Protein AF-A0A6V8DZL0-F1 (afdb_monomer)

Foldseek 3Di:
DQQPADCPPPDVQHAPCPPPPPPAHADSRNDHQCRDQQCPQPAGNVQAPPNNEHPPAHADNNSDHQCRDDQQPQPAGNVQAPPNNEHPPANADRNNDHQCRDQQLPPPHGNVQAPCSPAHRPADADPNRHHQQRDQQCPQPHGPVQAPPNNPHPPAHADRRSDGQCRDDPQQCPHGPVQAPDPNQHHVADADRRSDHQQQDLQQPLPHGPVQAPPNHEDPPFHADSSNHGQCRDQQQPLPAGPVQAPPRNQHHDPQADRNRDHQQADQQQPLPARPVQAPPSNEHVVANADPNRDGQQRDQQCPLPHGPVQALDSNDSVARDQQCNLSDGPVQAPCSNDSVGRDDDPPCPDDPPPPVVVVVVVVVVVVPDDDDDDDDDDDDDDDDDDDDDDDDDDDDDDDDDDDDDDDDDDDDQDDWDWDDDPNWIWIADSVRWIWTQDPVVRDTHTDDDDD

pLDDT: mean 83.2, std 18.67, range [27.48, 96.0]

Sequence (452 aa):
DGDGYGDNANGNNPDLCPNTQFGQTVDSTGCADNQLDDDGDGVSNDLDVCPNTPTGESVDFNGCSNTELDGDLDGVKDAYDDCKATPLGSTVDSNGCADSEKDSDADGIPDDIDQCPTTPVGSAANIFGCSAEERDQDNDQVADSDDLCFNTPEGKTVDEVGCAESQKDSDNDGVSDEVDTCAGTAPLALVDENGCSSSQLDDDNDLIFNDEDLCPATPVGEAPNAEGCSASQLDDDGDTISNANDLCPMTNPDPSLDTDGCVSSQRDSDNDGVLDNRDDCPETNMTSVANDNGCALEQIDSDDDGFNDRIDAFPLDKEEWEDSDGDGVPNKQDAYPDDPSQTMAEAENGGSGFLIYTLVAILVLGALAGLGMMRRNNMMGVEGVSPFSQNPAVEGQMETQMLEQQSTDTTEPAPANQEWEENGVRWLRQDDGSLFYLDPQANQWVAYEQPQ

Structure (mmCIF, N/CA/C/O backbone):
data_AF-A0A6V8DZL0-F1
#
_entry.id   AF-A0A6V8DZL0-F1
#
loop_
_atom_site.group_PDB
_atom_site.id
_atom_site.type_symbol
_atom_site.label_atom_id
_atom_site.label_alt_id
_atom_site.label_comp_id
_atom_site.label_asym_id
_atom_site.label_entity_id
_atom_site.label_seq_id
_atom_site.pdbx_PDB_ins_code
_atom_site.Cartn_x
_atom_site.Cartn_y
_atom_site.Cartn_z
_atom_site.occupancy
_atom_site.B_iso_or_equiv
_atom_site.auth_seq_id
_atom_site.auth_comp_id
_atom_site.auth_asym_id
_atom_site.auth_atom_id
_atom_site.pdbx_PDB_model_num
ATOM 1 N N . ASP A 1 1 ? 55.668 18.182 -82.576 1.00 85.69 1 ASP A N 1
ATOM 2 C CA . ASP A 1 1 ? 55.065 19.516 -82.239 1.00 85.69 1 ASP A CA 1
ATOM 3 C C . ASP A 1 1 ? 55.963 20.448 -81.381 1.00 85.69 1 ASP A C 1
ATOM 5 O O . ASP A 1 1 ? 55.477 21.425 -80.816 1.00 85.69 1 ASP A O 1
ATOM 9 N N . GLY A 1 2 ? 57.291 20.265 -81.379 1.00 86.62 2 GLY A N 1
ATOM 10 C CA . GLY A 1 2 ? 58.232 21.176 -80.697 1.00 86.62 2 GLY A CA 1
ATOM 11 C C . GLY A 1 2 ? 58.559 20.791 -79.249 1.00 86.62 2 GLY A C 1
ATOM 12 O O . GLY A 1 2 ? 59.264 21.535 -78.571 1.00 86.62 2 GLY A O 1
ATOM 13 N N . ASP A 1 3 ? 58.086 19.629 -78.826 1.00 87.38 3 ASP A N 1
ATOM 14 C CA . ASP A 1 3 ? 58.292 18.945 -77.550 1.00 87.38 3 ASP A CA 1
ATOM 15 C C . ASP A 1 3 ? 59.658 18.231 -77.408 1.00 87.38 3 ASP A C 1
ATOM 17 O O . ASP A 1 3 ? 60.112 17.947 -76.302 1.00 87.38 3 ASP A O 1
ATOM 21 N N . GLY A 1 4 ? 60.361 17.998 -78.521 1.00 88.25 4 GLY A N 1
ATOM 22 C CA . GLY A 1 4 ? 61.681 17.359 -78.550 1.00 88.25 4 GLY A CA 1
ATOM 23 C C . GLY A 1 4 ? 61.680 15.892 -78.991 1.00 88.25 4 GLY A C 1
ATOM 24 O O . GLY A 1 4 ? 62.762 15.296 -79.044 1.00 88.25 4 GLY A O 1
ATOM 25 N N . TYR A 1 5 ? 60.523 15.338 -79.364 1.00 90.94 5 TYR A N 1
ATOM 26 C CA . TYR A 1 5 ? 60.370 13.990 -79.913 1.00 90.94 5 TYR A CA 1
ATOM 27 C C . TYR A 1 5 ? 60.146 14.045 -81.433 1.00 90.94 5 TYR A C 1
ATOM 29 O O . TYR A 1 5 ? 59.887 15.099 -82.018 1.00 90.94 5 TYR A O 1
ATOM 37 N N . GLY A 1 6 ? 60.410 12.931 -82.122 1.00 90.75 6 GLY A N 1
ATOM 38 C CA . GLY A 1 6 ? 60.315 12.866 -83.581 1.00 90.75 6 GLY A CA 1
ATOM 39 C C . GLY A 1 6 ? 59.101 12.073 -84.054 1.00 90.75 6 GLY A C 1
ATOM 40 O O . GLY A 1 6 ? 59.040 10.874 -83.808 1.00 90.75 6 GLY A O 1
ATOM 41 N N . ASP A 1 7 ? 58.231 12.681 -84.865 1.00 90.19 7 ASP A N 1
ATOM 42 C CA . ASP A 1 7 ? 56.978 12.087 -85.384 1.00 90.19 7 ASP A CA 1
ATOM 43 C C . ASP A 1 7 ? 57.155 10.792 -86.216 1.00 90.19 7 ASP A C 1
ATOM 45 O O . ASP A 1 7 ? 56.190 10.130 -86.604 1.00 90.19 7 ASP A O 1
ATOM 49 N N . ASN A 1 8 ? 58.389 10.425 -86.577 1.00 88.69 8 ASN A N 1
ATOM 50 C CA . ASN A 1 8 ? 58.653 9.177 -87.284 1.00 88.69 8 ASN A CA 1
ATOM 51 C C . ASN A 1 8 ? 58.672 8.009 -86.290 1.00 88.69 8 ASN A C 1
ATOM 53 O O . ASN A 1 8 ? 59.663 7.821 -85.590 1.00 88.69 8 ASN A O 1
ATOM 57 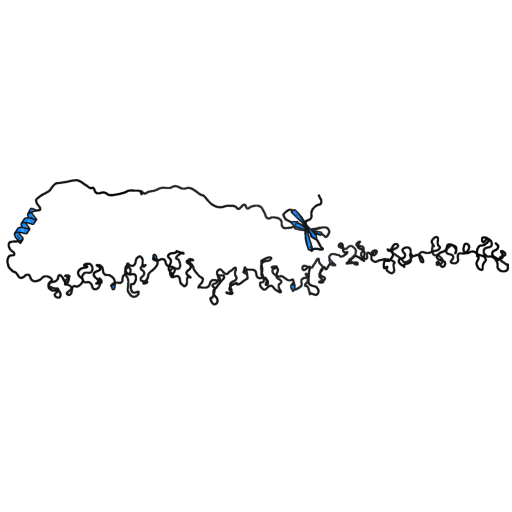N N . ALA A 1 9 ? 57.637 7.167 -86.328 1.00 85.62 9 ALA A N 1
ATOM 58 C CA . ALA A 1 9 ? 57.477 6.003 -85.450 1.00 85.62 9 ALA A CA 1
ATOM 59 C C . ALA A 1 9 ? 58.671 5.018 -85.432 1.00 85.62 9 ALA A C 1
ATOM 61 O O . ALA A 1 9 ? 58.853 4.294 -84.460 1.00 85.62 9 ALA A O 1
ATOM 62 N N . ASN A 1 10 ? 59.500 4.984 -86.486 1.00 87.88 10 ASN A N 1
ATOM 63 C CA . ASN A 1 10 ? 60.708 4.143 -86.558 1.00 87.88 10 ASN A CA 1
ATOM 64 C C . ASN A 1 10 ? 62.017 4.935 -86.342 1.00 87.88 10 ASN A C 1
ATOM 66 O O . ASN A 1 10 ? 63.101 4.446 -86.671 1.00 87.88 10 ASN A O 1
ATOM 70 N N . GLY A 1 11 ? 61.923 6.188 -85.896 1.00 84.06 11 GLY A N 1
ATOM 71 C CA . GLY A 1 11 ? 63.054 7.068 -85.614 1.00 84.06 11 GLY A CA 1
ATOM 72 C C . GLY A 1 11 ? 63.688 6.819 -84.243 1.00 84.06 11 GLY A C 1
ATOM 73 O O . GLY A 1 11 ? 63.243 5.979 -83.466 1.00 84.06 11 GLY A O 1
ATOM 74 N N . ASN A 1 12 ? 64.746 7.573 -83.934 1.00 82.31 12 ASN A N 1
ATOM 75 C CA . ASN A 1 12 ? 65.263 7.638 -82.567 1.00 82.31 12 ASN A CA 1
ATOM 76 C C . ASN A 1 12 ? 64.318 8.512 -81.731 1.00 82.31 12 ASN A C 1
ATOM 78 O O . ASN A 1 12 ? 64.083 9.651 -82.127 1.00 82.31 12 ASN A O 1
ATOM 82 N N . ASN A 1 13 ? 63.862 8.001 -80.582 1.00 84.81 13 ASN A N 1
ATOM 83 C CA . ASN A 1 13 ? 62.937 8.689 -79.671 1.00 84.81 13 ASN A CA 1
ATOM 84 C C . ASN A 1 13 ? 61.603 9.069 -80.358 1.00 84.81 13 ASN A C 1
ATOM 86 O O . ASN A 1 13 ? 61.315 10.259 -80.518 1.00 84.81 13 ASN A O 1
ATOM 90 N N . PRO A 1 14 ? 60.852 8.068 -80.867 1.00 90.62 14 PRO A N 1
ATOM 91 C CA . PRO A 1 14 ? 59.617 8.317 -81.597 1.00 90.62 14 PRO A CA 1
ATOM 92 C C . PRO A 1 14 ? 58.574 8.970 -80.689 1.00 90.62 14 PRO A C 1
ATOM 94 O O . PRO A 1 14 ? 58.427 8.569 -79.538 1.00 90.62 14 PRO A O 1
ATOM 97 N N . ASP A 1 15 ? 57.868 9.949 -81.238 1.00 90.81 15 ASP A N 1
ATOM 98 C CA . ASP A 1 15 ? 56.751 10.627 -80.586 1.00 90.81 15 ASP A CA 1
ATOM 99 C C . ASP A 1 15 ? 55.474 9.776 -80.704 1.00 90.81 15 ASP A C 1
ATOM 101 O O . ASP A 1 15 ? 55.037 9.446 -81.816 1.00 90.81 15 ASP A O 1
ATOM 105 N N . LEU A 1 16 ? 54.905 9.373 -79.566 1.00 91.19 16 LEU A N 1
ATOM 106 C CA . LEU A 1 16 ? 53.649 8.623 -79.487 1.00 91.19 16 LEU A CA 1
ATOM 107 C C . LEU A 1 16 ? 52.425 9.546 -79.581 1.00 91.19 16 LEU A C 1
ATOM 109 O O . LEU A 1 16 ? 51.333 9.073 -79.906 1.00 91.19 16 LEU A O 1
ATOM 113 N N . CYS A 1 17 ? 52.618 10.853 -79.412 1.00 91.88 17 CYS A N 1
ATOM 114 C CA . CYS A 1 17 ? 51.596 11.884 -79.471 1.00 91.88 17 CYS A CA 1
ATOM 115 C C . CYS A 1 17 ? 51.990 13.053 -80.403 1.00 91.88 17 CYS A C 1
ATOM 117 O O . CYS A 1 17 ? 52.034 14.193 -79.960 1.00 91.88 17 CYS A O 1
ATOM 119 N N . PRO A 1 18 ? 52.108 12.841 -81.735 1.00 89.31 18 PRO A N 1
ATOM 120 C CA . PRO A 1 18 ? 52.682 13.821 -82.683 1.00 89.31 18 PRO A CA 1
ATOM 121 C C . PRO A 1 18 ? 51.961 15.174 -82.838 1.00 89.31 18 PRO A C 1
ATOM 123 O O . PRO A 1 18 ? 52.364 16.011 -83.653 1.00 89.31 18 PRO A O 1
ATOM 126 N N . ASN A 1 19 ? 50.818 15.346 -82.172 1.00 89.12 19 ASN A N 1
ATOM 127 C CA . ASN A 1 19 ? 49.963 16.532 -82.249 1.00 89.12 19 ASN A CA 1
ATOM 128 C C . ASN A 1 19 ? 49.695 17.143 -80.865 1.00 89.12 19 ASN A C 1
ATOM 130 O O . ASN A 1 19 ? 48.680 17.826 -80.691 1.00 89.12 19 ASN A O 1
ATOM 134 N N . THR A 1 20 ? 50.570 16.898 -79.892 1.00 91.06 20 THR A N 1
ATOM 135 C CA . THR A 1 20 ? 50.543 17.575 -78.599 1.00 91.06 20 THR A CA 1
ATOM 136 C C . THR A 1 20 ? 50.611 19.091 -78.810 1.00 91.06 20 THR A C 1
ATOM 138 O O . THR A 1 20 ? 51.273 19.612 -79.714 1.00 91.06 20 THR A O 1
ATOM 141 N N . GLN A 1 21 ? 49.858 19.857 -78.019 1.00 90.56 21 GLN A N 1
ATOM 142 C CA . GLN A 1 21 ? 49.825 21.308 -78.184 1.00 90.56 21 GLN A CA 1
ATOM 143 C C . GLN A 1 21 ? 51.208 21.915 -77.889 1.00 90.56 21 GLN A C 1
ATOM 145 O O . GLN A 1 21 ? 51.791 21.681 -76.834 1.00 90.56 21 GLN A O 1
ATOM 150 N N . PHE A 1 22 ? 51.708 22.757 -78.801 1.00 89.06 22 PHE A N 1
ATOM 151 C CA . PHE A 1 22 ? 53.013 23.411 -78.656 1.00 89.06 22 PHE A CA 1
ATOM 152 C C . PHE A 1 22 ? 53.160 24.104 -77.289 1.00 89.06 22 PHE A C 1
ATOM 154 O O . PHE A 1 22 ? 52.383 25.004 -76.957 1.00 89.06 22 PHE A O 1
ATOM 161 N N . GLY A 1 23 ? 54.203 23.730 -76.543 1.00 84.88 23 GLY A N 1
ATOM 162 C CA . GLY A 1 23 ? 54.538 24.300 -75.236 1.00 84.88 23 GLY A CA 1
ATOM 163 C C . GLY A 1 23 ? 53.977 23.549 -74.023 1.00 84.88 23 GLY A C 1
ATOM 164 O O . GLY A 1 23 ? 54.242 23.990 -72.906 1.00 84.88 23 GLY A O 1
ATOM 165 N N . GLN A 1 24 ? 53.240 22.452 -74.220 1.00 89.81 24 GLN A N 1
ATOM 166 C CA . GLN A 1 24 ? 52.881 21.533 -73.136 1.00 89.81 24 GLN A CA 1
ATOM 167 C C . GLN A 1 24 ? 54.110 20.762 -72.635 1.00 89.81 24 GLN A C 1
ATOM 169 O O . GLN A 1 24 ? 55.066 20.534 -73.381 1.00 89.81 24 GLN A O 1
ATOM 174 N N . THR A 1 25 ? 54.085 20.375 -71.359 1.00 90.19 25 THR A N 1
ATOM 175 C CA . THR A 1 25 ? 55.065 19.427 -70.813 1.00 90.19 25 THR A CA 1
ATOM 176 C C . THR A 1 25 ? 54.659 18.029 -71.257 1.00 90.19 25 THR A C 1
ATOM 178 O O . THR A 1 25 ? 53.490 17.678 -71.131 1.00 90.19 25 THR A O 1
ATOM 181 N N . VAL A 1 26 ? 55.611 17.255 -71.773 1.00 91.00 26 VAL A N 1
ATOM 182 C CA . VAL A 1 26 ? 55.385 15.879 -72.224 1.00 91.00 26 VAL A CA 1
ATOM 183 C C . VAL A 1 26 ? 56.232 14.898 -71.428 1.00 91.00 26 VAL A C 1
ATOM 185 O O . VAL A 1 26 ? 57.286 15.256 -70.888 1.00 91.00 26 VAL A O 1
ATOM 188 N N . ASP A 1 27 ? 55.771 13.660 -71.367 1.00 89.75 27 ASP A N 1
ATOM 189 C CA . ASP A 1 27 ? 56.443 12.550 -70.715 1.00 89.75 27 ASP A CA 1
ATOM 190 C C . ASP A 1 27 ? 57.618 11.991 -71.558 1.00 89.75 27 ASP A C 1
ATOM 192 O O . ASP A 1 27 ? 58.144 12.626 -72.479 1.00 89.75 27 ASP A O 1
ATOM 196 N N . SER A 1 28 ? 58.073 10.777 -71.229 1.00 90.75 28 SER A N 1
ATOM 197 C CA . SER A 1 28 ? 59.142 10.086 -71.967 1.00 90.75 28 SER A CA 1
ATOM 198 C C . SER A 1 28 ? 58.736 9.565 -73.354 1.00 90.75 28 SER A C 1
ATOM 200 O O . SER A 1 28 ? 59.587 9.040 -74.076 1.00 90.75 28 SER A O 1
ATOM 202 N N . THR A 1 29 ? 57.459 9.683 -73.717 1.00 89.50 29 THR A N 1
ATOM 203 C CA . THR A 1 29 ? 56.884 9.201 -74.975 1.00 89.50 29 THR A CA 1
ATOM 204 C C . THR A 1 29 ? 56.415 10.325 -75.901 1.00 89.50 29 THR A C 1
ATOM 206 O O . THR A 1 29 ? 56.004 10.035 -77.022 1.00 89.50 29 THR A O 1
ATOM 209 N N . GLY A 1 30 ? 56.549 11.592 -75.491 1.00 90.62 30 GLY A N 1
ATOM 210 C CA . GLY A 1 30 ? 56.083 12.756 -76.261 1.00 90.62 30 GLY A CA 1
ATOM 211 C C . GLY A 1 30 ? 54.616 13.121 -75.996 1.00 90.62 30 GLY A C 1
ATOM 212 O O . GLY A 1 30 ? 54.059 14.006 -76.642 1.00 90.62 30 GLY A O 1
ATOM 213 N N . CYS A 1 31 ? 53.972 12.475 -75.021 1.00 93.56 31 CYS A N 1
ATOM 214 C CA . CYS A 1 31 ? 52.572 12.699 -74.683 1.00 93.56 31 CYS A CA 1
ATOM 215 C C . CYS A 1 31 ? 52.422 13.651 -73.494 1.00 93.56 31 CYS A C 1
ATOM 217 O O . CYS A 1 31 ? 53.134 13.532 -72.497 1.00 93.56 31 CYS A O 1
ATOM 219 N N . ALA A 1 32 ? 51.495 14.605 -73.599 1.00 93.38 32 ALA A N 1
ATOM 220 C CA . ALA A 1 32 ? 51.054 15.408 -72.460 1.00 93.38 32 ALA A CA 1
ATOM 221 C C . ALA A 1 32 ? 50.000 14.652 -71.632 1.00 93.38 32 ALA A C 1
ATOM 223 O O . ALA A 1 32 ? 49.317 13.776 -72.161 1.00 93.38 32 ALA A O 1
ATOM 224 N N . ASP A 1 33 ? 49.830 15.030 -70.362 1.00 91.00 33 ASP A N 1
ATOM 225 C CA . ASP A 1 33 ? 48.911 14.364 -69.420 1.00 91.00 33 ASP A CA 1
ATOM 226 C C . ASP A 1 33 ? 47.467 14.278 -69.950 1.00 91.00 33 ASP A C 1
ATOM 228 O O . ASP A 1 33 ? 46.792 13.276 -69.767 1.00 91.00 33 ASP A O 1
ATOM 232 N N . ASN A 1 34 ? 47.014 15.270 -70.722 1.00 91.81 34 ASN A N 1
ATOM 233 C CA . ASN A 1 34 ? 45.678 15.282 -71.329 1.00 91.81 34 ASN A CA 1
ATOM 234 C C . ASN A 1 34 ? 45.500 14.347 -72.543 1.00 91.81 34 ASN A C 1
ATOM 236 O O . ASN A 1 34 ? 44.458 14.359 -73.203 1.00 91.81 34 ASN A O 1
ATOM 240 N N . GLN A 1 35 ? 46.544 13.606 -72.904 1.00 92.19 35 GLN A N 1
ATOM 241 C CA . GLN A 1 35 ? 46.556 12.601 -73.969 1.00 92.19 35 GLN A CA 1
ATOM 242 C C . GLN A 1 35 ? 46.877 11.203 -73.428 1.00 92.19 35 GLN A C 1
ATOM 244 O O . GLN A 1 35 ? 46.904 10.253 -74.214 1.00 92.19 35 GLN A O 1
ATOM 249 N N . LEU A 1 36 ? 47.131 11.092 -72.124 1.00 93.12 36 LEU A N 1
ATOM 250 C CA . LEU A 1 36 ? 47.420 9.857 -71.411 1.00 93.12 36 LEU A CA 1
ATOM 251 C C . LEU A 1 36 ? 46.235 9.486 -70.515 1.00 93.12 36 LEU A C 1
ATOM 253 O O . LEU A 1 36 ? 45.483 10.358 -70.094 1.00 93.12 36 LEU A O 1
ATOM 257 N N . ASP A 1 37 ? 46.085 8.188 -70.292 1.00 92.12 37 ASP A N 1
ATOM 258 C CA . ASP A 1 37 ? 45.083 7.532 -69.446 1.00 92.12 37 ASP A CA 1
ATOM 259 C C . ASP A 1 37 ? 45.801 6.286 -68.900 1.00 92.12 37 ASP A C 1
ATOM 261 O O . ASP A 1 37 ? 45.929 5.265 -69.590 1.00 92.12 37 ASP A O 1
ATOM 265 N N . ASP A 1 38 ? 46.478 6.466 -67.766 1.00 92.75 38 ASP A N 1
ATOM 266 C CA . ASP A 1 38 ? 47.489 5.533 -67.259 1.00 92.75 38 ASP A CA 1
ATOM 267 C C . ASP A 1 38 ? 46.874 4.233 -66.718 1.00 92.75 38 ASP A C 1
ATOM 269 O O . ASP A 1 38 ? 47.495 3.168 -66.841 1.00 92.75 38 ASP A O 1
ATOM 273 N N . ASP A 1 39 ? 45.673 4.296 -66.144 1.00 92.62 39 ASP A N 1
ATOM 274 C CA . ASP A 1 39 ? 44.944 3.139 -65.617 1.00 92.62 39 ASP A CA 1
ATOM 275 C C . ASP A 1 39 ? 43.876 2.588 -66.584 1.00 92.62 39 ASP A C 1
ATOM 277 O O . ASP A 1 39 ? 43.440 1.435 -66.442 1.00 92.62 39 ASP A O 1
ATOM 281 N N . GLY A 1 40 ? 43.576 3.324 -67.657 1.00 92.81 40 GLY A N 1
ATOM 282 C CA . GLY A 1 40 ? 42.721 2.897 -68.757 1.00 92.81 40 GLY A CA 1
ATOM 283 C C . GLY A 1 40 ? 41.236 2.948 -68.418 1.00 92.81 40 GLY A C 1
ATOM 284 O O . GLY A 1 40 ? 40.466 2.159 -68.987 1.00 92.81 40 GLY A O 1
ATOM 285 N N . ASP A 1 41 ? 40.840 3.799 -67.476 1.00 92.12 41 ASP A N 1
ATOM 286 C CA . ASP A 1 41 ? 39.464 3.940 -67.004 1.00 92.12 41 ASP A CA 1
ATOM 287 C C . ASP A 1 41 ? 38.587 4.815 -67.930 1.00 92.12 41 ASP A C 1
ATOM 289 O O . ASP A 1 41 ? 37.351 4.789 -67.856 1.00 92.12 41 ASP A O 1
ATOM 293 N N . GLY A 1 42 ? 39.214 5.496 -68.895 1.00 92.25 42 GLY A N 1
ATOM 294 C CA . GLY A 1 42 ? 38.576 6.361 -69.880 1.00 92.25 42 GLY A CA 1
ATOM 295 C C . GLY A 1 42 ? 38.604 7.855 -69.543 1.00 92.25 42 GLY A C 1
ATOM 296 O O . GLY A 1 42 ? 38.025 8.636 -70.314 1.00 92.25 42 GLY A O 1
ATOM 297 N N . VAL A 1 43 ? 39.256 8.263 -68.454 1.00 94.69 43 VAL A N 1
ATOM 298 C CA . VAL A 1 43 ? 39.502 9.652 -68.048 1.00 94.69 43 VAL A CA 1
ATOM 299 C C . VAL A 1 43 ? 40.993 9.961 -68.203 1.00 94.69 43 VAL A C 1
ATOM 301 O O . VAL A 1 43 ? 41.862 9.177 -67.861 1.00 94.69 43 VAL A O 1
ATOM 304 N N . SER A 1 44 ? 41.319 11.105 -68.810 1.00 94.25 44 SER A N 1
ATOM 305 C CA . SER A 1 44 ? 42.722 11.458 -69.041 1.00 94.25 44 SER A CA 1
ATOM 306 C C . SER A 1 44 ? 43.413 11.896 -67.754 1.00 94.25 44 SER A C 1
ATOM 308 O O . SER A 1 44 ? 42.790 12.550 -66.920 1.00 94.25 44 SER A O 1
ATOM 310 N N . ASN A 1 45 ? 44.720 11.645 -67.638 1.00 93.50 45 ASN A N 1
ATOM 311 C CA . ASN A 1 45 ? 45.511 11.907 -66.427 1.00 93.50 45 ASN A CA 1
ATOM 312 C C . ASN A 1 45 ? 45.401 13.358 -65.902 1.00 93.50 45 ASN A C 1
ATOM 314 O O . ASN A 1 45 ? 45.654 13.614 -64.729 1.00 93.50 45 ASN A O 1
ATOM 318 N N . ASP A 1 46 ? 45.079 14.339 -66.756 1.00 93.56 46 ASP A N 1
ATOM 319 C CA . ASP A 1 46 ? 44.897 15.744 -66.357 1.00 93.56 46 ASP A CA 1
ATOM 320 C C . ASP A 1 46 ? 43.550 16.041 -65.672 1.00 93.56 46 ASP A C 1
ATOM 322 O O . ASP A 1 46 ? 43.420 17.060 -64.985 1.00 93.56 46 ASP A O 1
ATOM 326 N N . LEU A 1 47 ? 42.553 15.181 -65.884 1.00 95.38 47 LEU A N 1
ATOM 327 C CA . LEU A 1 47 ? 41.209 15.246 -65.306 1.00 95.38 47 LEU A CA 1
ATOM 328 C C . LEU A 1 47 ? 40.955 14.139 -64.280 1.00 95.38 47 LEU A C 1
ATOM 330 O O . LEU A 1 47 ? 40.000 14.242 -63.511 1.00 95.38 47 LEU A O 1
ATOM 334 N N . ASP A 1 48 ? 41.802 13.117 -64.275 1.00 94.75 48 ASP A N 1
ATOM 335 C CA . ASP A 1 48 ? 41.700 11.966 -63.402 1.00 94.75 48 ASP A CA 1
ATOM 336 C C . ASP A 1 48 ? 42.238 12.274 -61.993 1.00 94.75 48 ASP A C 1
ATOM 338 O O . ASP A 1 48 ? 43.401 12.630 -61.770 1.00 94.75 48 ASP A O 1
ATOM 342 N N . VAL A 1 49 ? 41.338 12.180 -61.020 1.00 95.00 49 VAL A N 1
ATOM 343 C CA . VAL A 1 49 ? 41.600 12.366 -59.591 1.00 95.00 49 VAL A CA 1
ATOM 344 C C . VAL A 1 49 ? 41.992 11.040 -58.930 1.00 95.00 49 VAL A C 1
ATOM 346 O O . VAL A 1 49 ? 42.645 11.060 -57.879 1.00 95.00 49 VAL A O 1
ATOM 349 N N . CYS A 1 50 ? 41.651 9.909 -59.545 1.00 93.94 50 CYS A N 1
ATOM 350 C CA . CYS A 1 50 ? 41.887 8.550 -59.079 1.00 93.94 50 CYS A CA 1
ATOM 351 C C . CYS A 1 50 ? 42.804 7.789 -60.061 1.00 93.94 50 CYS A C 1
ATOM 353 O O . CYS A 1 50 ? 42.369 6.850 -60.700 1.00 93.94 50 CYS A O 1
ATOM 355 N N . PRO A 1 51 ? 44.119 8.093 -60.096 1.00 93.19 51 PRO A N 1
ATOM 356 C CA . PRO A 1 51 ? 45.050 7.634 -61.143 1.00 93.19 51 PRO A CA 1
ATOM 357 C C . PRO A 1 51 ? 45.403 6.134 -61.131 1.00 93.19 51 PRO A C 1
ATOM 359 O O . PRO A 1 51 ? 46.444 5.736 -61.659 1.00 93.19 51 PRO A O 1
ATOM 362 N N . ASN A 1 52 ? 44.672 5.312 -60.377 1.00 93.88 52 ASN A N 1
ATOM 363 C CA . ASN A 1 52 ? 44.895 3.867 -60.276 1.00 93.88 52 ASN A CA 1
ATOM 364 C C . ASN A 1 52 ? 43.572 3.093 -60.153 1.00 93.88 52 ASN A C 1
ATOM 366 O O . ASN A 1 52 ? 43.541 2.043 -59.493 1.00 93.88 52 ASN A O 1
ATOM 370 N N . THR A 1 53 ? 42.504 3.595 -60.759 1.00 94.44 53 THR A N 1
ATOM 371 C CA . THR A 1 53 ? 41.185 2.985 -60.719 1.00 94.44 53 THR A CA 1
ATOM 372 C C . THR A 1 53 ? 41.235 1.558 -61.274 1.00 94.44 53 THR A C 1
ATOM 374 O O . THR A 1 53 ? 41.816 1.301 -62.337 1.00 94.44 53 THR A O 1
ATOM 377 N N . PRO A 1 54 ? 40.676 0.555 -60.565 1.00 93.44 54 PRO A N 1
ATOM 378 C CA . PRO A 1 54 ? 40.745 -0.825 -61.022 1.00 93.44 54 PRO A CA 1
ATOM 379 C C . PRO A 1 54 ? 40.118 -1.024 -62.409 1.00 93.44 54 PRO A C 1
ATOM 381 O O . PRO A 1 54 ? 38.973 -0.660 -62.677 1.00 93.44 54 PRO A O 1
ATOM 384 N N . THR A 1 55 ? 40.860 -1.690 -63.298 1.00 90.06 55 THR A N 1
ATOM 385 C CA . THR A 1 55 ? 40.425 -1.909 -64.682 1.00 90.06 55 THR A CA 1
ATOM 386 C C . THR A 1 55 ? 39.063 -2.607 -64.758 1.00 90.06 55 THR A C 1
ATOM 388 O O . THR A 1 55 ? 38.896 -3.737 -64.291 1.00 90.06 55 THR A O 1
ATOM 391 N N . GLY A 1 56 ? 38.121 -1.983 -65.469 1.00 86.50 56 GLY A N 1
ATOM 392 C CA . GLY A 1 56 ? 36.785 -2.524 -65.729 1.00 86.50 56 GLY A CA 1
ATOM 393 C C . GLY A 1 56 ? 35.702 -2.049 -64.760 1.00 86.50 56 GLY A C 1
ATOM 394 O O . GLY A 1 56 ? 34.543 -2.428 -64.946 1.00 86.50 56 GLY A O 1
ATOM 395 N N . GLU A 1 57 ? 36.048 -1.229 -63.768 1.00 93.12 57 GLU A N 1
ATOM 396 C CA . GLU A 1 57 ? 35.064 -0.503 -62.967 1.00 93.12 57 GLU A CA 1
ATOM 397 C C . GLU A 1 57 ? 34.451 0.660 -63.763 1.00 93.12 57 GLU A C 1
ATOM 399 O O . GLU A 1 57 ? 35.011 1.138 -64.749 1.00 93.12 57 GLU A O 1
ATOM 404 N N . SER A 1 58 ? 33.236 1.063 -63.386 1.00 92.00 58 SER A N 1
ATOM 405 C CA . SER A 1 58 ? 32.605 2.253 -63.958 1.00 92.00 58 SER A CA 1
ATOM 406 C C . SER A 1 58 ? 33.038 3.459 -63.142 1.00 92.00 58 SER A C 1
ATOM 408 O O . SER A 1 58 ? 32.817 3.469 -61.932 1.00 92.00 58 SER A O 1
ATOM 410 N N . VAL A 1 59 ? 33.580 4.468 -63.816 1.00 94.38 59 VAL A N 1
ATOM 411 C CA . VAL A 1 59 ? 34.094 5.684 -63.181 1.00 94.38 59 VAL A CA 1
ATOM 412 C C . VAL A 1 59 ? 33.175 6.879 -63.380 1.00 94.38 59 VAL A C 1
ATOM 414 O O . VAL A 1 59 ? 32.357 6.915 -64.310 1.00 94.38 59 VAL A O 1
ATOM 417 N N . ASP A 1 60 ? 33.274 7.845 -62.472 1.00 92.88 60 ASP A N 1
ATOM 418 C CA . ASP A 1 60 ? 32.656 9.154 -62.620 1.00 92.88 60 ASP A CA 1
ATOM 419 C C . ASP A 1 60 ? 33.451 10.044 -63.601 1.00 92.88 60 ASP A C 1
ATOM 421 O O . ASP A 1 60 ? 34.349 9.600 -64.312 1.00 92.88 60 ASP A O 1
ATOM 425 N N . PHE A 1 61 ? 33.097 11.327 -63.698 1.00 94.12 61 PHE A N 1
ATOM 426 C CA . PHE A 1 61 ? 33.783 12.239 -64.621 1.00 94.12 61 PHE A CA 1
ATOM 427 C C . PHE A 1 61 ? 35.204 12.630 -64.177 1.00 94.12 61 PHE A C 1
ATOM 429 O O . PHE A 1 61 ? 35.893 13.296 -64.950 1.00 94.12 61 PHE A O 1
ATOM 436 N N . ASN A 1 62 ? 35.605 12.271 -62.955 1.00 94.25 62 ASN A N 1
ATOM 437 C CA . ASN A 1 62 ? 36.931 12.500 -62.386 1.00 94.25 62 ASN A CA 1
ATOM 438 C C . ASN A 1 62 ? 37.772 11.215 -62.348 1.00 94.25 62 ASN A C 1
ATOM 440 O O . ASN A 1 62 ? 38.775 11.202 -61.645 1.00 94.25 62 ASN A O 1
ATOM 444 N N . GLY A 1 63 ? 37.348 10.147 -63.027 1.00 94.44 63 GLY A N 1
ATOM 445 C CA . GLY A 1 63 ? 38.072 8.873 -63.050 1.00 94.44 63 GLY A CA 1
ATOM 446 C C . GLY A 1 63 ? 37.890 8.031 -61.787 1.00 94.44 63 GLY A C 1
ATOM 447 O O . GLY A 1 63 ? 38.498 6.990 -61.639 1.00 94.44 63 GLY A O 1
ATOM 448 N N . CYS A 1 64 ? 37.018 8.412 -60.850 1.00 95.25 64 CYS A N 1
ATOM 449 C CA . CYS A 1 64 ? 36.881 7.674 -59.595 1.00 95.25 64 CYS A CA 1
ATOM 450 C C . CYS A 1 64 ? 35.747 6.645 -59.649 1.00 95.25 64 CYS A C 1
ATOM 452 O O . CYS A 1 64 ? 34.616 6.954 -60.042 1.00 95.25 64 CYS A O 1
ATOM 454 N N . SER A 1 65 ? 36.031 5.419 -59.207 1.00 95.38 65 SER A N 1
ATOM 455 C CA . SER A 1 65 ? 35.040 4.349 -59.057 1.00 95.38 65 SER A CA 1
ATOM 456 C C . SER A 1 65 ? 34.370 4.345 -57.673 1.00 95.38 65 SER A C 1
ATOM 458 O O . SER A 1 65 ? 34.878 4.910 -56.703 1.00 95.38 65 SER A O 1
ATOM 460 N N . ASN A 1 66 ? 33.251 3.625 -57.527 1.00 93.00 66 ASN A N 1
ATOM 461 C CA . ASN A 1 66 ? 32.592 3.453 -56.221 1.00 93.00 66 ASN A CA 1
ATOM 462 C C . ASN A 1 66 ? 33.466 2.712 -55.188 1.00 93.00 66 ASN A C 1
ATOM 464 O O . ASN A 1 66 ? 33.180 2.772 -53.995 1.00 93.00 66 ASN A O 1
ATOM 468 N N . THR A 1 67 ? 34.502 1.975 -55.604 1.00 93.31 67 THR A N 1
ATOM 469 C CA . THR A 1 67 ? 35.424 1.331 -54.651 1.00 93.31 67 THR A CA 1
ATOM 470 C C . THR A 1 67 ? 36.451 2.311 -54.075 1.00 93.31 67 THR A C 1
ATOM 472 O O . THR A 1 67 ? 37.130 1.990 -53.097 1.00 93.31 67 THR A O 1
ATOM 475 N N . GLU A 1 68 ? 36.526 3.520 -54.630 1.00 93.44 68 GLU A N 1
ATOM 476 C CA . GLU A 1 68 ? 37.457 4.580 -54.244 1.00 93.44 68 GLU A CA 1
ATOM 477 C C . GLU A 1 68 ? 36.749 5.806 -53.661 1.00 93.44 68 GLU A C 1
ATOM 479 O O . GLU A 1 68 ? 37.314 6.476 -52.787 1.00 93.44 68 GLU A O 1
ATOM 484 N N . LEU A 1 69 ? 35.510 6.066 -54.085 1.00 93.81 69 LEU A N 1
ATOM 485 C CA . LEU A 1 69 ? 34.655 7.123 -53.552 1.00 93.81 69 LEU A CA 1
ATOM 486 C C . LEU A 1 69 ? 34.115 6.791 -52.155 1.00 93.81 69 LEU A C 1
ATOM 488 O O . LEU A 1 69 ? 33.957 5.633 -51.781 1.00 93.81 69 LEU A O 1
ATOM 492 N N . ASP A 1 70 ? 33.902 7.850 -51.385 1.00 92.56 70 ASP A N 1
ATOM 493 C CA . ASP A 1 70 ? 33.350 7.874 -50.029 1.00 92.56 70 ASP A CA 1
ATOM 494 C C . ASP A 1 70 ? 32.500 9.150 -49.968 1.00 92.56 70 ASP A C 1
ATOM 496 O O . ASP A 1 70 ? 33.027 10.260 -49.835 1.00 92.56 70 ASP A O 1
ATOM 500 N N . GLY A 1 71 ? 31.223 9.012 -50.316 1.00 92.00 71 GLY A N 1
ATOM 501 C CA . GLY A 1 71 ? 30.346 10.118 -50.684 1.00 92.00 71 GLY A CA 1
ATOM 502 C C . GLY A 1 71 ? 29.934 10.998 -49.507 1.00 92.00 71 GLY A C 1
ATOM 503 O O . GLY A 1 71 ? 29.783 12.214 -49.678 1.00 92.00 71 GLY A O 1
ATOM 504 N N . ASP A 1 72 ? 29.770 10.410 -48.328 1.00 92.31 72 ASP A N 1
ATOM 505 C CA . ASP A 1 72 ? 29.398 11.087 -47.083 1.00 92.31 72 ASP A CA 1
ATOM 506 C C . ASP A 1 72 ? 30.579 11.284 -46.116 1.00 92.31 72 ASP A C 1
ATOM 508 O O . ASP A 1 72 ? 30.461 12.061 -45.160 1.00 92.31 72 ASP A O 1
ATOM 512 N N . LEU A 1 73 ? 31.754 10.740 -46.456 1.00 93.69 73 LEU A N 1
ATOM 513 C CA . LEU A 1 73 ? 33.026 10.922 -45.755 1.00 93.69 73 LEU A CA 1
ATOM 514 C C . LEU A 1 73 ? 33.017 10.314 -44.349 1.00 93.69 73 LEU A C 1
ATOM 516 O O . LEU A 1 73 ? 33.654 10.853 -43.432 1.00 93.69 73 LEU A O 1
ATOM 520 N N . ASP A 1 74 ? 32.309 9.201 -44.183 1.00 92.25 74 ASP A N 1
ATOM 521 C CA . ASP A 1 74 ? 32.242 8.437 -42.940 1.00 92.25 74 ASP A CA 1
ATOM 522 C C . ASP A 1 74 ? 33.411 7.435 -42.784 1.00 92.25 74 ASP A C 1
ATOM 524 O O . ASP A 1 74 ? 33.685 6.938 -41.686 1.00 92.25 74 ASP A O 1
ATOM 528 N N . GLY A 1 75 ? 34.181 7.225 -43.858 1.00 92.38 75 GLY A N 1
ATOM 529 C CA . GLY A 1 75 ? 35.342 6.341 -43.915 1.00 92.38 75 GLY A CA 1
ATOM 530 C C . GLY A 1 75 ? 35.077 4.972 -44.548 1.00 92.38 75 GLY A C 1
ATOM 531 O O . GLY A 1 75 ? 36.030 4.188 -44.676 1.00 92.38 75 GLY A O 1
ATOM 532 N N . VAL A 1 76 ? 33.845 4.677 -44.963 1.00 94.94 76 VAL A N 1
ATOM 533 C CA . VAL A 1 76 ? 33.453 3.474 -45.703 1.00 94.94 76 VAL A CA 1
ATOM 534 C C . VAL A 1 76 ? 33.223 3.842 -47.169 1.00 94.94 76 VAL A C 1
ATOM 536 O O . VAL A 1 76 ? 32.621 4.844 -47.518 1.00 94.94 76 VAL A O 1
ATOM 539 N N . LYS A 1 77 ? 33.790 3.048 -48.084 1.00 94.81 77 LYS A N 1
ATOM 540 C CA . LYS A 1 77 ? 33.689 3.345 -49.521 1.00 94.81 77 LYS A CA 1
ATOM 541 C C . LYS A 1 77 ? 32.286 3.075 -50.039 1.00 94.81 77 LYS A C 1
ATOM 543 O O . LYS A 1 77 ? 31.687 2.075 -49.650 1.00 94.81 77 LYS A O 1
ATOM 548 N N . ASP A 1 78 ? 31.844 3.853 -51.023 1.00 93.38 78 ASP A N 1
ATOM 549 C CA . ASP A 1 78 ? 30.506 3.775 -51.621 1.00 93.38 78 ASP A CA 1
ATOM 550 C C . ASP A 1 78 ? 30.140 2.360 -52.105 1.00 93.38 78 ASP A C 1
ATOM 552 O O . ASP A 1 78 ? 28.966 2.014 -52.197 1.00 93.38 78 ASP A O 1
ATOM 556 N N . ALA A 1 79 ? 31.108 1.512 -52.456 1.00 93.31 79 ALA A N 1
ATOM 557 C CA . ALA A 1 79 ? 30.861 0.122 -52.846 1.00 93.31 79 ALA A CA 1
ATOM 558 C C . ALA A 1 79 ? 30.512 -0.823 -51.677 1.00 93.31 79 ALA A C 1
ATOM 560 O O . ALA A 1 79 ? 29.940 -1.887 -51.924 1.00 93.31 79 ALA A O 1
ATOM 561 N N . TYR A 1 80 ? 30.878 -0.466 -50.444 1.00 94.50 80 TYR A N 1
ATOM 562 C CA . TYR A 1 80 ? 30.739 -1.282 -49.226 1.00 94.50 80 TYR A CA 1
ATOM 563 C C . TYR A 1 80 ? 29.864 -0.635 -48.148 1.00 94.50 80 TYR A C 1
ATOM 565 O O . TYR A 1 80 ? 29.602 -1.264 -47.129 1.00 94.50 80 TYR A O 1
ATOM 573 N N . ASP A 1 81 ? 29.451 0.604 -48.372 1.00 94.44 81 ASP A N 1
ATOM 574 C CA . ASP A 1 81 ? 28.583 1.360 -47.488 1.00 94.44 81 ASP A CA 1
ATOM 575 C C . ASP A 1 81 ? 27.101 1.051 -47.792 1.00 94.44 81 ASP A C 1
ATOM 577 O O . ASP A 1 81 ? 26.652 1.176 -48.929 1.00 94.44 81 ASP A O 1
ATOM 581 N N . ASP A 1 82 ? 26.328 0.609 -46.810 1.00 93.81 82 ASP A N 1
ATOM 582 C CA . ASP A 1 82 ? 24.885 0.390 -46.923 1.00 93.81 82 ASP A CA 1
ATOM 583 C C . ASP A 1 82 ? 24.090 1.679 -46.611 1.00 93.81 82 ASP A C 1
ATOM 585 O O . ASP A 1 82 ? 22.964 1.841 -47.098 1.00 93.81 82 ASP A O 1
ATOM 589 N N . CYS A 1 83 ? 24.695 2.629 -45.892 1.00 92.62 83 CYS A N 1
ATOM 590 C CA . CYS A 1 83 ? 24.122 3.882 -45.410 1.00 92.62 83 CYS A CA 1
ATOM 591 C C . CYS A 1 83 ? 24.740 5.100 -46.118 1.00 92.62 83 CYS A C 1
ATOM 593 O O . CYS A 1 83 ? 25.508 5.858 -45.558 1.00 92.62 83 CYS A O 1
ATOM 595 N N . LYS A 1 84 ? 24.284 5.351 -47.352 1.00 92.00 84 LYS A N 1
ATOM 596 C CA . LYS A 1 84 ? 24.842 6.334 -48.316 1.00 92.00 84 LYS A CA 1
ATOM 597 C C . LYS A 1 84 ? 24.914 7.811 -47.892 1.00 92.00 84 LYS A C 1
ATOM 599 O O . LYS A 1 84 ? 25.180 8.668 -48.743 1.00 92.00 84 LYS A O 1
ATOM 604 N N . ALA A 1 85 ? 24.466 8.149 -46.693 1.00 92.69 85 ALA A N 1
ATOM 605 C CA . ALA A 1 85 ? 24.289 9.527 -46.254 1.00 92.69 85 ALA A CA 1
ATOM 606 C C . ALA A 1 85 ? 24.445 9.669 -44.735 1.00 92.69 85 ALA A C 1
ATOM 608 O O . ALA A 1 85 ? 23.756 10.500 -44.125 1.00 92.69 85 ALA A O 1
ATOM 609 N N . THR A 1 86 ? 25.343 8.887 -44.147 1.00 93.69 86 THR A N 1
ATOM 610 C CA . THR A 1 86 ? 25.620 8.885 -42.720 1.00 93.69 86 THR A CA 1
ATOM 611 C C . THR A 1 86 ? 26.082 10.273 -42.266 1.00 93.69 86 THR A C 1
ATOM 613 O O . THR A 1 86 ? 26.920 10.916 -42.912 1.00 93.69 86 THR A O 1
ATOM 616 N N . PRO A 1 87 ? 25.536 10.824 -41.162 1.00 92.12 87 PRO A N 1
ATOM 617 C CA . PRO A 1 87 ? 25.927 12.148 -40.702 1.00 92.12 87 PRO A CA 1
ATOM 618 C C . PRO A 1 87 ? 27.433 12.264 -40.430 1.00 92.12 87 PRO A C 1
ATOM 620 O O . PRO A 1 87 ? 28.025 11.475 -39.694 1.00 92.12 87 PRO A O 1
ATOM 623 N N . LEU A 1 88 ? 28.047 13.318 -40.975 1.00 89.38 88 LEU A N 1
ATOM 624 C CA . LEU A 1 88 ? 29.484 13.551 -40.845 1.00 89.38 88 LEU A CA 1
ATOM 625 C C . LEU A 1 88 ? 29.923 13.590 -39.370 1.00 89.38 88 LEU A C 1
ATOM 627 O O . LEU A 1 88 ? 29.497 14.457 -38.601 1.00 89.38 88 LEU A O 1
ATOM 631 N N . GLY A 1 89 ? 30.851 12.704 -39.008 1.00 85.44 89 GLY A N 1
ATOM 632 C CA . GLY A 1 89 ? 31.411 12.597 -37.659 1.00 85.44 89 GLY A CA 1
ATOM 633 C C . GLY A 1 89 ? 30.738 11.560 -36.757 1.00 85.44 89 GLY A C 1
ATOM 634 O O . GLY A 1 89 ? 31.183 11.407 -35.617 1.00 85.44 89 GLY A O 1
ATOM 635 N N . SER A 1 90 ? 29.717 10.850 -37.243 1.00 90.38 90 SER A N 1
ATOM 636 C CA . SER A 1 90 ? 29.174 9.665 -36.576 1.00 90.38 90 SER A CA 1
ATOM 637 C C . SER A 1 90 ? 30.205 8.536 -36.512 1.00 90.38 90 SER A C 1
ATOM 639 O O . SER A 1 90 ? 31.093 8.423 -37.356 1.00 90.38 90 SER A O 1
ATOM 641 N N . THR A 1 91 ? 30.102 7.688 -35.489 1.00 90.88 91 THR A N 1
ATOM 642 C CA . THR A 1 91 ? 30.818 6.409 -35.465 1.00 90.88 91 THR A CA 1
ATOM 643 C C . THR A 1 91 ? 30.006 5.383 -36.239 1.00 90.88 91 THR A C 1
ATOM 645 O O . THR A 1 91 ? 28.868 5.117 -35.861 1.00 90.88 91 THR A O 1
ATOM 648 N N . VAL A 1 92 ? 30.596 4.815 -37.287 1.00 92.44 92 VAL A N 1
ATOM 649 C CA . VAL A 1 92 ? 29.933 3.854 -38.177 1.00 92.44 92 VAL A CA 1
ATOM 650 C C . VAL A 1 92 ? 30.484 2.447 -37.998 1.00 92.44 92 VAL A C 1
ATOM 652 O O . VAL A 1 92 ? 31.617 2.258 -37.536 1.00 92.44 92 VAL A O 1
ATOM 655 N N . ASP A 1 93 ? 29.672 1.449 -38.332 1.00 91.31 93 ASP A N 1
ATOM 656 C CA . ASP A 1 93 ? 30.113 0.060 -38.377 1.00 91.31 93 ASP A CA 1
ATOM 657 C C . ASP A 1 93 ? 30.813 -0.297 -39.704 1.00 91.31 93 ASP A C 1
ATOM 659 O O . ASP A 1 93 ? 31.202 0.564 -40.490 1.00 91.31 93 ASP A O 1
ATOM 663 N N . SER A 1 94 ? 31.039 -1.592 -39.950 1.00 93.81 94 SER A N 1
ATOM 664 C CA . SER A 1 94 ? 31.715 -2.050 -41.170 1.00 93.81 94 SER A CA 1
ATOM 665 C C . SER A 1 94 ? 30.933 -1.808 -42.460 1.00 93.81 94 SER A C 1
ATOM 667 O O . SER A 1 94 ? 31.521 -1.948 -43.531 1.00 93.81 94 SER A O 1
ATOM 669 N N . ASN A 1 95 ? 29.641 -1.509 -42.352 1.00 93.81 95 ASN A N 1
ATOM 670 C CA . ASN A 1 95 ? 28.740 -1.266 -43.466 1.00 93.81 95 ASN A CA 1
ATOM 671 C C . ASN A 1 95 ? 28.427 0.233 -43.610 1.00 93.81 95 ASN A C 1
ATOM 673 O O . ASN A 1 95 ? 27.480 0.566 -44.304 1.00 93.81 95 ASN A O 1
ATOM 677 N N . GLY A 1 96 ? 29.167 1.128 -42.945 1.00 93.44 96 GLY A N 1
ATOM 678 C CA . GLY A 1 96 ? 28.957 2.580 -43.051 1.00 93.44 96 GLY A CA 1
ATOM 679 C C . GLY A 1 96 ? 27.749 3.102 -42.272 1.00 93.44 96 GLY A C 1
ATOM 680 O O . GLY A 1 96 ? 27.458 4.285 -42.294 1.00 93.44 96 GLY A O 1
ATOM 681 N N . CYS A 1 97 ? 27.052 2.260 -41.508 1.00 93.06 97 CYS A N 1
ATOM 682 C CA . CYS A 1 97 ? 25.853 2.688 -40.793 1.00 93.06 97 CYS A CA 1
ATOM 683 C C . CYS A 1 97 ? 26.171 3.150 -39.369 1.00 93.06 97 CYS A C 1
ATOM 685 O O . CYS A 1 97 ? 26.780 2.407 -38.583 1.00 93.06 97 CYS A O 1
ATOM 687 N N . ALA A 1 98 ? 25.716 4.354 -39.011 1.00 92.81 98 ALA A N 1
ATOM 688 C CA . ALA A 1 98 ? 25.665 4.790 -37.620 1.00 92.81 98 ALA A CA 1
ATOM 689 C C . ALA A 1 98 ? 24.521 4.092 -36.870 1.00 92.81 98 ALA A C 1
ATOM 691 O O . ALA A 1 98 ? 23.528 3.682 -37.468 1.00 92.81 98 ALA A O 1
ATOM 692 N N . ASP A 1 99 ? 24.622 3.995 -35.543 1.00 87.62 99 ASP A N 1
ATOM 693 C CA . ASP A 1 99 ? 23.561 3.381 -34.730 1.00 87.62 99 ASP A CA 1
ATOM 694 C C . ASP A 1 99 ? 22.230 4.154 -34.833 1.00 87.62 99 ASP A C 1
ATOM 696 O O . ASP A 1 99 ? 21.169 3.548 -34.814 1.00 87.62 99 ASP A O 1
ATOM 700 N N . SER A 1 100 ? 22.276 5.466 -35.099 1.00 89.06 100 SER A N 1
ATOM 701 C CA . SER A 1 100 ? 21.091 6.299 -35.372 1.00 89.06 100 SER A CA 1
ATOM 702 C C . SER A 1 100 ? 20.359 5.979 -36.684 1.00 89.06 100 SER A C 1
ATOM 704 O O . SER A 1 100 ? 19.309 6.554 -36.968 1.00 89.06 100 SER A O 1
ATOM 706 N N . GLU A 1 101 ? 20.955 5.153 -37.543 1.00 91.44 101 GLU A N 1
ATOM 707 C CA . GLU A 1 101 ? 20.402 4.741 -38.840 1.00 91.44 101 GLU A CA 1
ATOM 708 C C . GLU A 1 101 ? 20.021 3.260 -38.864 1.00 91.44 101 GLU A C 1
ATOM 710 O O . GLU A 1 101 ? 19.428 2.793 -39.840 1.00 91.44 101 GLU A O 1
ATOM 715 N N . LYS A 1 102 ? 20.349 2.526 -37.798 1.00 90.56 102 LYS A N 1
ATOM 716 C CA . LYS A 1 102 ? 19.949 1.136 -37.612 1.00 90.56 102 LYS A CA 1
ATOM 717 C C . LYS A 1 102 ? 18.646 1.086 -36.839 1.00 90.56 102 LYS A C 1
ATOM 719 O O . LYS A 1 102 ? 18.423 1.890 -35.947 1.00 90.56 102 LYS A O 1
ATOM 724 N N . ASP A 1 103 ? 17.817 0.136 -37.226 1.00 90.19 103 ASP A N 1
ATOM 725 C CA . ASP A 1 103 ? 16.546 -0.199 -36.596 1.00 90.19 103 ASP A CA 1
ATOM 726 C C . ASP A 1 103 ? 16.439 -1.724 -36.716 1.00 90.19 103 ASP A C 1
ATOM 728 O O . ASP A 1 103 ? 16.043 -2.276 -37.753 1.00 90.19 103 ASP A O 1
ATOM 732 N N . SER A 1 104 ? 17.026 -2.402 -35.733 1.00 90.44 104 SER A N 1
ATOM 733 C CA . SER A 1 104 ? 17.364 -3.824 -35.773 1.00 90.44 104 SER A CA 1
ATOM 734 C C . SER A 1 104 ? 16.131 -4.730 -35.752 1.00 90.44 104 SER A C 1
ATOM 736 O O . SER A 1 104 ? 16.171 -5.827 -36.328 1.00 90.44 104 SER A O 1
ATOM 738 N N . ASP A 1 105 ? 15.027 -4.280 -35.160 1.00 91.19 105 ASP A N 1
ATOM 739 C CA . ASP A 1 105 ? 13.741 -4.979 -35.144 1.00 91.19 105 ASP A CA 1
ATOM 740 C C . ASP A 1 105 ? 12.648 -4.333 -36.016 1.00 91.19 105 ASP A C 1
ATOM 742 O O . ASP A 1 105 ? 11.569 -4.918 -36.195 1.00 91.19 105 ASP A O 1
ATOM 746 N N . ALA A 1 106 ? 12.976 -3.230 -36.689 1.00 92.06 106 ALA A N 1
ATOM 747 C CA . ALA A 1 106 ? 12.125 -2.533 -37.644 1.00 92.06 106 ALA A CA 1
ATOM 748 C C . ALA A 1 106 ? 10.818 -2.013 -37.023 1.00 92.06 106 ALA A C 1
ATOM 750 O O . ALA A 1 106 ? 9.771 -2.015 -37.693 1.00 92.06 106 ALA A O 1
ATOM 751 N N . ASP A 1 107 ? 10.859 -1.597 -35.757 1.00 90.12 107 ASP A N 1
ATOM 752 C CA . ASP A 1 107 ? 9.718 -1.031 -35.039 1.00 90.12 107 ASP A CA 1
ATOM 753 C C . ASP A 1 107 ? 9.560 0.494 -35.249 1.00 90.12 107 ASP A C 1
ATOM 755 O O . ASP A 1 107 ? 8.491 1.065 -34.994 1.00 90.12 107 ASP A O 1
ATOM 759 N N . GLY A 1 108 ? 10.574 1.130 -35.846 1.00 89.94 108 GLY A N 1
ATOM 760 C CA . GLY A 1 108 ? 10.624 2.552 -36.163 1.00 89.94 108 GLY A CA 1
ATOM 761 C C . GLY A 1 108 ? 11.390 3.411 -35.153 1.00 89.94 108 GLY A C 1
ATOM 762 O O . GLY A 1 108 ? 11.423 4.636 -35.339 1.00 89.94 108 GLY A O 1
ATOM 763 N N . ILE A 1 109 ? 11.986 2.818 -34.118 1.00 92.44 109 ILE A N 1
ATOM 764 C CA . ILE A 1 109 ? 12.883 3.461 -33.158 1.00 92.44 109 ILE A CA 1
ATOM 765 C C . ILE A 1 109 ? 14.332 3.062 -33.495 1.00 92.44 109 ILE A C 1
ATOM 767 O O . ILE A 1 109 ? 14.657 1.884 -33.530 1.00 92.44 109 ILE A O 1
ATOM 771 N N . PRO A 1 110 ? 15.234 4.020 -33.777 1.00 92.19 110 PRO A N 1
ATOM 772 C CA . PRO A 1 110 ? 16.624 3.678 -34.056 1.00 92.19 110 PRO A CA 1
ATOM 773 C C . PRO A 1 110 ? 17.353 3.070 -32.850 1.00 92.19 110 PRO A C 1
ATOM 775 O O . PRO A 1 110 ? 17.160 3.522 -31.718 1.00 92.19 110 PRO A O 1
ATOM 778 N N . ASP A 1 111 ? 18.262 2.127 -33.112 1.00 90.56 111 ASP A N 1
ATOM 779 C CA . ASP A 1 111 ? 18.998 1.331 -32.116 1.00 90.56 111 ASP A CA 1
ATOM 780 C C . ASP A 1 111 ? 19.717 2.185 -31.049 1.00 90.56 111 ASP A C 1
ATOM 782 O O . ASP A 1 111 ? 19.972 1.716 -29.940 1.00 90.56 111 ASP A O 1
ATOM 786 N N . ASP A 1 112 ? 20.089 3.432 -31.362 1.00 91.44 112 ASP A N 1
ATOM 787 C CA . ASP A 1 112 ? 20.789 4.335 -30.438 1.00 91.44 112 ASP A CA 1
ATOM 788 C C . ASP A 1 112 ? 19.890 4.949 -29.351 1.00 91.44 112 ASP A C 1
ATOM 790 O O . ASP A 1 112 ? 20.394 5.407 -28.316 1.00 91.44 112 ASP A O 1
ATOM 794 N N . ILE A 1 113 ? 18.575 4.964 -29.575 1.00 92.50 113 ILE A N 1
ATOM 795 C CA . ILE A 1 113 ? 17.559 5.451 -28.633 1.00 92.50 113 ILE A CA 1
ATOM 796 C C . ILE A 1 113 ? 16.530 4.384 -28.246 1.00 92.50 113 ILE A C 1
ATOM 798 O O . ILE A 1 113 ? 15.670 4.657 -27.404 1.00 92.50 113 ILE A O 1
ATOM 802 N N . ASP A 1 114 ? 16.636 3.195 -28.824 1.00 92.62 114 ASP A N 1
ATOM 803 C CA . ASP A 1 114 ? 15.834 2.030 -28.489 1.00 92.62 114 ASP A CA 1
ATOM 804 C C . ASP A 1 114 ? 16.352 1.353 -27.204 1.00 92.62 114 ASP A C 1
ATOM 806 O O . ASP A 1 114 ? 17.537 1.037 -27.061 1.00 92.62 114 ASP A O 1
ATOM 810 N N . GLN A 1 115 ? 15.464 1.153 -26.227 1.00 93.50 115 GLN A N 1
ATOM 811 C CA . GLN A 1 115 ? 15.792 0.440 -24.988 1.00 93.50 115 GLN A CA 1
ATOM 812 C C . GLN A 1 115 ? 15.793 -1.080 -25.176 1.00 93.50 115 GLN A C 1
ATOM 814 O O . GLN A 1 115 ? 16.446 -1.787 -24.404 1.00 93.50 115 GLN A O 1
ATOM 819 N N . CYS A 1 116 ? 15.114 -1.571 -26.210 1.00 93.25 116 CYS A N 1
ATOM 820 C CA . CYS A 1 116 ? 15.020 -2.969 -26.582 1.00 93.25 116 CYS A CA 1
ATOM 821 C C . CYS A 1 116 ? 15.255 -3.161 -28.097 1.00 93.25 116 CYS A C 1
ATOM 823 O O . CYS A 1 116 ? 14.351 -3.638 -28.771 1.00 93.25 116 CYS A O 1
ATOM 825 N N . PRO A 1 117 ? 16.489 -2.958 -28.620 1.00 93.31 117 PRO A N 1
ATOM 826 C CA . PRO A 1 117 ? 16.803 -3.008 -30.066 1.00 93.31 117 PRO A CA 1
ATOM 827 C C . PRO A 1 117 ? 16.594 -4.365 -30.761 1.00 93.31 117 PRO A C 1
ATOM 829 O O . PRO A 1 117 ? 17.038 -4.600 -31.884 1.00 93.31 117 PRO A O 1
ATOM 832 N N . THR A 1 118 ? 16.075 -5.354 -30.041 1.00 93.06 118 THR A N 1
ATOM 833 C CA . THR A 1 118 ? 15.876 -6.714 -30.538 1.00 93.06 118 THR A CA 1
ATOM 834 C C . THR A 1 118 ? 14.496 -7.244 -30.184 1.00 93.06 118 THR A C 1
ATOM 836 O O . THR A 1 118 ? 14.322 -8.470 -30.130 1.00 93.06 118 THR A O 1
ATOM 839 N N . THR A 1 119 ? 13.537 -6.351 -29.924 1.00 94.06 119 THR A N 1
ATOM 840 C CA . THR A 1 119 ? 12.148 -6.720 -29.677 1.00 94.06 119 THR A CA 1
ATOM 841 C C . THR A 1 119 ? 11.670 -7.600 -30.836 1.00 94.06 119 THR A C 1
ATOM 843 O O . THR A 1 119 ? 12.009 -7.368 -31.999 1.00 94.06 119 THR A O 1
ATOM 846 N N . PRO A 1 120 ? 10.928 -8.698 -30.599 1.00 92.81 120 PRO A N 1
ATOM 847 C CA . PRO A 1 120 ? 1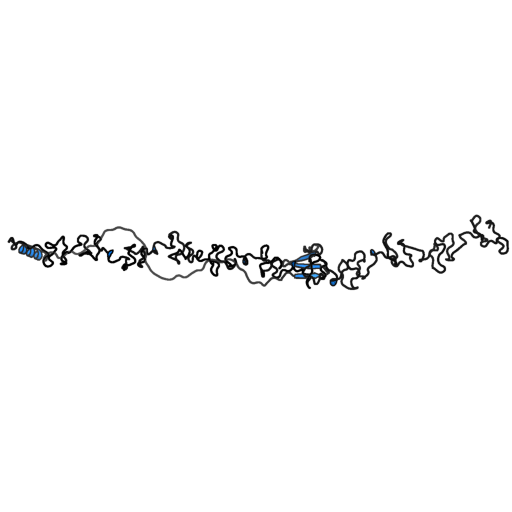0.528 -9.569 -31.696 1.00 92.81 120 PRO A CA 1
ATOM 848 C C . PRO A 1 120 ? 9.744 -8.806 -32.776 1.00 92.81 120 PRO A C 1
ATOM 850 O O . PRO A 1 120 ? 8.685 -8.246 -32.505 1.00 92.81 120 PRO A O 1
ATOM 853 N N . VAL A 1 121 ? 10.245 -8.830 -34.017 1.00 88.00 121 VAL A N 1
ATOM 854 C CA . VAL A 1 121 ? 9.662 -8.101 -35.158 1.00 88.00 121 VAL A CA 1
ATOM 855 C C . VAL A 1 121 ? 8.144 -8.305 -35.248 1.00 88.00 121 VAL A C 1
ATOM 857 O O . VAL A 1 121 ? 7.657 -9.430 -35.415 1.00 88.00 121 VAL A O 1
ATOM 860 N N . GLY A 1 122 ? 7.394 -7.202 -35.206 1.00 81.06 122 GLY A N 1
ATOM 861 C CA . GLY A 1 122 ? 5.930 -7.189 -35.276 1.00 81.06 122 GLY A CA 1
ATOM 862 C C . GLY A 1 122 ? 5.209 -7.328 -33.931 1.00 81.06 122 GLY A C 1
ATOM 863 O O . GLY A 1 122 ? 3.973 -7.326 -33.923 1.00 81.06 122 GLY A O 1
ATOM 864 N N . SER A 1 123 ? 5.938 -7.435 -32.819 1.00 88.00 123 SER A N 1
ATOM 865 C CA . SER A 1 123 ? 5.397 -7.199 -31.480 1.00 88.00 123 SER A CA 1
ATOM 866 C C . SER A 1 123 ? 4.940 -5.748 -31.333 1.00 88.00 123 SER A C 1
ATOM 868 O O . SER A 1 123 ? 5.435 -4.844 -32.003 1.00 88.00 123 SER A O 1
ATOM 870 N N . ALA A 1 124 ? 3.958 -5.516 -30.464 1.00 88.50 124 ALA A N 1
ATOM 871 C CA . ALA A 1 124 ? 3.559 -4.161 -30.110 1.00 88.50 124 ALA A CA 1
ATOM 872 C C . ALA A 1 124 ? 4.575 -3.594 -29.106 1.00 88.50 124 ALA A C 1
ATOM 874 O O . ALA A 1 124 ? 4.503 -3.917 -27.922 1.00 88.50 124 ALA A O 1
ATOM 875 N N . ALA A 1 125 ? 5.515 -2.784 -29.593 1.00 91.94 125 ALA A N 1
ATOM 876 C CA . ALA A 1 125 ? 6.467 -2.048 -28.769 1.00 91.94 125 ALA A CA 1
ATOM 877 C C . ALA A 1 125 ? 5.873 -0.719 -28.269 1.00 91.94 125 ALA A C 1
ATOM 879 O O . ALA A 1 125 ? 4.972 -0.136 -28.887 1.00 91.94 125 ALA A O 1
ATOM 880 N N . ASN A 1 126 ? 6.349 -0.244 -27.119 1.00 90.19 126 ASN A N 1
ATOM 881 C CA . ASN A 1 126 ? 6.028 1.088 -26.610 1.00 90.19 126 ASN A CA 1
ATOM 882 C C . ASN A 1 126 ? 6.897 2.172 -27.289 1.00 90.19 126 ASN A C 1
ATOM 884 O O . ASN A 1 126 ? 7.678 1.905 -28.191 1.00 90.19 126 ASN A O 1
ATOM 888 N N . ILE A 1 127 ? 6.788 3.424 -26.834 1.00 92.12 127 ILE A N 1
ATOM 889 C CA . ILE A 1 127 ? 7.604 4.548 -27.341 1.00 92.12 127 ILE A CA 1
ATOM 890 C C . ILE A 1 127 ? 9.122 4.375 -27.126 1.00 92.12 127 ILE A C 1
ATOM 892 O O . ILE A 1 127 ? 9.911 5.093 -27.733 1.00 92.12 127 ILE A O 1
ATOM 896 N N . PHE A 1 128 ? 9.528 3.459 -26.252 1.00 93.50 128 PHE A N 1
ATOM 897 C CA . PHE A 1 128 ? 10.927 3.168 -25.957 1.00 93.50 128 PHE A CA 1
ATOM 898 C C . PHE A 1 128 ? 11.443 1.914 -26.677 1.00 93.50 128 PHE A C 1
ATOM 900 O O . PHE A 1 128 ? 12.551 1.493 -26.371 1.00 93.50 128 PHE A O 1
ATOM 907 N N . GLY A 1 129 ? 10.642 1.332 -27.575 1.00 92.81 129 GLY A N 1
ATOM 908 C CA . GLY A 1 129 ? 10.995 0.161 -28.377 1.00 92.81 129 GLY A CA 1
ATOM 909 C C . GLY A 1 129 ? 10.839 -1.189 -27.672 1.00 92.81 129 GLY A C 1
ATOM 910 O O . GLY A 1 129 ? 11.111 -2.227 -28.251 1.00 92.81 129 GLY A O 1
ATOM 911 N N . CYS A 1 130 ? 10.316 -1.229 -26.441 1.00 94.06 130 CYS A N 1
ATOM 912 C CA . CYS A 1 130 ? 10.145 -2.479 -25.689 1.00 94.06 130 CYS A CA 1
ATOM 913 C C . CYS A 1 130 ? 8.724 -3.045 -25.789 1.00 94.06 130 CYS A C 1
ATOM 915 O O . CYS A 1 130 ? 7.740 -2.309 -25.609 1.00 94.06 130 CYS A O 1
ATOM 917 N N . SER A 1 131 ? 8.602 -4.361 -26.002 1.00 92.75 131 SER A N 1
ATOM 918 C CA . SER A 1 131 ? 7.320 -5.074 -25.894 1.00 92.75 131 SER A CA 1
ATOM 919 C C . SER A 1 131 ? 6.799 -5.131 -24.456 1.00 92.75 131 SER A C 1
ATOM 921 O O . SER A 1 131 ? 7.519 -4.845 -23.501 1.00 92.75 131 SER A O 1
ATOM 923 N N . ALA A 1 132 ? 5.528 -5.500 -24.273 1.00 89.81 132 ALA A N 1
ATOM 924 C CA . ALA A 1 132 ? 4.940 -5.602 -22.938 1.00 89.81 132 ALA A CA 1
ATOM 925 C C . ALA A 1 132 ? 5.689 -6.605 -22.045 1.00 89.81 132 ALA A C 1
ATOM 927 O O . ALA A 1 132 ? 5.811 -6.356 -20.851 1.00 89.81 132 ALA A O 1
ATOM 928 N N . GLU A 1 133 ? 6.206 -7.678 -22.642 1.00 89.00 133 GLU A N 1
ATOM 929 C CA . GLU A 1 133 ? 6.889 -8.788 -21.981 1.00 89.00 133 GLU A CA 1
ATOM 930 C C . GLU A 1 133 ? 8.370 -8.516 -21.663 1.00 89.00 133 GLU A C 1
ATOM 932 O O . GLU A 1 133 ? 8.972 -9.263 -20.897 1.00 89.00 133 GLU A O 1
ATOM 937 N N . GLU A 1 134 ? 8.975 -7.487 -22.262 1.00 92.00 134 GLU A N 1
ATOM 938 C CA . GLU A 1 134 ? 10.388 -7.121 -22.050 1.00 92.00 134 GLU A CA 1
ATOM 939 C C . GLU A 1 134 ? 10.574 -5.995 -21.032 1.00 92.00 134 GLU A C 1
ATOM 941 O O . GLU A 1 134 ? 11.693 -5.744 -20.589 1.00 92.00 134 GLU A O 1
ATOM 946 N N . ARG A 1 135 ? 9.494 -5.300 -20.669 1.00 92.06 135 ARG A N 1
ATOM 947 C CA . ARG A 1 135 ? 9.551 -4.218 -19.685 1.00 92.06 135 ARG A CA 1
ATOM 948 C C . ARG A 1 135 ? 9.601 -4.796 -18.278 1.00 92.06 135 ARG A C 1
ATOM 950 O O . ARG A 1 135 ? 8.746 -5.598 -17.925 1.00 92.06 135 ARG A O 1
ATOM 957 N N . ASP A 1 136 ? 10.583 -4.344 -17.515 1.00 92.06 136 ASP A N 1
ATOM 958 C CA . ASP A 1 136 ? 10.811 -4.662 -16.106 1.00 92.06 136 ASP A CA 1
ATOM 959 C C . ASP A 1 136 ? 11.371 -3.382 -15.456 1.00 92.06 136 ASP A C 1
ATOM 961 O O . ASP A 1 136 ? 12.550 -3.039 -15.603 1.00 92.06 136 ASP A O 1
ATOM 965 N N . GLN A 1 137 ? 10.479 -2.573 -14.882 1.00 91.38 137 GLN A N 1
ATOM 966 C CA . GLN A 1 137 ? 10.775 -1.212 -14.435 1.00 91.38 137 GLN A CA 1
ATOM 967 C C . GLN A 1 137 ? 11.758 -1.172 -13.261 1.00 91.38 137 GLN A C 1
ATOM 969 O O . GLN A 1 137 ? 12.625 -0.289 -13.219 1.00 91.38 137 GLN A O 1
ATOM 974 N N . ASP A 1 138 ? 11.629 -2.089 -12.307 1.00 92.94 138 ASP A N 1
ATOM 975 C CA . ASP A 1 138 ? 12.456 -2.142 -11.101 1.00 92.94 138 ASP A CA 1
ATOM 976 C C . ASP A 1 138 ? 13.588 -3.185 -11.179 1.00 92.94 138 ASP A C 1
ATOM 978 O O . ASP A 1 138 ? 14.479 -3.193 -10.323 1.00 92.94 138 ASP A O 1
ATOM 982 N N . ASN A 1 139 ? 13.666 -3.928 -12.288 1.00 93.00 139 ASN A N 1
ATOM 983 C CA . ASN A 1 139 ? 14.677 -4.940 -12.597 1.00 93.00 139 ASN A CA 1
ATOM 984 C C . ASN A 1 139 ? 14.685 -6.102 -11.595 1.00 93.00 139 ASN A C 1
ATOM 986 O O . ASN A 1 139 ? 15.753 -6.642 -11.260 1.00 93.00 139 ASN A O 1
ATOM 990 N N . ASP A 1 140 ? 13.514 -6.485 -11.094 1.00 93.81 140 ASP A N 1
ATOM 991 C CA . ASP A 1 140 ? 13.355 -7.588 -10.152 1.00 93.81 140 ASP A CA 1
ATOM 992 C C . ASP A 1 140 ? 13.265 -8.975 -10.825 1.00 93.81 140 ASP A C 1
ATOM 994 O O . ASP A 1 140 ? 13.328 -10.002 -10.136 1.00 93.81 140 ASP A O 1
ATOM 998 N N . GLN A 1 141 ? 13.299 -9.003 -12.166 1.00 92.88 141 GLN A N 1
ATOM 999 C CA . GLN A 1 141 ? 13.168 -10.161 -13.061 1.00 92.88 141 GLN A CA 1
ATOM 1000 C C . GLN A 1 141 ? 11.729 -10.647 -13.284 1.00 92.88 141 GLN A C 1
ATOM 1002 O O . GLN A 1 141 ? 11.542 -11.754 -13.809 1.00 92.88 141 GLN A O 1
ATOM 1007 N N . VAL A 1 142 ? 10.727 -9.847 -12.934 1.00 94.12 142 VAL A N 1
ATOM 1008 C CA . VAL A 1 142 ? 9.321 -10.048 -13.282 1.00 94.12 142 VAL A CA 1
ATOM 1009 C C . VAL A 1 142 ? 8.897 -8.916 -14.217 1.00 94.12 142 VAL A C 1
ATOM 1011 O O . VAL A 1 142 ? 9.160 -7.747 -13.980 1.00 94.12 142 VAL A O 1
ATOM 1014 N N . ALA A 1 143 ? 8.280 -9.265 -15.347 1.00 93.44 143 ALA A N 1
ATOM 1015 C CA . ALA A 1 143 ? 7.862 -8.253 -16.311 1.00 93.44 143 ALA A CA 1
ATOM 1016 C C . ALA A 1 143 ? 6.733 -7.385 -15.731 1.00 93.44 143 ALA A C 1
ATOM 1018 O O . ALA A 1 143 ? 5.837 -7.916 -15.077 1.00 93.44 143 ALA A O 1
ATOM 1019 N N . ASP A 1 144 ? 6.689 -6.098 -16.085 1.00 91.56 144 ASP A N 1
ATOM 1020 C CA . ASP A 1 144 ? 5.688 -5.113 -15.636 1.00 91.56 144 ASP A CA 1
ATOM 1021 C C . ASP A 1 144 ? 4.234 -5.611 -15.776 1.00 91.56 144 ASP A C 1
ATOM 1023 O O . ASP A 1 144 ? 3.336 -5.168 -15.063 1.00 91.56 144 ASP A O 1
ATOM 1027 N N . SER A 1 145 ? 3.960 -6.481 -16.756 1.00 90.88 145 SER A N 1
ATOM 1028 C CA . SER A 1 145 ? 2.624 -7.044 -16.988 1.00 90.88 145 SER A CA 1
ATOM 1029 C C . SER A 1 145 ? 2.200 -8.099 -15.965 1.00 90.88 145 SER A C 1
ATOM 1031 O O . SER A 1 145 ? 0.999 -8.312 -15.789 1.00 90.88 145 SER A O 1
ATOM 1033 N N . ASP A 1 146 ? 3.171 -8.767 -15.345 1.00 92.69 146 ASP A N 1
ATOM 1034 C CA . ASP A 1 146 ? 2.994 -9.845 -14.369 1.00 92.69 146 ASP A CA 1
ATOM 1035 C C . ASP A 1 146 ? 3.413 -9.420 -12.945 1.00 92.69 146 ASP A C 1
ATOM 1037 O O . ASP A 1 146 ? 3.139 -10.142 -11.984 1.00 92.69 146 ASP A O 1
ATOM 1041 N N . ASP A 1 147 ? 4.040 -8.251 -12.807 1.00 94.19 147 ASP A N 1
ATOM 1042 C CA . ASP A 1 147 ? 4.502 -7.683 -11.547 1.00 94.19 147 ASP A CA 1
ATOM 1043 C C . ASP A 1 147 ? 3.377 -6.923 -10.815 1.00 94.19 147 ASP A C 1
ATOM 1045 O O . ASP A 1 147 ? 2.763 -5.985 -11.330 1.00 94.19 147 ASP A O 1
ATOM 1049 N N . LEU A 1 148 ? 3.075 -7.355 -9.591 1.00 93.38 148 LEU A N 1
ATOM 1050 C CA . LEU A 1 148 ? 2.136 -6.693 -8.682 1.00 93.38 148 LEU A CA 1
ATOM 1051 C C . LEU A 1 148 ? 2.825 -5.598 -7.849 1.00 93.38 148 LEU A C 1
ATOM 1053 O O . LEU A 1 148 ? 2.165 -4.689 -7.336 1.00 93.38 148 LEU A O 1
ATOM 1057 N N . CYS A 1 149 ? 4.140 -5.690 -7.705 1.00 93.19 149 CYS A N 1
ATOM 1058 C CA . CYS A 1 149 ? 4.992 -4.924 -6.819 1.00 93.19 149 CYS A CA 1
ATOM 1059 C C . CYS A 1 149 ? 6.004 -4.072 -7.600 1.00 93.19 149 CYS A C 1
ATOM 1061 O O . CYS A 1 149 ? 7.188 -4.142 -7.315 1.00 93.19 149 CYS A O 1
ATOM 1063 N N . PHE A 1 150 ? 5.497 -3.137 -8.416 1.00 91.19 150 PHE A N 1
ATOM 1064 C CA . PHE A 1 150 ? 6.221 -2.236 -9.345 1.00 91.19 150 PHE A CA 1
ATOM 1065 C C . PHE A 1 150 ? 7.460 -1.453 -8.837 1.00 91.19 150 PHE A C 1
ATOM 1067 O O . PHE A 1 150 ? 7.984 -0.604 -9.557 1.00 91.19 150 PHE A O 1
ATOM 1074 N N . ASN A 1 151 ? 7.829 -1.555 -7.558 1.00 92.69 151 ASN A N 1
ATOM 1075 C CA . ASN A 1 151 ? 8.967 -0.859 -6.950 1.00 92.69 151 ASN A CA 1
ATOM 1076 C C . ASN A 1 151 ? 9.688 -1.746 -5.922 1.00 92.69 151 ASN A C 1
ATOM 1078 O O . ASN A 1 151 ? 10.011 -1.307 -4.808 1.00 92.69 151 ASN A O 1
ATOM 1082 N N . THR A 1 152 ? 9.921 -3.000 -6.267 1.00 95.44 152 THR A N 1
ATOM 1083 C CA . THR A 1 152 ? 10.743 -3.915 -5.494 1.00 95.44 152 THR A CA 1
ATOM 1084 C C . THR A 1 152 ? 12.155 -3.356 -5.304 1.00 95.44 152 THR A C 1
ATOM 1086 O O . THR A 1 152 ? 12.820 -2.932 -6.251 1.00 95.44 152 THR A O 1
ATOM 1089 N N . PRO A 1 153 ? 12.675 -3.328 -4.059 1.00 93.81 153 PRO A N 1
ATOM 1090 C CA . PRO A 1 153 ? 14.027 -2.847 -3.814 1.00 93.81 153 PRO A CA 1
ATOM 1091 C C . PRO A 1 153 ? 15.093 -3.687 -4.535 1.00 93.81 153 PRO A C 1
ATOM 1093 O O . PRO A 1 153 ? 15.104 -4.916 -4.442 1.00 93.81 153 PRO A O 1
ATOM 1096 N N . GLU A 1 154 ? 16.065 -3.010 -5.150 1.00 93.06 154 GLU A N 1
ATOM 1097 C CA . GLU A 1 154 ? 17.148 -3.644 -5.912 1.00 93.06 154 GLU A CA 1
ATOM 1098 C C . GLU A 1 154 ? 17.867 -4.752 -5.114 1.00 93.06 154 GLU A C 1
ATOM 1100 O O . GLU A 1 154 ? 18.275 -4.581 -3.956 1.00 93.06 154 GLU A O 1
ATOM 1105 N N . GLY A 1 155 ? 18.054 -5.909 -5.754 1.00 89.38 155 GLY A N 1
ATOM 1106 C CA . GLY A 1 155 ? 18.778 -7.051 -5.192 1.00 89.38 155 GLY A CA 1
ATOM 1107 C C . GLY A 1 155 ? 17.990 -7.877 -4.171 1.00 89.38 155 GLY A C 1
ATOM 1108 O O . GLY A 1 155 ? 18.564 -8.783 -3.552 1.00 89.38 155 GLY A O 1
ATOM 1109 N N . LYS A 1 156 ? 16.700 -7.592 -3.972 1.00 93.94 156 LYS A N 1
ATOM 1110 C CA . LYS A 1 156 ? 15.794 -8.479 -3.239 1.00 93.94 156 LYS A CA 1
ATOM 1111 C C . LYS A 1 156 ? 15.383 -9.661 -4.111 1.00 93.94 156 LYS A C 1
ATOM 1113 O O . LYS A 1 156 ? 15.395 -9.600 -5.331 1.00 93.94 156 LYS A O 1
ATOM 1118 N N . THR A 1 157 ? 15.077 -10.775 -3.457 1.00 94.19 157 THR A N 1
ATOM 1119 C CA . THR A 1 157 ? 14.457 -11.925 -4.116 1.00 94.19 157 THR A CA 1
ATOM 1120 C C . THR A 1 157 ? 12.950 -11.758 -4.058 1.00 94.19 157 THR A C 1
ATOM 1122 O O . THR A 1 157 ? 12.426 -11.549 -2.959 1.00 94.19 157 THR A O 1
ATOM 1125 N N . VAL A 1 158 ? 12.291 -11.906 -5.199 1.00 95.25 158 VAL A N 1
ATOM 1126 C CA . VAL A 1 158 ? 10.838 -11.786 -5.341 1.00 95.25 158 VAL A CA 1
ATOM 1127 C C . VAL A 1 158 ? 10.174 -13.137 -5.565 1.00 95.25 158 VAL A C 1
ATOM 1129 O O . VAL A 1 158 ? 10.847 -14.139 -5.841 1.00 95.25 158 VAL A O 1
ATOM 1132 N N . ASP A 1 159 ? 8.862 -13.182 -5.364 1.00 93.81 159 ASP A N 1
ATOM 1133 C CA . ASP A 1 159 ? 8.027 -14.325 -5.714 1.00 93.81 159 ASP A CA 1
ATOM 1134 C C . ASP A 1 159 ? 7.516 -14.250 -7.167 1.00 93.81 159 ASP A C 1
ATOM 1136 O O . ASP A 1 159 ? 8.033 -13.499 -7.988 1.00 93.81 159 ASP A O 1
ATOM 1140 N N . GLU A 1 160 ? 6.547 -15.103 -7.518 1.00 94.75 160 GLU A N 1
ATOM 1141 C CA . GLU A 1 160 ? 6.031 -15.214 -8.891 1.00 94.75 160 GLU A CA 1
ATOM 1142 C C . GLU A 1 160 ? 5.274 -13.963 -9.371 1.00 94.75 160 GLU A C 1
ATOM 1144 O O . GLU A 1 160 ? 4.984 -13.881 -10.560 1.00 94.75 160 GLU A O 1
ATOM 1149 N N . VAL A 1 161 ? 4.945 -13.026 -8.474 1.00 93.94 161 VAL A N 1
ATOM 1150 C CA . VAL A 1 161 ? 4.229 -11.779 -8.791 1.00 93.94 161 VAL A CA 1
ATOM 1151 C C . VAL A 1 161 ? 5.086 -10.537 -8.527 1.00 93.94 161 VAL A C 1
ATOM 1153 O O . VAL A 1 161 ? 4.536 -9.459 -8.333 1.00 93.94 161 VAL A O 1
ATOM 1156 N N . GLY A 1 162 ? 6.412 -10.691 -8.463 1.00 94.50 162 GLY A N 1
ATOM 1157 C CA . GLY A 1 162 ? 7.348 -9.571 -8.301 1.00 94.50 162 GLY A CA 1
ATOM 1158 C C . GLY A 1 162 ? 7.421 -9.007 -6.881 1.00 94.50 162 GLY A C 1
ATOM 1159 O O . GLY A 1 162 ? 8.080 -8.015 -6.625 1.00 94.50 162 GLY A O 1
ATOM 1160 N N . CYS A 1 163 ? 6.806 -9.641 -5.878 1.00 95.12 163 CYS A N 1
ATOM 1161 C CA . CYS A 1 163 ? 6.814 -9.093 -4.522 1.00 95.12 163 CYS A CA 1
ATOM 1162 C C . CYS A 1 163 ? 7.945 -9.673 -3.662 1.00 95.12 163 CYS A C 1
ATOM 1164 O O . CYS A 1 163 ? 8.046 -10.888 -3.450 1.00 95.12 163 CYS A O 1
ATOM 1166 N N . ALA A 1 164 ? 8.784 -8.805 -3.085 1.00 95.50 164 ALA A N 1
ATOM 1167 C CA . ALA A 1 164 ? 9.693 -9.207 -2.013 1.00 95.50 164 ALA A CA 1
ATOM 1168 C C . ALA A 1 164 ? 8.945 -9.373 -0.682 1.00 95.50 164 ALA A C 1
ATOM 1170 O O . ALA A 1 164 ? 7.925 -8.737 -0.434 1.00 95.50 164 ALA A O 1
ATOM 1171 N N . GLU A 1 165 ? 9.509 -10.166 0.235 1.00 92.56 165 GLU A N 1
ATOM 1172 C CA . GLU A 1 165 ? 8.911 -10.396 1.563 1.00 92.56 165 GLU A CA 1
ATOM 1173 C C . GLU A 1 165 ? 8.634 -9.094 2.333 1.00 92.56 165 GLU A C 1
ATOM 1175 O O . GLU A 1 165 ? 7.618 -8.973 2.999 1.00 92.56 165 GLU A O 1
ATOM 1180 N N . SER A 1 166 ? 9.497 -8.087 2.178 1.00 91.88 166 SER A N 1
ATOM 1181 C CA . SER A 1 166 ? 9.343 -6.784 2.835 1.00 91.88 166 SER A CA 1
ATOM 1182 C C . SER A 1 166 ? 8.179 -5.934 2.307 1.00 91.88 166 SER A C 1
ATOM 1184 O O . SER A 1 166 ? 7.867 -4.915 2.916 1.00 91.88 166 SER A O 1
ATOM 1186 N N . GLN A 1 167 ? 7.596 -6.293 1.160 1.00 93.12 167 GLN A N 1
ATOM 1187 C CA . GLN A 1 167 ? 6.458 -5.601 0.541 1.00 93.12 167 GLN A CA 1
ATOM 1188 C C . GLN A 1 167 ? 5.134 -6.339 0.745 1.00 93.12 167 GLN A C 1
ATOM 1190 O O . GLN A 1 167 ? 4.094 -5.804 0.374 1.00 93.12 167 GLN A O 1
ATOM 1195 N N . LYS A 1 168 ? 5.155 -7.559 1.294 1.00 93.19 168 LYS A N 1
ATOM 1196 C CA . LYS A 1 168 ? 3.928 -8.319 1.528 1.00 93.19 168 LYS A CA 1
ATOM 1197 C C . LYS A 1 168 ? 3.140 -7.701 2.668 1.00 93.19 168 LYS A C 1
ATOM 1199 O O . LYS A 1 168 ? 3.717 -7.350 3.690 1.00 93.19 168 LYS A O 1
ATOM 1204 N N . ASP A 1 169 ? 1.844 -7.591 2.450 1.00 93.19 169 ASP A N 1
ATOM 1205 C CA . ASP A 1 169 ? 0.859 -7.057 3.379 1.00 93.19 169 ASP A CA 1
ATOM 1206 C C . ASP A 1 169 ? -0.402 -7.919 3.205 1.00 93.19 169 ASP A C 1
ATOM 1208 O O . ASP A 1 169 ? -1.119 -7.840 2.201 1.00 93.19 169 ASP A O 1
ATOM 1212 N N . SER A 1 170 ? -0.581 -8.874 4.114 1.00 93.31 170 SER A N 1
ATOM 1213 C CA . SER A 1 170 ? -1.566 -9.946 3.989 1.00 93.31 170 SER A CA 1
ATOM 1214 C C . SER A 1 170 ? -3.001 -9.470 4.212 1.00 93.31 170 SER A C 1
ATOM 1216 O O . SER A 1 170 ? -3.930 -10.061 3.645 1.00 93.31 170 SER A O 1
ATOM 1218 N N . ASP A 1 171 ? -3.210 -8.436 5.025 1.00 94.00 171 ASP A N 1
ATOM 1219 C CA . ASP A 1 171 ? -4.529 -7.878 5.326 1.00 94.00 171 ASP A CA 1
ATOM 1220 C C . ASP A 1 171 ? -4.790 -6.515 4.665 1.00 94.00 171 ASP A C 1
ATOM 1222 O O . ASP A 1 171 ? -5.943 -6.086 4.599 1.00 94.00 171 ASP A O 1
ATOM 1226 N N . ASN A 1 172 ? -3.789 -5.954 3.984 1.00 94.12 172 ASN A N 1
ATOM 1227 C CA . ASN A 1 172 ? -3.835 -4.706 3.222 1.00 94.12 172 ASN A CA 1
ATOM 1228 C C . ASN A 1 172 ? -4.158 -3.487 4.093 1.00 94.12 172 ASN A C 1
ATOM 1230 O O . ASN A 1 172 ? -4.830 -2.549 3.632 1.00 94.12 172 ASN A O 1
ATOM 1234 N N . ASP A 1 173 ? -3.727 -3.499 5.351 1.00 94.06 173 ASP A N 1
ATOM 1235 C CA . ASP A 1 173 ? -3.900 -2.380 6.273 1.00 94.06 173 ASP A CA 1
ATOM 1236 C C . ASP A 1 173 ? -2.863 -1.256 6.064 1.00 94.06 173 ASP A C 1
ATOM 1238 O O . ASP A 1 173 ? -3.052 -0.133 6.545 1.00 94.06 173 ASP A O 1
ATOM 1242 N N . GLY A 1 174 ? -1.834 -1.511 5.247 1.00 92.50 174 GLY A N 1
ATOM 1243 C CA . GLY A 1 174 ? -0.763 -0.581 4.908 1.00 92.50 174 GLY A CA 1
ATOM 1244 C C . GLY A 1 174 ? 0.540 -0.801 5.681 1.00 92.50 174 GLY A C 1
ATOM 1245 O O . GLY A 1 174 ? 1.500 -0.056 5.447 1.00 92.50 174 GLY A O 1
ATOM 1246 N N . VAL A 1 175 ? 0.602 -1.789 6.573 1.00 95.00 175 VAL A N 1
ATOM 1247 C CA . VAL A 1 175 ? 1.801 -2.223 7.295 1.00 95.00 175 VAL A CA 1
ATOM 1248 C C . VAL A 1 175 ? 2.201 -3.608 6.786 1.00 95.00 175 VAL A C 1
ATOM 1250 O O . VAL A 1 175 ? 1.393 -4.515 6.677 1.00 95.00 175 VAL A O 1
ATOM 1253 N N . SER A 1 176 ? 3.474 -3.785 6.422 1.00 93.88 176 SER A N 1
ATOM 1254 C CA . SER A 1 176 ? 3.918 -5.067 5.866 1.00 93.88 176 SER A CA 1
ATOM 1255 C C . SER A 1 176 ? 3.944 -6.175 6.916 1.00 93.88 176 SER A C 1
ATOM 1257 O O . SER A 1 176 ? 4.243 -5.917 8.079 1.00 93.88 176 SER A O 1
ATOM 1259 N N . ASP A 1 177 ? 3.781 -7.425 6.483 1.00 93.31 177 ASP A N 1
ATOM 1260 C CA . ASP A 1 177 ? 3.776 -8.636 7.319 1.00 93.31 177 ASP A CA 1
ATOM 1261 C C . ASP A 1 177 ? 5.023 -8.768 8.225 1.00 93.31 177 ASP A C 1
ATOM 1263 O O . ASP A 1 177 ? 4.997 -9.437 9.256 1.00 93.31 177 ASP A O 1
ATOM 1267 N N . GLU A 1 178 ? 6.158 -8.170 7.834 1.00 93.62 178 GLU A N 1
ATOM 1268 C CA . GLU A 1 178 ? 7.394 -8.170 8.633 1.00 93.62 178 GLU A CA 1
ATOM 1269 C C . GLU A 1 178 ? 7.290 -7.274 9.882 1.00 93.62 178 GLU A C 1
ATOM 1271 O O . GLU A 1 178 ? 7.962 -7.530 10.887 1.00 93.62 178 GLU A O 1
ATOM 1276 N N . VAL A 1 179 ? 6.482 -6.216 9.804 1.00 94.50 179 VAL A N 1
ATOM 1277 C CA . VAL A 1 179 ? 6.295 -5.198 10.848 1.00 94.50 179 VAL A CA 1
ATOM 1278 C C . VAL A 1 179 ? 4.95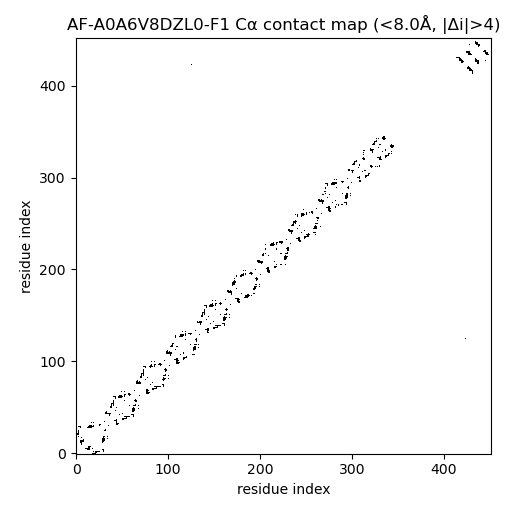3 -5.370 11.559 1.00 94.50 179 VAL A C 1
ATOM 1280 O O . VAL A 1 179 ? 4.863 -5.073 12.750 1.00 94.50 179 VAL A O 1
ATOM 1283 N N . ASP A 1 180 ? 3.941 -5.870 10.856 1.00 95.75 180 ASP A N 1
ATOM 1284 C CA . ASP A 1 180 ? 2.591 -6.046 11.365 1.00 95.75 180 ASP A CA 1
ATOM 1285 C C . ASP A 1 180 ? 2.538 -7.115 12.470 1.00 95.75 180 ASP A C 1
ATOM 1287 O O . ASP A 1 180 ? 2.951 -8.271 12.325 1.00 95.75 180 ASP A O 1
ATOM 1291 N N . THR A 1 181 ? 2.038 -6.697 13.629 1.00 95.06 181 THR A N 1
ATOM 1292 C CA . THR A 1 181 ? 1.814 -7.555 14.797 1.00 95.06 181 THR A CA 1
ATOM 1293 C C . THR A 1 181 ? 0.342 -7.915 14.990 1.00 95.06 181 THR A C 1
ATOM 1295 O O . THR A 1 181 ? 0.027 -8.775 15.818 1.00 95.06 181 THR A O 1
ATOM 1298 N N . CYS A 1 182 ? -0.541 -7.291 14.218 1.00 93.75 182 CYS A N 1
ATOM 1299 C CA . CYS A 1 182 ? -1.985 -7.287 14.340 1.00 93.75 182 CYS A CA 1
ATOM 1300 C C . CYS A 1 182 ? -2.655 -7.790 13.056 1.00 93.75 182 CYS A C 1
ATOM 1302 O O . CYS A 1 182 ? -3.480 -7.115 12.465 1.00 93.75 182 CYS A O 1
ATOM 1304 N N . ALA A 1 183 ? -2.406 -9.051 12.707 1.00 92.94 183 ALA A N 1
ATOM 1305 C CA . ALA A 1 183 ? -2.990 -9.646 11.510 1.00 92.94 183 ALA A CA 1
ATOM 1306 C C . ALA A 1 183 ? -4.530 -9.546 11.440 1.00 92.94 183 ALA A C 1
ATOM 1308 O O . ALA A 1 183 ? -5.251 -9.846 12.401 1.00 92.94 183 ALA A O 1
ATOM 1309 N N . GLY A 1 184 ? -5.032 -9.278 10.238 1.00 92.69 184 GLY A N 1
ATOM 1310 C CA . GLY A 1 184 ? -6.457 -9.204 9.927 1.00 92.69 184 GLY A CA 1
ATOM 1311 C C . GLY A 1 184 ? -7.075 -7.840 10.213 1.00 92.69 184 GLY A C 1
ATOM 1312 O O . GLY A 1 184 ? -8.307 -7.748 10.287 1.00 92.69 184 GLY A O 1
ATOM 1313 N N . THR A 1 185 ? -6.258 -6.803 10.372 1.00 96.00 185 THR A N 1
ATOM 1314 C CA . THR A 1 185 ? -6.734 -5.430 10.418 1.00 96.00 185 THR A CA 1
ATOM 1315 C C . THR A 1 185 ? -7.441 -5.092 9.110 1.00 96.00 185 THR A C 1
ATOM 1317 O O . THR A 1 185 ? -7.083 -5.545 8.025 1.00 96.00 185 THR A O 1
ATOM 1320 N N . ALA A 1 186 ? -8.549 -4.356 9.199 1.00 93.69 186 ALA A N 1
ATOM 1321 C CA . ALA A 1 186 ? -9.333 -4.054 8.010 1.00 93.69 186 ALA A CA 1
ATOM 1322 C C . ALA A 1 186 ? -8.524 -3.172 7.035 1.00 93.69 186 ALA A C 1
ATOM 1324 O O . ALA A 1 186 ? -7.926 -2.189 7.481 1.00 93.69 186 ALA A O 1
ATOM 1325 N N . PRO A 1 187 ? -8.587 -3.428 5.712 1.00 94.06 187 PRO A N 1
ATOM 1326 C CA . PRO A 1 187 ? -7.898 -2.595 4.739 1.00 94.06 187 PRO A CA 1
ATOM 1327 C C . PRO A 1 187 ? -8.260 -1.115 4.890 1.00 94.06 187 PRO A C 1
ATOM 1329 O O . PRO A 1 187 ? -9.442 -0.774 5.013 1.00 94.06 187 PRO A O 1
ATOM 1332 N N . LEU A 1 188 ? -7.256 -0.234 4.827 1.00 85.81 188 LEU A N 1
ATOM 1333 C CA . LEU A 1 188 ? -7.388 1.225 5.002 1.00 85.81 188 LEU A CA 1
ATOM 1334 C C . LEU A 1 188 ? -7.861 1.680 6.398 1.00 85.81 188 LEU A C 1
ATOM 1336 O O . LEU A 1 188 ? -8.273 2.838 6.554 1.00 85.81 188 LEU A O 1
ATOM 1340 N N . ALA A 1 189 ? -7.833 0.809 7.409 1.00 92.31 189 ALA A N 1
ATOM 1341 C CA . ALA A 1 189 ? -8.034 1.237 8.786 1.00 92.31 189 ALA A CA 1
ATOM 1342 C C . ALA A 1 189 ? -6.935 2.225 9.212 1.00 92.31 189 ALA A C 1
ATOM 1344 O O . ALA A 1 189 ? -5.821 2.232 8.693 1.00 92.31 189 ALA A O 1
ATOM 1345 N N . LEU A 1 190 ? -7.255 3.093 10.174 1.00 93.56 190 LEU A N 1
ATOM 1346 C CA . LEU A 1 190 ? -6.224 3.883 10.837 1.00 93.56 190 LEU A CA 1
ATOM 1347 C C . LEU A 1 190 ? -5.496 2.965 11.818 1.00 93.56 190 LEU A C 1
ATOM 1349 O O . LEU A 1 190 ? -6.065 2.607 12.851 1.00 93.56 190 LEU A O 1
ATOM 1353 N N . VAL A 1 191 ? -4.267 2.603 11.469 1.00 95.94 191 VAL A N 1
ATOM 1354 C CA . VAL A 1 191 ? -3.408 1.709 12.248 1.00 95.94 191 VAL A CA 1
ATOM 1355 C C . VAL A 1 191 ? -2.217 2.451 12.841 1.00 95.94 191 VAL A C 1
ATOM 1357 O O . VAL A 1 191 ? -1.845 3.539 12.383 1.00 95.94 191 VAL A O 1
ATOM 1360 N N . ASP A 1 192 ? -1.652 1.890 13.904 1.00 94.50 192 ASP A N 1
ATOM 1361 C CA . ASP A 1 192 ? -0.388 2.343 14.468 1.00 94.50 192 ASP A CA 1
ATOM 1362 C C . ASP A 1 192 ? 0.823 1.823 13.666 1.00 94.50 192 ASP A C 1
ATOM 1364 O O . ASP A 1 192 ? 0.699 1.301 12.560 1.00 94.50 192 ASP A O 1
ATOM 1368 N N . GLU A 1 193 ? 2.032 2.006 14.201 1.00 95.44 193 GLU A N 1
ATOM 1369 C CA . GLU A 1 193 ? 3.265 1.567 13.533 1.00 95.44 193 GLU A CA 1
ATOM 1370 C C . GLU A 1 193 ? 3.432 0.040 13.445 1.00 95.44 193 GLU A C 1
ATOM 1372 O O . GLU A 1 193 ? 4.332 -0.413 12.742 1.00 95.44 193 GLU A O 1
ATOM 1377 N N . ASN A 1 194 ? 2.589 -0.734 14.136 1.00 95.00 194 ASN A N 1
ATOM 1378 C CA . ASN A 1 194 ? 2.626 -2.194 14.181 1.00 95.00 194 ASN A CA 1
ATOM 1379 C C . ASN A 1 194 ? 1.382 -2.840 13.541 1.00 95.00 194 ASN A C 1
ATOM 1381 O O . ASN A 1 194 ? 1.106 -3.999 13.851 1.00 95.00 194 ASN A O 1
ATOM 1385 N N . GLY A 1 195 ? 0.627 -2.099 12.719 1.00 95.25 195 GLY A N 1
ATOM 1386 C CA . GLY A 1 195 ? -0.571 -2.599 12.024 1.00 95.25 195 GLY A CA 1
ATOM 1387 C C . GLY A 1 195 ? -1.809 -2.719 12.916 1.00 95.25 195 GLY A C 1
ATOM 1388 O O . GLY A 1 195 ? -2.838 -3.254 12.527 1.00 95.25 195 GLY A O 1
ATOM 1389 N N . CYS A 1 196 ? -1.769 -2.213 14.150 1.00 95.69 196 CYS A N 1
ATOM 1390 C CA . CYS A 1 196 ? -2.893 -2.360 15.066 1.00 95.69 196 CYS A CA 1
ATOM 1391 C C . CYS A 1 196 ? -3.874 -1.199 14.909 1.00 95.69 196 CYS A C 1
ATOM 1393 O O . CYS A 1 196 ? -3.531 -0.032 15.130 1.00 95.69 196 CYS A O 1
ATOM 1395 N N . SER A 1 197 ? -5.127 -1.507 14.573 1.00 95.44 197 SER A N 1
ATOM 1396 C CA . SER A 1 197 ? -6.212 -0.529 14.680 1.00 95.44 197 SER A CA 1
ATOM 1397 C C . SER A 1 197 ? -6.600 -0.295 16.142 1.00 95.44 197 SER A C 1
ATOM 1399 O O . SER A 1 197 ? -6.333 -1.123 17.012 1.00 95.44 197 SER A O 1
ATOM 1401 N N . SER A 1 198 ? -7.303 0.808 16.426 1.00 92.50 198 SER A N 1
ATOM 1402 C CA . SER A 1 198 ? -7.739 1.125 17.795 1.00 92.50 198 SER A CA 1
ATOM 1403 C C . SER A 1 198 ? -8.566 0.020 18.455 1.00 92.50 198 SER A C 1
ATOM 1405 O O . SER A 1 198 ? -8.566 -0.055 19.674 1.00 92.50 198 SER A O 1
ATOM 1407 N N . SER A 1 199 ? -9.267 -0.810 17.672 1.00 91.62 199 SER A N 1
ATOM 1408 C CA . SER A 1 199 ? -10.049 -1.951 18.164 1.00 91.62 199 SER A CA 1
ATOM 1409 C C . SER A 1 199 ? -9.208 -3.167 18.542 1.00 91.62 199 SER A C 1
ATOM 1411 O O . SER A 1 199 ? -9.669 -3.970 19.327 1.00 91.62 199 SER A O 1
ATOM 1413 N N . GLN A 1 200 ? -7.995 -3.327 18.008 1.00 93.75 200 GLN A N 1
ATOM 1414 C CA . GLN A 1 200 ? -7.111 -4.460 18.335 1.00 93.75 200 GLN A CA 1
ATOM 1415 C C . GLN A 1 200 ? -6.127 -4.140 19.469 1.00 93.75 200 GLN A C 1
ATOM 1417 O O . GLN A 1 200 ? -5.312 -4.984 19.838 1.00 93.75 200 GLN A O 1
ATOM 1422 N N . LEU A 1 201 ? -6.167 -2.915 19.992 1.00 94.06 201 LEU A N 1
ATOM 1423 C CA . LEU A 1 201 ? -5.355 -2.501 21.128 1.00 94.06 201 LEU A CA 1
ATOM 1424 C C . LEU A 1 201 ? -6.039 -2.873 22.448 1.00 94.06 201 LEU A C 1
ATOM 1426 O O . LEU A 1 201 ? -7.259 -2.991 22.515 1.00 94.06 201 LEU A O 1
ATOM 1430 N N . ASP A 1 202 ? -5.216 -3.062 23.474 1.00 92.56 202 ASP A N 1
ATOM 1431 C CA . ASP A 1 202 ? -5.592 -3.322 24.866 1.00 92.56 202 ASP A CA 1
ATOM 1432 C C . ASP A 1 202 ? -4.912 -2.229 25.708 1.00 92.56 202 ASP A C 1
ATOM 1434 O O . ASP A 1 202 ? -3.721 -2.313 26.043 1.00 92.56 202 ASP A O 1
ATOM 1438 N N . ASP A 1 203 ? -5.627 -1.120 25.913 1.00 93.12 203 ASP A N 1
ATOM 1439 C CA . ASP A 1 203 ? -5.055 0.121 26.444 1.00 93.12 203 ASP A CA 1
ATOM 1440 C C . ASP A 1 203 ? -4.628 -0.005 27.920 1.00 93.12 203 ASP A C 1
ATOM 1442 O O . ASP A 1 203 ? -3.625 0.597 28.336 1.00 93.12 203 ASP A O 1
ATOM 1446 N N . ASP A 1 204 ? -5.348 -0.789 28.722 1.00 93.62 204 ASP A N 1
ATOM 1447 C CA . ASP A 1 204 ? -5.096 -0.964 30.156 1.00 93.62 204 ASP A CA 1
ATOM 1448 C C . ASP A 1 204 ? -4.398 -2.290 30.516 1.00 93.62 204 ASP A C 1
ATOM 1450 O O . ASP A 1 204 ? -3.901 -2.443 31.640 1.00 93.62 204 ASP A O 1
ATOM 1454 N N . ASN A 1 205 ? -4.180 -3.154 29.521 1.00 93.56 205 ASN A N 1
ATOM 1455 C CA . ASN A 1 205 ? -3.513 -4.452 29.605 1.00 93.56 205 ASN A CA 1
ATOM 1456 C C . ASN A 1 205 ? -4.255 -5.460 30.491 1.00 93.56 205 ASN A C 1
ATOM 1458 O O . ASN A 1 205 ? -3.617 -6.248 31.212 1.00 93.56 205 ASN A O 1
ATOM 1462 N N . ASP A 1 206 ? -5.583 -5.431 30.464 1.00 93.75 206 ASP A N 1
ATOM 1463 C CA . ASP A 1 206 ? -6.442 -6.361 31.190 1.00 93.75 206 ASP A CA 1
ATOM 1464 C C . ASP A 1 206 ? -6.823 -7.620 30.383 1.00 93.75 206 ASP A C 1
ATOM 1466 O O . ASP A 1 206 ? -7.410 -8.560 30.937 1.00 93.75 206 ASP A O 1
ATOM 1470 N N . LEU A 1 207 ? -6.326 -7.708 29.140 1.00 92.69 207 LEU A N 1
ATOM 1471 C CA . LEU A 1 207 ? -6.520 -8.772 28.151 1.00 92.69 207 LEU A CA 1
ATOM 1472 C C . LEU A 1 207 ? -7.855 -8.728 27.397 1.00 92.69 207 LEU A C 1
ATOM 1474 O O . LEU A 1 207 ? -8.159 -9.698 26.689 1.00 92.69 207 LEU A O 1
ATOM 1478 N N . ILE A 1 208 ? -8.633 -7.656 27.525 1.00 94.38 208 ILE A N 1
ATOM 1479 C CA . ILE A 1 208 ? -9.818 -7.382 26.712 1.00 94.38 208 ILE A CA 1
ATOM 1480 C C . ILE A 1 208 ? -9.477 -6.249 25.736 1.00 94.38 208 ILE A C 1
ATOM 1482 O O . ILE A 1 208 ? -8.902 -5.234 26.105 1.00 94.38 208 ILE A O 1
ATOM 1486 N N . PHE A 1 209 ? -9.770 -6.442 24.450 1.00 93.88 209 PHE A N 1
ATOM 1487 C CA . PHE A 1 209 ? -9.473 -5.423 23.444 1.00 93.88 209 PHE A CA 1
ATOM 1488 C C . PHE A 1 209 ? -10.473 -4.267 23.508 1.00 93.88 209 PHE A C 1
ATOM 1490 O O . PHE A 1 209 ? -11.640 -4.462 23.838 1.00 93.88 209 PHE A O 1
ATOM 1497 N N . ASN A 1 210 ? -10.032 -3.072 23.120 1.00 92.25 210 ASN A N 1
ATOM 1498 C CA . ASN A 1 210 ? -10.775 -1.816 23.235 1.00 92.25 210 ASN A CA 1
ATOM 1499 C C . ASN A 1 210 ? -12.181 -1.822 22.599 1.00 92.25 210 ASN A C 1
ATOM 1501 O O . ASN A 1 210 ? -13.023 -1.008 22.975 1.00 92.25 210 ASN A O 1
ATOM 1505 N N . ASP A 1 211 ? -12.447 -2.651 21.583 1.00 92.94 211 ASP A N 1
ATOM 1506 C CA . ASP A 1 211 ? -13.779 -2.754 20.969 1.00 92.94 211 ASP A CA 1
ATOM 1507 C C . ASP A 1 211 ? -14.746 -3.674 21.729 1.00 92.94 211 ASP A C 1
ATOM 1509 O O . ASP A 1 211 ? -15.966 -3.536 21.582 1.00 92.94 211 ASP A O 1
ATOM 1513 N N . GLU A 1 212 ? -14.213 -4.574 22.552 1.00 94.62 212 GLU A N 1
ATOM 1514 C CA . GLU A 1 212 ? -14.950 -5.451 23.464 1.00 94.62 212 GLU A CA 1
ATOM 1515 C C . GLU A 1 212 ? -14.948 -4.931 24.916 1.00 94.62 212 GLU A C 1
ATOM 1517 O O . GLU A 1 212 ? -15.761 -5.385 25.726 1.00 94.62 212 GLU A O 1
ATOM 1522 N N . ASP A 1 213 ? -14.088 -3.962 25.235 1.00 95.56 213 ASP A N 1
ATOM 1523 C CA . ASP A 1 213 ? -13.905 -3.399 26.571 1.00 95.56 213 ASP A CA 1
ATOM 1524 C C . ASP A 1 213 ? -14.852 -2.213 26.855 1.00 95.56 213 ASP A C 1
ATOM 1526 O O . ASP A 1 213 ? -14.750 -1.121 26.285 1.00 95.56 213 ASP A O 1
ATOM 1530 N N . LEU A 1 214 ? -15.800 -2.417 27.776 1.00 94.38 214 LEU A N 1
ATOM 1531 C CA . LEU A 1 214 ? -16.692 -1.368 28.280 1.00 94.38 214 LEU A CA 1
ATOM 1532 C C . LEU A 1 214 ? -16.044 -0.502 29.368 1.00 94.38 214 LEU A C 1
ATOM 1534 O O . LEU A 1 214 ? -16.559 0.582 29.670 1.00 94.38 214 LEU A O 1
ATOM 1538 N N . CYS A 1 215 ? -14.944 -0.960 29.956 1.00 93.75 215 CYS A N 1
ATOM 1539 C CA . CYS A 1 215 ? -14.235 -0.356 31.070 1.00 93.75 215 CYS A CA 1
ATOM 1540 C C . CYS A 1 215 ? -12.741 -0.142 30.741 1.00 93.75 215 CYS A C 1
ATOM 1542 O O . CYS A 1 215 ? -11.910 -0.796 31.359 1.00 93.75 215 CYS A O 1
ATOM 1544 N N . PRO A 1 216 ? -12.386 0.902 29.952 1.00 93.62 216 PRO A N 1
ATOM 1545 C CA . PRO A 1 216 ? -11.039 1.134 29.382 1.00 93.62 216 PRO A CA 1
ATOM 1546 C C . PRO A 1 216 ? -9.877 1.391 30.364 1.00 93.62 216 PRO A C 1
ATOM 1548 O O . PRO A 1 216 ? -8.853 1.970 29.994 1.00 93.62 216 PRO A O 1
ATOM 1551 N N . ALA A 1 217 ? -10.096 1.178 31.658 1.00 94.69 217 ALA A N 1
ATOM 1552 C CA . ALA A 1 217 ? -9.165 1.496 32.730 1.00 94.69 217 ALA A CA 1
ATOM 1553 C C . ALA A 1 217 ? -9.384 0.593 33.954 1.00 94.69 217 ALA A C 1
ATOM 1555 O O . ALA A 1 217 ? -9.503 1.082 35.088 1.00 94.69 217 ALA A O 1
ATOM 1556 N N . THR A 1 218 ? -9.449 -0.714 33.738 1.00 95.25 218 THR A N 1
ATOM 1557 C CA . THR A 1 218 ? -9.409 -1.753 34.759 1.00 95.25 218 THR A CA 1
ATOM 1558 C C . THR A 1 218 ? -8.227 -1.549 35.713 1.00 95.25 218 THR A C 1
ATOM 1560 O O . THR A 1 218 ? -7.063 -1.455 35.305 1.00 95.25 218 THR A O 1
ATOM 1563 N N . PRO A 1 219 ? -8.476 -1.455 37.034 1.00 94.25 219 PRO A N 1
ATOM 1564 C CA . PRO A 1 219 ? -7.408 -1.264 38.002 1.00 94.25 219 PRO A CA 1
ATOM 1565 C C . PRO A 1 219 ? -6.389 -2.411 37.995 1.00 94.25 219 PRO A C 1
ATOM 1567 O O . PRO A 1 219 ? -6.730 -3.590 38.083 1.00 94.25 219 PRO A O 1
ATOM 1570 N N . VAL A 1 220 ? -5.099 -2.057 37.986 1.00 93.12 220 VAL A N 1
ATOM 1571 C CA . VAL A 1 220 ? -3.993 -3.027 37.952 1.00 93.12 220 VAL A CA 1
ATOM 1572 C C . VAL A 1 220 ? -4.112 -4.068 39.071 1.00 93.12 220 VAL A C 1
ATOM 1574 O O . VAL A 1 220 ? -4.042 -3.745 40.260 1.00 93.12 220 VAL A O 1
ATOM 1577 N N . GLY A 1 221 ? -4.171 -5.340 38.677 1.00 89.62 221 GLY A N 1
ATOM 1578 C CA . GLY A 1 221 ? -4.242 -6.486 39.586 1.00 89.62 221 GLY A CA 1
ATOM 1579 C C . GLY A 1 221 ? -5.662 -6.941 39.919 1.00 89.62 221 GLY A C 1
ATOM 1580 O O . GLY A 1 221 ? -5.814 -7.953 40.610 1.00 89.62 221 GLY A O 1
ATOM 1581 N N . GLU A 1 222 ? -6.680 -6.242 39.427 1.00 93.75 222 GLU A N 1
ATOM 1582 C CA . GLU A 1 222 ? -8.054 -6.730 39.407 1.00 93.75 222 GLU A CA 1
ATOM 1583 C C . GLU A 1 222 ? -8.292 -7.587 38.159 1.00 93.75 222 GLU A C 1
ATOM 1585 O O . GLU A 1 222 ? -7.574 -7.478 37.169 1.00 93.75 222 GLU A O 1
ATOM 1590 N N . ALA A 1 223 ? -9.244 -8.516 38.245 1.00 92.69 223 ALA A N 1
ATOM 1591 C CA . ALA A 1 223 ? -9.606 -9.369 37.119 1.00 92.69 223 ALA A CA 1
ATOM 1592 C C . ALA A 1 223 ? -10.867 -8.797 36.455 1.00 92.69 223 ALA A C 1
ATOM 1594 O O . ALA A 1 223 ? -11.883 -8.700 37.161 1.00 92.69 223 ALA A O 1
ATOM 1595 N N . PRO A 1 224 ? -10.826 -8.442 35.158 1.00 95.69 224 PRO A N 1
ATOM 1596 C CA . PRO A 1 224 ? -12.011 -7.997 34.441 1.00 95.69 224 PRO A CA 1
ATOM 1597 C C . PRO A 1 224 ? -12.985 -9.160 34.213 1.00 95.69 224 PRO A C 1
ATOM 1599 O O . PRO A 1 224 ? -12.627 -10.347 34.265 1.00 95.69 224 PRO A O 1
ATOM 1602 N N . ASN A 1 225 ? -14.251 -8.819 33.998 1.00 93.69 225 ASN A N 1
ATOM 1603 C CA . ASN A 1 225 ? -15.268 -9.733 33.497 1.00 93.69 225 ASN A CA 1
ATOM 1604 C C . ASN A 1 225 ? -15.157 -9.861 31.958 1.00 93.69 225 ASN A C 1
ATOM 1606 O O . ASN A 1 225 ? -14.188 -9.423 31.349 1.00 93.69 225 ASN A O 1
ATOM 1610 N N . ALA A 1 226 ? -16.138 -10.498 31.313 1.00 94.06 226 ALA A N 1
ATOM 1611 C CA . AL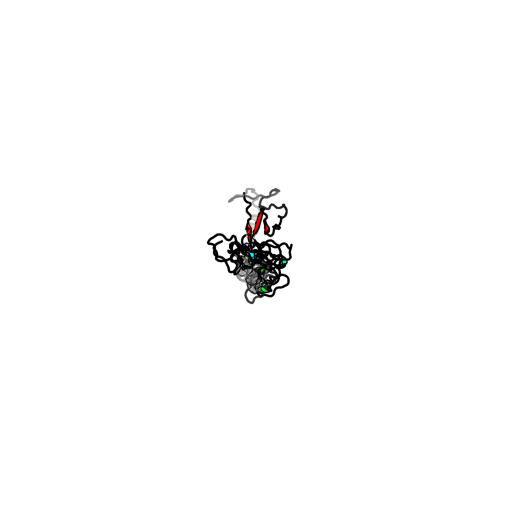A A 1 226 ? -16.135 -10.669 29.853 1.00 94.06 226 ALA A CA 1
ATOM 1612 C C . ALA A 1 226 ? -16.409 -9.374 29.062 1.00 94.06 226 ALA A C 1
ATOM 1614 O O . ALA A 1 226 ? -16.351 -9.399 27.841 1.00 94.06 226 ALA A O 1
ATOM 1615 N N . GLU A 1 227 ? -16.758 -8.292 29.751 1.00 94.25 227 GLU A N 1
ATOM 1616 C CA . GLU A 1 227 ? -17.042 -6.966 29.200 1.00 94.25 227 GLU A CA 1
ATOM 1617 C C . GLU A 1 227 ? -15.911 -5.974 29.539 1.00 94.25 227 GLU A C 1
ATOM 1619 O O . GLU A 1 227 ? -16.103 -4.773 29.396 1.00 94.25 227 GLU A O 1
ATOM 1624 N N . GLY A 1 228 ? -14.773 -6.458 30.058 1.00 94.81 228 GLY A N 1
ATOM 1625 C CA . GLY A 1 228 ? -13.638 -5.618 30.460 1.00 94.81 228 GLY A CA 1
ATOM 1626 C C . GLY A 1 228 ? -13.776 -4.952 31.829 1.00 94.81 228 GLY A C 1
ATOM 1627 O O . GLY A 1 228 ? -12.863 -4.311 32.304 1.00 94.81 228 GLY A O 1
ATOM 1628 N N . CYS A 1 229 ? -14.878 -5.135 32.558 1.00 95.31 229 CYS A N 1
ATOM 1629 C CA . CYS A 1 229 ? -15.076 -4.448 33.839 1.00 95.31 229 CYS A CA 1
ATOM 1630 C C . CYS A 1 229 ? -14.670 -5.303 35.042 1.00 95.31 229 CYS A C 1
ATOM 1632 O O . CYS A 1 229 ? -15.129 -6.440 35.206 1.00 95.31 229 CYS A O 1
ATOM 1634 N N . SER A 1 230 ? -13.878 -4.747 35.958 1.00 94.94 230 SER A N 1
ATOM 1635 C CA . SER A 1 230 ? -13.622 -5.370 37.257 1.00 94.94 230 SER A CA 1
ATOM 1636 C C . SER A 1 230 ? -14.785 -5.176 38.237 1.00 94.94 230 SER A C 1
ATOM 1638 O O . SER A 1 230 ? -15.622 -4.286 38.100 1.00 94.94 230 SER A O 1
ATOM 1640 N N . ALA A 1 231 ? -14.815 -5.977 39.308 1.00 92.31 231 ALA A N 1
ATOM 1641 C CA . ALA A 1 231 ? -15.856 -5.882 40.336 1.00 92.31 231 ALA A CA 1
ATOM 1642 C C . ALA A 1 231 ? -15.922 -4.517 41.052 1.00 92.31 231 ALA A C 1
ATOM 1644 O O . ALA A 1 231 ? -16.953 -4.205 41.643 1.00 92.31 231 ALA A O 1
ATOM 1645 N N . SER A 1 232 ? -14.842 -3.727 41.040 1.00 92.06 232 SER A N 1
ATOM 1646 C CA . SER A 1 232 ? -14.827 -2.392 41.651 1.00 92.06 232 SER A CA 1
ATOM 1647 C C . SER A 1 232 ? -15.396 -1.301 40.739 1.00 92.06 232 SER A C 1
ATOM 1649 O O . SER A 1 232 ? -15.745 -0.231 41.234 1.00 92.06 232 SER A O 1
ATOM 1651 N N . GLN A 1 233 ? -15.510 -1.571 39.435 1.00 93.19 233 GLN A N 1
ATOM 1652 C CA . GLN A 1 233 ? -16.024 -0.639 38.428 1.00 93.19 233 GLN A CA 1
ATOM 1653 C C . GLN A 1 233 ? -17.514 -0.835 38.122 1.00 93.19 233 GLN A C 1
ATOM 1655 O O . GLN A 1 233 ? -18.123 0.051 37.532 1.00 93.19 233 GLN A O 1
ATOM 1660 N N . LEU A 1 234 ? -18.099 -1.977 38.499 1.00 93.56 234 LEU A N 1
ATOM 1661 C CA . LEU A 1 234 ? -19.515 -2.252 38.259 1.00 93.56 234 LEU A CA 1
ATOM 1662 C C . LEU A 1 234 ? -20.406 -1.386 39.159 1.00 93.56 234 LEU A C 1
ATOM 1664 O O . LEU A 1 234 ? -20.220 -1.374 40.376 1.00 93.56 234 LEU A O 1
ATOM 1668 N N . ASP A 1 235 ? -21.368 -0.714 38.537 1.00 92.31 235 ASP A N 1
ATOM 1669 C CA . ASP A 1 235 ? -22.367 0.182 39.127 1.00 92.31 235 ASP A CA 1
ATOM 1670 C C . ASP A 1 235 ? -23.664 0.009 38.309 1.00 92.31 235 ASP A C 1
ATOM 1672 O O . ASP A 1 235 ? -23.788 0.524 37.193 1.00 92.31 235 ASP A O 1
ATOM 1676 N N . ASP A 1 236 ? -24.567 -0.841 38.804 1.00 92.38 236 ASP A N 1
ATOM 1677 C CA . ASP A 1 236 ? -25.721 -1.347 38.049 1.00 92.38 236 ASP A CA 1
ATOM 1678 C C . ASP A 1 236 ? -26.822 -0.289 37.852 1.00 92.38 236 ASP A C 1
ATOM 1680 O O . ASP A 1 236 ? -27.543 -0.332 36.847 1.00 92.38 236 ASP A O 1
ATOM 1684 N N . ASP A 1 237 ? -26.974 0.652 38.787 1.00 92.19 237 ASP A N 1
ATOM 1685 C CA . ASP A 1 237 ? -27.972 1.726 38.721 1.00 92.19 237 ASP A CA 1
ATOM 1686 C C . ASP A 1 237 ? -27.377 3.104 38.381 1.00 92.19 237 ASP A C 1
ATOM 1688 O O . ASP A 1 237 ? -28.123 4.037 38.049 1.00 92.19 237 ASP A O 1
ATOM 1692 N N . GLY A 1 238 ? -26.048 3.201 38.319 1.00 92.94 238 GLY A N 1
ATOM 1693 C CA . GLY A 1 238 ? -25.301 4.357 37.845 1.00 92.94 238 GLY A CA 1
ATOM 1694 C C . GLY A 1 238 ? -25.224 5.489 38.863 1.00 92.94 238 GLY A C 1
ATOM 1695 O O . GLY A 1 238 ? -25.005 6.642 38.462 1.00 92.94 238 GLY A O 1
ATOM 1696 N N . ASP A 1 239 ? -25.479 5.210 40.143 1.00 92.00 239 ASP A N 1
ATOM 1697 C CA . ASP A 1 239 ? -25.551 6.194 41.224 1.00 92.00 239 ASP A CA 1
ATOM 1698 C C . ASP A 1 239 ? -24.184 6.685 41.727 1.00 92.00 239 ASP A C 1
ATOM 1700 O O . ASP A 1 239 ? -24.122 7.593 42.565 1.00 92.00 239 ASP A O 1
ATOM 1704 N N . THR A 1 240 ? -23.101 6.192 41.114 1.00 90.81 240 THR A N 1
ATOM 1705 C CA . THR A 1 240 ? -21.677 6.425 41.399 1.00 90.81 240 THR A CA 1
ATOM 1706 C C . THR A 1 240 ? -21.089 5.595 42.537 1.00 90.81 240 THR A C 1
ATOM 1708 O O . THR A 1 240 ? -19.894 5.737 42.837 1.00 90.81 240 THR A O 1
ATOM 1711 N N . ILE A 1 241 ? -21.875 4.722 43.158 1.00 92.00 241 ILE A N 1
ATOM 1712 C CA . ILE A 1 241 ? -21.442 3.801 44.200 1.00 92.00 241 ILE A CA 1
ATOM 1713 C C . ILE A 1 241 ? -21.377 2.411 43.577 1.00 92.00 241 ILE A C 1
ATOM 1715 O O . ILE A 1 241 ? -22.355 1.832 43.141 1.00 92.00 241 ILE A O 1
ATOM 1719 N N . SER A 1 242 ? -20.171 1.846 43.530 1.00 92.75 242 SER A N 1
ATOM 1720 C CA . SER A 1 242 ? -19.979 0.509 42.965 1.00 92.75 242 SER A CA 1
ATOM 1721 C C . SER A 1 242 ? -20.869 -0.523 43.665 1.00 92.75 242 SER A C 1
ATOM 1723 O O . SER A 1 242 ? -20.958 -0.493 44.896 1.00 92.75 242 SER A O 1
ATOM 1725 N N . ASN A 1 243 ? -21.316 -1.548 42.946 1.00 90.75 243 ASN A N 1
ATOM 1726 C CA . ASN A 1 243 ? -22.109 -2.672 43.458 1.00 90.75 243 ASN A CA 1
ATOM 1727 C C . ASN A 1 243 ? -21.549 -3.303 44.748 1.00 90.75 243 ASN A C 1
ATOM 1729 O O . ASN A 1 243 ? -22.287 -3.829 45.574 1.00 90.75 243 ASN A O 1
ATOM 1733 N N . ALA A 1 244 ? -20.223 -3.304 44.925 1.00 91.25 244 ALA A N 1
ATOM 1734 C CA . ALA A 1 244 ? -19.572 -3.859 46.113 1.00 91.25 244 ALA A CA 1
ATOM 1735 C C . ALA A 1 244 ? -19.774 -3.019 47.392 1.00 91.25 244 ALA A C 1
ATOM 1737 O O . ALA A 1 244 ? -19.608 -3.545 48.494 1.00 91.25 244 ALA A O 1
ATOM 1738 N N . ASN A 1 245 ? -20.077 -1.730 47.239 1.00 91.69 245 ASN A N 1
ATOM 1739 C CA . ASN A 1 245 ? -20.261 -0.752 48.312 1.00 91.69 245 ASN A CA 1
ATOM 1740 C C . ASN A 1 245 ? -21.708 -0.243 48.410 1.00 91.69 245 ASN A C 1
ATOM 1742 O O . ASN A 1 245 ? -22.026 0.456 49.367 1.00 91.69 245 ASN A O 1
ATOM 1746 N N . ASP A 1 246 ? -22.559 -0.602 47.454 1.00 92.56 246 ASP A N 1
ATOM 1747 C CA . ASP A 1 246 ? -23.953 -0.187 47.392 1.00 92.56 246 ASP A CA 1
ATOM 1748 C C . ASP A 1 246 ? -24.864 -1.186 48.133 1.00 92.56 246 ASP A C 1
ATOM 1750 O O . ASP A 1 246 ? -24.920 -2.381 47.820 1.00 92.56 246 ASP A O 1
ATOM 1754 N N . LEU A 1 247 ? -25.564 -0.705 49.163 1.00 90.50 247 LEU A N 1
ATOM 1755 C CA . LEU A 1 247 ? -26.556 -1.474 49.921 1.00 90.50 247 LEU A CA 1
ATOM 1756 C C . LEU A 1 247 ? -27.948 -1.430 49.282 1.00 90.50 247 LEU A C 1
ATOM 1758 O O . LEU A 1 247 ? -28.824 -2.214 49.663 1.00 90.50 247 LEU A O 1
ATOM 1762 N N . CYS A 1 248 ? -28.152 -0.559 48.301 1.00 90.94 248 CYS A N 1
ATOM 1763 C CA . CYS A 1 248 ? -29.407 -0.291 47.626 1.00 90.94 248 CYS A CA 1
ATOM 1764 C C . CYS A 1 248 ? -29.272 -0.328 46.077 1.00 90.94 248 CYS A C 1
ATOM 1766 O O . CYS A 1 248 ? -29.736 0.618 45.443 1.00 90.94 248 CYS A O 1
ATOM 1768 N N . PRO A 1 249 ? -28.874 -1.473 45.458 1.00 89.25 249 PRO A N 1
ATOM 1769 C CA . PRO A 1 249 ? -28.350 -1.606 44.072 1.00 89.25 249 PRO A CA 1
ATOM 1770 C C . PRO A 1 249 ? -29.311 -1.344 42.902 1.00 89.25 249 PRO A C 1
ATOM 1772 O O . PRO A 1 249 ? -29.093 -1.787 41.777 1.00 89.25 249 PRO A O 1
ATOM 1775 N N . MET A 1 250 ? -30.481 -0.792 43.193 1.00 88.62 250 MET A N 1
ATOM 1776 C CA . MET A 1 250 ? -31.541 -0.506 42.225 1.00 88.62 250 MET A CA 1
ATOM 1777 C C . MET A 1 250 ? -32.072 0.923 42.412 1.00 88.62 250 MET A C 1
ATOM 1779 O O . MET A 1 250 ? -33.189 1.241 41.977 1.00 88.62 250 MET A O 1
ATOM 1783 N N . THR A 1 251 ? -31.335 1.757 43.138 1.00 93.00 251 THR A N 1
ATOM 1784 C CA . THR A 1 251 ? -31.711 3.112 43.508 1.00 93.00 251 THR A CA 1
ATOM 1785 C C . THR A 1 251 ? -31.009 4.085 42.585 1.00 93.00 251 THR A C 1
ATOM 1787 O O . THR A 1 251 ? -29.893 4.512 42.811 1.00 93.00 251 THR A O 1
ATOM 1790 N N . ASN A 1 252 ? -31.736 4.501 41.550 1.00 91.25 252 ASN A N 1
ATOM 1791 C CA . ASN A 1 252 ? -31.235 5.471 40.581 1.00 91.25 252 ASN A CA 1
ATOM 1792 C C . ASN A 1 252 ? -30.581 6.713 41.234 1.00 91.25 252 ASN A C 1
ATOM 1794 O O . ASN A 1 252 ? -31.036 7.157 42.296 1.00 91.25 252 ASN A O 1
ATOM 1798 N N . PRO A 1 253 ? -29.667 7.392 40.515 1.00 92.31 253 PRO A N 1
ATOM 1799 C CA . PRO A 1 253 ? -28.896 8.510 41.045 1.00 92.31 253 PRO A CA 1
ATOM 1800 C C . PRO A 1 253 ? -29.787 9.634 41.584 1.00 92.31 253 PRO A C 1
ATOM 1802 O O . PRO A 1 253 ? -30.589 10.220 40.845 1.00 92.31 253 PRO A O 1
ATOM 1805 N N . ASP A 1 254 ? -29.602 9.996 42.853 1.00 89.12 254 ASP A N 1
ATOM 1806 C CA . ASP A 1 254 ? -30.300 11.104 43.506 1.00 89.12 254 ASP A CA 1
ATOM 1807 C C . ASP A 1 254 ? -29.336 11.906 44.411 1.00 89.12 254 ASP A C 1
ATOM 1809 O O . ASP A 1 254 ? -28.524 11.331 45.132 1.00 89.12 254 ASP A O 1
ATOM 1813 N N . PRO A 1 255 ? -29.406 13.251 44.440 1.00 88.69 255 PRO A N 1
ATOM 1814 C CA . PRO A 1 255 ? -28.557 14.065 45.318 1.00 88.69 255 PRO A CA 1
ATOM 1815 C C . PRO A 1 255 ? -28.715 13.800 46.826 1.00 88.69 255 PRO A C 1
ATOM 1817 O O . PRO A 1 255 ? -27.950 14.356 47.616 1.00 88.69 255 PRO A O 1
ATOM 1820 N N . SER A 1 256 ? -29.751 13.066 47.233 1.00 90.38 256 SER A N 1
ATOM 1821 C CA . SER A 1 256 ? -30.034 12.692 48.619 1.00 90.38 256 SER A CA 1
ATOM 1822 C C . SER A 1 256 ? -29.513 11.314 49.021 1.00 90.38 256 SER A C 1
ATOM 1824 O O . SER A 1 256 ? -29.682 10.959 50.190 1.00 90.38 256 SER A O 1
ATOM 1826 N N . LEU A 1 257 ? -28.883 10.576 48.099 1.00 91.06 257 LEU A N 1
ATOM 1827 C CA . LEU A 1 257 ? -28.220 9.313 48.409 1.00 91.06 257 LEU A CA 1
ATOM 1828 C C . LEU A 1 257 ? -27.097 9.532 49.423 1.00 91.06 257 LEU A C 1
ATOM 1830 O O . LEU A 1 257 ? -26.389 10.548 49.403 1.00 91.06 257 LEU A O 1
ATOM 1834 N N . ASP A 1 258 ? -26.978 8.595 50.355 1.00 89.31 258 ASP A N 1
ATOM 1835 C CA . ASP A 1 258 ? -25.867 8.543 51.292 1.00 89.31 258 ASP A CA 1
ATOM 1836 C C . ASP A 1 258 ? -24.670 7.777 50.702 1.00 89.31 258 ASP A C 1
ATOM 1838 O O . ASP A 1 258 ? -24.560 7.596 49.495 1.00 89.31 258 ASP A O 1
ATOM 1842 N N . THR A 1 259 ? -23.705 7.403 51.543 1.00 91.38 259 THR A N 1
ATOM 1843 C CA . THR A 1 259 ? -22.495 6.693 51.098 1.00 91.38 259 THR A CA 1
ATOM 1844 C C . THR A 1 259 ? -22.731 5.235 50.735 1.00 91.38 259 THR A C 1
ATOM 1846 O O . THR A 1 259 ? -21.809 4.610 50.218 1.00 91.38 259 THR A O 1
ATOM 1849 N N . ASP A 1 260 ? -23.918 4.716 51.034 1.00 90.50 260 ASP A N 1
ATOM 1850 C CA . ASP A 1 260 ? -24.271 3.312 50.895 1.00 90.50 260 ASP A CA 1
ATOM 1851 C C . ASP A 1 260 ? -25.312 3.118 49.770 1.00 90.50 260 ASP A C 1
ATOM 1853 O O . ASP A 1 260 ? -25.927 2.060 49.700 1.00 90.50 260 ASP A O 1
ATOM 1857 N N . GLY A 1 261 ? -25.541 4.138 48.926 1.00 91.62 261 GLY A N 1
ATOM 1858 C CA . GLY A 1 261 ? -26.457 4.091 47.771 1.00 91.62 261 GLY A CA 1
ATOM 1859 C C . GLY A 1 261 ? -27.937 4.179 48.128 1.00 91.62 261 GLY A C 1
ATOM 1860 O O . GLY A 1 261 ? -28.820 3.970 47.301 1.00 91.62 261 GLY A O 1
ATOM 1861 N N . CYS A 1 262 ? -28.260 4.515 49.378 1.00 91.06 262 CYS A N 1
ATOM 1862 C CA . CYS A 1 262 ? -29.636 4.516 49.855 1.00 91.06 262 CYS A CA 1
ATOM 1863 C C . CYS A 1 262 ? -30.175 5.939 50.030 1.00 91.06 262 CYS A C 1
ATOM 1865 O O . CYS A 1 262 ? -29.501 6.834 50.551 1.00 91.06 262 CYS A O 1
ATOM 1867 N N . VAL A 1 263 ? -31.452 6.156 49.694 1.00 90.88 263 VAL A N 1
ATOM 1868 C CA . VAL A 1 263 ? -32.177 7.319 50.226 1.00 90.88 263 VAL A CA 1
ATOM 1869 C C . VAL A 1 263 ? -32.629 7.040 51.658 1.00 90.88 263 VAL A C 1
ATOM 1871 O O . VAL A 1 263 ? -32.885 5.901 52.047 1.00 90.88 263 VAL A O 1
ATOM 1874 N N . SER A 1 264 ? -32.838 8.095 52.446 1.00 85.50 264 SER A N 1
ATOM 1875 C CA . SER A 1 264 ? -33.264 7.975 53.851 1.00 85.50 264 SER A CA 1
ATOM 1876 C C . SER A 1 264 ? -34.537 7.149 54.067 1.00 85.50 264 SER A C 1
ATOM 1878 O O . SER A 1 264 ? -34.735 6.595 55.141 1.00 85.50 264 SER A O 1
ATOM 1880 N N . SER A 1 265 ? -35.407 7.037 53.060 1.00 85.44 265 SER A N 1
ATOM 1881 C CA . SER A 1 265 ? -36.613 6.210 53.138 1.00 85.44 265 SER A CA 1
ATOM 1882 C C . SER A 1 265 ? -36.391 4.711 52.927 1.00 85.44 265 SER A C 1
ATOM 1884 O O . SER A 1 265 ? -37.354 3.966 53.070 1.00 85.44 265 SER A O 1
ATOM 1886 N N . GLN A 1 266 ? -35.196 4.284 52.517 1.00 88.31 266 GLN A N 1
ATOM 1887 C CA . GLN A 1 266 ? -34.841 2.881 52.260 1.00 88.31 266 GLN A CA 1
ATOM 1888 C C . GLN A 1 266 ? -33.990 2.266 53.374 1.00 88.31 266 GLN A C 1
ATOM 1890 O O . GLN A 1 266 ? -33.739 1.066 53.333 1.00 88.31 266 GLN A O 1
ATOM 1895 N N . ARG A 1 267 ? -33.555 3.062 54.356 1.00 86.12 267 ARG A N 1
ATOM 1896 C CA . ARG A 1 267 ? -32.736 2.565 55.459 1.00 86.12 267 ARG A CA 1
ATOM 1897 C C .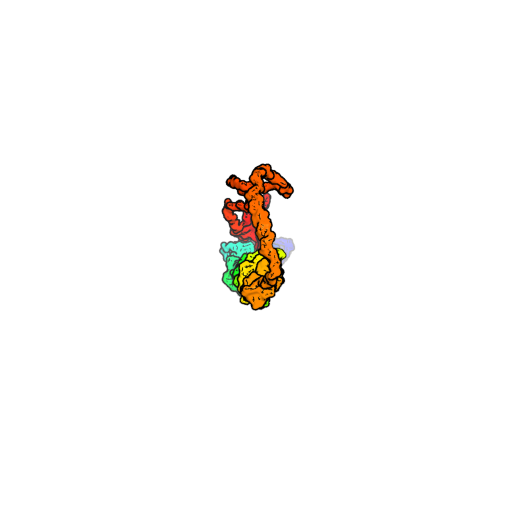 ARG A 1 267 ? -33.557 1.793 56.480 1.00 86.12 267 ARG A C 1
ATOM 1899 O O . ARG A 1 267 ? -34.716 2.118 56.723 1.00 86.12 267 ARG A O 1
ATOM 1906 N N . ASP A 1 268 ? -32.905 0.791 57.043 1.00 86.62 268 ASP A N 1
ATOM 1907 C CA . ASP A 1 268 ? -33.340 -0.045 58.156 1.00 86.62 268 ASP A CA 1
ATOM 1908 C C . ASP A 1 268 ? -32.102 -0.191 59.054 1.00 86.62 268 ASP A C 1
ATOM 1910 O O . ASP A 1 268 ? -31.202 -0.995 58.795 1.00 86.62 268 ASP A O 1
ATOM 1914 N N . SER A 1 269 ? -31.960 0.739 59.998 1.00 86.94 269 SER A N 1
ATOM 1915 C CA . SER A 1 269 ? -30.722 0.960 60.752 1.00 86.94 269 SER A CA 1
ATOM 1916 C C . SER A 1 269 ? -30.366 -0.206 61.672 1.00 86.94 269 SER A C 1
ATOM 1918 O O . SER A 1 269 ? -29.182 -0.420 61.963 1.00 86.94 269 SER A O 1
ATOM 1920 N N . ASP A 1 270 ? -31.358 -0.973 62.113 1.00 87.75 270 ASP A N 1
ATOM 1921 C CA . ASP A 1 270 ? -31.175 -2.123 62.987 1.00 87.75 270 ASP A CA 1
ATOM 1922 C C . ASP A 1 270 ? -31.505 -3.474 62.334 1.00 87.75 270 ASP A C 1
ATOM 1924 O O . ASP A 1 270 ? -31.273 -4.512 62.956 1.00 87.75 270 ASP A O 1
ATOM 1928 N N . ASN A 1 271 ? -31.899 -3.483 61.058 1.00 88.00 271 ASN A N 1
ATOM 1929 C CA . ASN A 1 271 ? -32.215 -4.665 60.254 1.00 88.00 271 ASN A CA 1
ATOM 1930 C C . ASN A 1 271 ? -33.313 -5.552 60.859 1.00 88.00 271 ASN A C 1
ATOM 1932 O O . ASN A 1 271 ? -33.268 -6.784 60.710 1.00 88.00 271 ASN A O 1
ATOM 1936 N N . ASP A 1 272 ? -34.285 -4.967 61.553 1.00 87.00 272 ASP A N 1
ATOM 1937 C CA . ASP A 1 272 ? -35.424 -5.703 62.095 1.00 87.00 272 ASP A CA 1
ATOM 1938 C C . ASP A 1 272 ? -36.558 -5.923 61.067 1.00 87.00 272 ASP A C 1
ATOM 1940 O O . ASP A 1 272 ? -37.459 -6.748 61.284 1.00 87.00 272 ASP A O 1
ATOM 1944 N N . GLY A 1 273 ? -36.456 -5.276 59.900 1.00 86.88 273 GLY A N 1
ATOM 1945 C CA . GLY A 1 273 ? -37.398 -5.344 58.788 1.00 86.88 273 GLY A CA 1
ATOM 1946 C C . GLY A 1 273 ? -38.365 -4.160 58.697 1.00 86.88 273 GLY A C 1
ATOM 1947 O O . GLY A 1 273 ? -39.192 -4.134 57.770 1.00 86.88 273 GLY A O 1
ATOM 1948 N N . VAL A 1 274 ? -38.297 -3.195 59.615 1.00 88.94 274 VAL A N 1
ATOM 1949 C CA . VAL A 1 274 ? -39.050 -1.940 59.580 1.00 88.94 274 VAL A CA 1
ATOM 1950 C C . VAL A 1 274 ? -38.118 -0.806 59.146 1.00 88.94 274 VAL A C 1
ATOM 1952 O O . VAL A 1 274 ? -37.086 -0.542 59.731 1.00 88.94 274 VAL A O 1
ATOM 1955 N N . LEU A 1 275 ? -38.482 -0.115 58.063 1.00 89.50 275 LEU A N 1
ATOM 1956 C CA . LEU A 1 275 ? -37.671 0.998 57.554 1.00 89.50 275 LEU A CA 1
ATOM 1957 C C . LEU A 1 275 ? -37.674 2.166 58.549 1.00 89.50 275 LEU A C 1
ATOM 1959 O O . LEU A 1 275 ? -38.744 2.512 59.043 1.00 89.50 275 LEU A O 1
ATOM 1963 N N . ASP A 1 276 ? -36.547 2.866 58.704 1.00 87.31 276 ASP A N 1
ATOM 1964 C CA . ASP A 1 276 ? -36.334 3.986 59.640 1.00 87.31 276 ASP A CA 1
ATOM 1965 C C . ASP A 1 276 ? -37.456 5.042 59.597 1.00 87.31 276 ASP A C 1
ATOM 1967 O O . ASP A 1 276 ? -37.822 5.656 60.595 1.00 87.31 276 ASP A O 1
ATOM 1971 N N . ASN A 1 277 ? -38.021 5.300 58.413 1.00 86.56 277 ASN A N 1
ATOM 1972 C CA . ASN A 1 277 ? -39.090 6.289 58.230 1.00 86.56 277 ASN A CA 1
ATOM 1973 C C . ASN A 1 277 ? -40.472 5.834 58.739 1.00 86.56 277 ASN A C 1
ATOM 1975 O O . ASN A 1 277 ? -41.435 6.607 58.694 1.00 86.56 277 ASN A O 1
ATOM 1979 N N . ARG A 1 278 ? -40.576 4.574 59.145 1.00 89.69 278 ARG A N 1
ATOM 1980 C CA . ARG A 1 278 ? -41.758 3.868 59.643 1.00 89.69 278 ARG A CA 1
ATOM 1981 C C . ARG A 1 278 ? -41.465 3.123 60.948 1.00 89.69 278 ARG A C 1
ATOM 1983 O O . ARG A 1 278 ? -42.350 2.405 61.409 1.00 89.69 278 ARG A O 1
ATOM 1990 N N . ASP A 1 279 ? -40.265 3.291 61.486 1.00 90.62 279 ASP A N 1
ATOM 1991 C CA . ASP A 1 279 ? -39.785 2.644 62.691 1.00 90.62 279 ASP A CA 1
ATOM 1992 C C . ASP A 1 279 ? -39.865 3.626 63.866 1.00 90.62 279 ASP A C 1
ATOM 1994 O O . ASP A 1 279 ? -39.259 4.703 63.854 1.00 90.62 279 ASP A O 1
ATOM 1998 N N . ASP A 1 280 ? -40.668 3.270 64.867 1.00 90.88 280 ASP A N 1
ATOM 1999 C CA . ASP A 1 280 ? -40.806 4.041 66.103 1.00 90.88 280 ASP A CA 1
ATOM 2000 C C . ASP A 1 280 ? -39.587 3.825 67.031 1.00 90.88 280 ASP A C 1
ATOM 2002 O O . ASP A 1 280 ? -39.318 4.652 67.910 1.00 90.88 280 ASP A O 1
ATOM 2006 N N . CYS A 1 281 ? -38.823 2.750 66.816 1.00 90.56 281 CYS A N 1
ATOM 2007 C CA . CYS A 1 281 ? -37.662 2.317 67.585 1.00 90.56 281 CYS A CA 1
ATOM 2008 C C . CYS A 1 281 ? -36.442 1.945 66.697 1.00 90.56 281 CYS A C 1
ATOM 2010 O O . CYS A 1 281 ? -35.981 0.813 66.784 1.00 90.56 281 CYS A O 1
ATOM 2012 N N . PRO A 1 282 ? -35.792 2.906 66.002 1.00 86.19 282 PRO A N 1
ATOM 2013 C CA . PRO A 1 282 ? -34.766 2.655 64.962 1.00 86.19 282 PRO A CA 1
ATOM 2014 C C . PRO A 1 282 ? -33.432 2.016 65.407 1.00 86.19 282 PRO A C 1
ATOM 2016 O O . PRO A 1 282 ? -32.465 1.976 64.647 1.00 86.19 282 PRO A O 1
ATOM 2019 N N . GLU A 1 283 ? -33.310 1.648 66.683 1.00 87.75 283 GLU A N 1
ATOM 2020 C CA . GLU A 1 283 ? -32.116 1.028 67.275 1.00 87.75 283 GLU A CA 1
ATOM 2021 C C . GLU A 1 283 ? -32.507 -0.166 68.165 1.00 87.75 283 GLU A C 1
ATOM 2023 O O . GLU A 1 283 ? -31.956 -0.393 69.253 1.00 87.75 283 GLU A O 1
ATOM 2028 N N . THR A 1 284 ? -33.501 -0.933 67.736 1.00 91.19 284 THR A N 1
ATOM 2029 C CA . THR A 1 284 ? -33.864 -2.208 68.332 1.00 91.19 284 THR A CA 1
ATOM 2030 C C . THR A 1 284 ? -32.721 -3.207 68.194 1.00 91.19 284 THR A C 1
ATOM 2032 O O . THR A 1 284 ? -31.949 -3.267 67.243 1.00 91.19 284 THR A O 1
ATOM 2035 N N . ASN A 1 285 ? -32.513 -4.008 69.235 1.00 86.62 285 ASN A N 1
ATOM 2036 C CA . ASN A 1 285 ? -31.442 -4.989 69.195 1.00 86.62 285 ASN A CA 1
ATOM 2037 C C . ASN A 1 285 ? -31.774 -6.078 68.160 1.00 86.62 285 ASN A C 1
ATOM 2039 O O . ASN A 1 285 ? -32.763 -6.775 68.345 1.00 86.62 285 ASN A O 1
ATOM 2043 N N . MET A 1 286 ? -30.891 -6.327 67.185 1.00 75.12 286 MET A N 1
ATOM 2044 C CA . MET A 1 286 ? -31.027 -7.399 66.173 1.00 75.12 286 MET A CA 1
ATOM 2045 C C . MET A 1 286 ? -31.364 -8.806 66.715 1.00 75.12 286 MET A C 1
ATOM 2047 O O . MET A 1 286 ? -31.757 -9.693 65.961 1.00 75.12 286 MET A O 1
ATOM 2051 N N . THR A 1 287 ? -31.139 -9.080 68.005 1.00 80.88 287 THR A N 1
ATOM 2052 C CA . THR A 1 287 ? -31.494 -10.370 68.632 1.00 80.88 287 THR A CA 1
ATOM 2053 C C . THR A 1 287 ? -32.888 -10.399 69.259 1.00 80.88 287 THR A C 1
ATOM 2055 O O . THR A 1 287 ? -33.371 -11.475 69.624 1.00 80.88 287 THR A O 1
ATOM 2058 N N . SER A 1 288 ? -33.526 -9.242 69.392 1.00 84.50 288 SER A N 1
ATOM 2059 C CA . SER A 1 288 ? -34.897 -9.087 69.856 1.00 84.50 288 SER A CA 1
ATOM 2060 C C . SER A 1 288 ? -35.869 -9.244 68.688 1.00 84.50 288 SER A C 1
ATOM 2062 O O . SER A 1 288 ? -35.543 -8.959 67.543 1.00 84.50 288 SER A O 1
ATOM 2064 N N . VAL A 1 289 ? -37.080 -9.725 68.972 1.00 83.88 289 VAL A N 1
ATOM 2065 C CA . VAL A 1 289 ? -38.158 -9.754 67.976 1.00 83.88 289 VAL A CA 1
ATOM 2066 C C . VAL A 1 289 ? -38.908 -8.431 68.078 1.00 83.88 289 VAL A C 1
ATOM 2068 O O . VAL A 1 289 ? -39.578 -8.199 69.089 1.00 83.88 289 VAL A O 1
ATOM 2071 N N . ALA A 1 290 ? -38.773 -7.589 67.059 1.00 89.75 290 ALA A N 1
ATOM 2072 C CA . ALA A 1 290 ? -39.521 -6.349 66.928 1.00 89.75 290 ALA A CA 1
ATOM 2073 C C . ALA A 1 290 ? -40.967 -6.597 66.470 1.00 89.75 290 ALA A C 1
ATOM 2075 O O . ALA A 1 290 ? -41.295 -7.638 65.887 1.00 89.75 290 ALA A O 1
ATOM 2076 N N . ASN A 1 291 ? -41.855 -5.661 66.798 1.00 88.69 291 ASN A N 1
ATOM 2077 C CA . ASN A 1 291 ? -43.234 -5.639 66.318 1.00 88.69 291 ASN A CA 1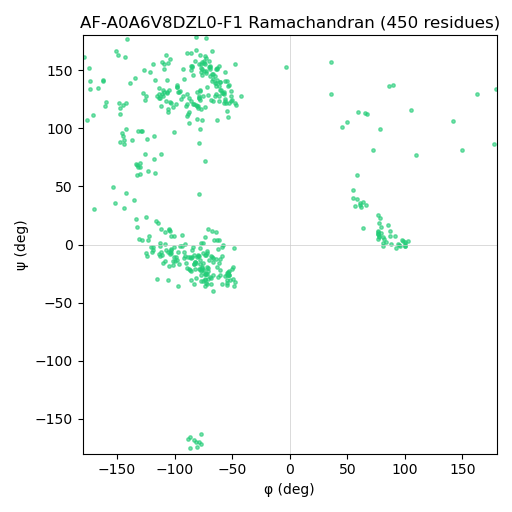
ATOM 2078 C C . ASN A 1 291 ? -43.342 -4.909 64.959 1.00 88.69 291 ASN A C 1
ATOM 2080 O O . ASN A 1 291 ? -42.344 -4.498 64.383 1.00 88.69 291 ASN A O 1
ATOM 2084 N N . ASP A 1 292 ? -44.564 -4.720 64.449 1.00 90.50 292 ASP A N 1
ATOM 2085 C CA . ASP A 1 292 ? -44.800 -4.060 63.150 1.00 90.50 292 ASP A CA 1
ATOM 2086 C C . ASP A 1 292 ? -44.370 -2.573 63.101 1.00 90.50 292 ASP A C 1
ATOM 2088 O O . ASP A 1 292 ? -44.327 -1.991 62.014 1.00 90.50 292 ASP A O 1
ATOM 2092 N N . ASN A 1 293 ? -44.081 -1.969 64.259 1.00 90.25 293 ASN A N 1
ATOM 2093 C CA . ASN A 1 293 ? -43.579 -0.601 64.408 1.00 90.25 293 ASN A CA 1
ATOM 2094 C C . ASN A 1 293 ? -42.066 -0.555 64.708 1.00 90.25 293 ASN A C 1
ATOM 2096 O O . ASN A 1 293 ? -41.569 0.513 65.040 1.00 90.25 293 ASN A O 1
ATOM 2100 N N . GLY A 1 294 ? -41.366 -1.692 64.653 1.00 90.69 294 GLY A N 1
ATOM 2101 C CA . GLY A 1 294 ? -39.917 -1.787 64.871 1.00 90.69 294 GLY A CA 1
ATOM 2102 C C . GLY A 1 294 ? -39.487 -1.803 66.344 1.00 90.69 294 GLY A C 1
ATOM 2103 O O . GLY A 1 294 ? -38.313 -1.815 66.677 1.00 90.69 294 GLY A O 1
ATOM 2104 N N . CYS A 1 295 ? -40.424 -1.872 67.296 1.00 92.19 295 CYS A N 1
ATOM 2105 C CA . CYS A 1 295 ? -40.092 -1.900 68.726 1.00 92.19 295 CYS A CA 1
ATOM 2106 C C . CYS A 1 295 ? -40.071 -3.327 69.288 1.00 92.19 295 CYS A C 1
ATOM 2108 O O . CYS A 1 295 ? -41.046 -4.078 69.143 1.00 92.19 295 CYS A O 1
ATOM 2110 N N . ALA A 1 296 ? -39.017 -3.703 70.022 1.00 91.44 296 ALA A N 1
ATOM 2111 C CA . ALA A 1 296 ? -39.043 -4.913 70.847 1.00 91.44 296 ALA A CA 1
ATOM 2112 C C . ALA A 1 296 ? -39.930 -4.738 72.089 1.00 91.44 296 ALA A C 1
ATOM 2114 O O . ALA A 1 296 ? -40.170 -3.629 72.558 1.00 91.44 296 ALA A O 1
ATOM 2115 N N . LEU A 1 297 ? -40.357 -5.854 72.691 1.00 87.50 297 LEU A N 1
ATOM 2116 C CA . LEU A 1 297 ? -41.209 -5.858 73.891 1.00 87.50 297 LEU A CA 1
ATOM 2117 C C . LEU A 1 297 ? -40.639 -5.042 75.063 1.00 87.50 297 LEU A C 1
ATOM 2119 O O . LEU A 1 297 ? -41.398 -4.524 75.872 1.00 87.50 297 LEU A O 1
ATOM 2123 N N . GLU A 1 298 ? -39.316 -4.948 75.189 1.00 87.94 298 GLU A N 1
ATOM 2124 C CA . GLU A 1 298 ? -38.664 -4.153 76.231 1.00 87.94 298 GLU A CA 1
ATOM 2125 C C . GLU A 1 298 ? -38.645 -2.638 75.965 1.00 87.94 298 GLU A C 1
ATOM 2127 O O . GLU A 1 298 ? -38.326 -1.889 76.891 1.00 87.94 298 GLU A O 1
ATOM 2132 N N . GLN A 1 299 ? -38.953 -2.196 74.743 1.00 90.50 299 GLN A N 1
ATOM 2133 C CA . GLN A 1 299 ? -38.950 -0.788 74.320 1.00 90.50 299 GLN A CA 1
ATOM 2134 C C . GLN A 1 299 ? -40.349 -0.159 74.287 1.00 90.50 299 GLN A C 1
ATOM 2136 O O . GLN A 1 299 ? -40.451 1.053 74.148 1.00 90.50 299 GLN A O 1
ATOM 2141 N N . ILE A 1 300 ? -41.413 -0.958 74.408 1.00 90.69 300 ILE A N 1
ATOM 2142 C CA . ILE A 1 300 ? -42.791 -0.457 74.382 1.00 90.69 300 ILE A CA 1
ATOM 2143 C C . ILE A 1 300 ? -43.140 0.120 75.758 1.00 90.69 300 ILE A C 1
ATOM 2145 O O . ILE A 1 300 ? -43.119 -0.609 76.747 1.00 90.69 300 ILE A O 1
ATOM 2149 N N . ASP A 1 301 ? -43.456 1.409 75.792 1.00 91.19 301 ASP A N 1
ATOM 2150 C CA . ASP A 1 301 ? -43.962 2.162 76.943 1.00 91.19 301 ASP A CA 1
ATOM 2151 C C . ASP A 1 301 ? -45.181 2.951 76.442 1.00 91.19 301 ASP A C 1
ATOM 2153 O O . ASP A 1 301 ? -45.056 3.947 75.729 1.00 91.19 301 ASP A O 1
ATOM 2157 N N . SER A 1 302 ? -46.372 2.408 76.680 1.00 91.44 302 SER A N 1
ATOM 2158 C CA . SER A 1 302 ? -47.609 2.849 76.035 1.00 91.44 302 SER A CA 1
ATOM 2159 C C . SER A 1 302 ? -48.163 4.176 76.585 1.00 91.44 302 SER A C 1
ATOM 2161 O O . SER A 1 302 ? -49.005 4.794 75.921 1.00 91.44 302 SER A O 1
ATOM 2163 N N . ASP A 1 303 ? -47.709 4.647 77.750 1.00 92.88 303 ASP A N 1
ATOM 2164 C CA . ASP A 1 303 ? -48.115 5.929 78.351 1.00 92.88 303 ASP A CA 1
ATOM 2165 C C . ASP A 1 303 ? -46.953 6.908 78.646 1.00 92.88 303 ASP A C 1
ATOM 2167 O O . ASP A 1 303 ? -47.175 8.048 79.103 1.00 92.88 303 ASP A O 1
ATOM 2171 N N . ASP A 1 304 ? -45.735 6.531 78.252 1.00 92.12 304 ASP A N 1
ATOM 2172 C CA . ASP A 1 304 ? -44.489 7.289 78.357 1.00 92.12 304 ASP A CA 1
ATOM 2173 C C . ASP A 1 304 ? -44.147 7.682 79.811 1.00 92.12 304 ASP A C 1
ATOM 2175 O O . ASP A 1 304 ? -43.752 8.837 80.069 1.00 92.12 304 ASP A O 1
ATOM 2179 N N . ASP A 1 305 ? -44.374 6.809 80.792 1.00 92.19 305 ASP A N 1
ATOM 2180 C CA . ASP A 1 305 ? -44.076 7.079 82.206 1.00 92.19 305 ASP A CA 1
ATOM 2181 C C . ASP A 1 305 ? -42.668 6.646 82.658 1.00 92.19 305 ASP A C 1
ATOM 2183 O O . ASP A 1 305 ? -42.182 7.075 83.717 1.00 92.19 305 ASP A O 1
ATOM 2187 N N . GLY A 1 306 ? -41.958 5.907 81.800 1.00 91.31 306 GLY A N 1
ATOM 2188 C CA . GLY A 1 306 ? -40.606 5.411 82.024 1.00 91.31 306 GLY A CA 1
ATOM 2189 C C . GLY A 1 306 ? -40.524 3.946 82.464 1.00 91.31 306 GLY A C 1
ATOM 2190 O O . GLY A 1 306 ? -39.403 3.467 82.693 1.00 91.31 306 GLY A O 1
ATOM 2191 N N . PHE A 1 307 ? -41.644 3.233 82.575 1.00 91.06 307 PHE A N 1
ATOM 2192 C CA . PHE A 1 307 ? -41.710 1.791 82.793 1.00 91.06 307 PHE A CA 1
ATOM 2193 C C . PHE A 1 307 ? -42.293 1.111 81.550 1.00 91.06 307 PHE A C 1
ATOM 2195 O O . PHE A 1 307 ? -43.363 1.449 81.080 1.00 91.06 307 PHE A O 1
ATOM 2202 N N . ASN A 1 308 ? -41.587 0.124 80.988 1.00 91.44 308 ASN A N 1
ATOM 2203 C CA . ASN A 1 308 ? -42.122 -0.567 79.812 1.00 91.44 308 ASN A CA 1
ATOM 2204 C C . ASN A 1 308 ? -43.349 -1.420 80.160 1.00 91.44 308 ASN A C 1
ATOM 2206 O O . ASN A 1 308 ? -43.431 -1.982 81.254 1.00 91.44 308 ASN A O 1
ATOM 2210 N N . ASP A 1 309 ? -44.221 -1.639 79.176 1.00 90.44 309 ASP A N 1
ATOM 2211 C CA . ASP A 1 309 ? -45.484 -2.381 79.299 1.00 90.44 309 ASP A CA 1
ATOM 2212 C C . ASP A 1 309 ? -45.322 -3.780 79.920 1.00 90.44 309 ASP A C 1
ATOM 2214 O O . ASP A 1 309 ? -46.273 -4.378 80.421 1.00 90.44 309 ASP A O 1
ATOM 2218 N N . ARG A 1 310 ? -44.117 -4.365 79.847 1.00 89.44 310 ARG A N 1
ATOM 2219 C CA . ARG A 1 310 ? -43.827 -5.687 80.415 1.00 89.44 310 ARG A CA 1
ATOM 2220 C C . ARG A 1 310 ? -43.653 -5.654 81.935 1.00 89.44 310 ARG A C 1
ATOM 2222 O O . ARG A 1 310 ? -43.881 -6.682 82.578 1.00 89.44 310 ARG A O 1
ATOM 2229 N N . ILE A 1 311 ? -43.151 -4.554 82.491 1.00 90.31 311 ILE A N 1
ATOM 2230 C CA . ILE A 1 311 ? -42.905 -4.396 83.934 1.00 90.31 311 ILE A CA 1
ATOM 2231 C C . ILE A 1 311 ? -43.890 -3.440 84.604 1.00 90.31 311 ILE A C 1
ATOM 2233 O O . ILE A 1 311 ? -43.959 -3.445 85.830 1.00 90.31 311 ILE A O 1
ATOM 2237 N N . ASP A 1 312 ? -44.622 -2.664 83.816 1.00 92.69 312 ASP A N 1
ATOM 2238 C CA . ASP A 1 312 ? -45.668 -1.766 84.269 1.00 92.69 312 ASP A CA 1
ATOM 2239 C C . ASP A 1 312 ? -46.970 -2.536 84.575 1.00 92.69 312 ASP A C 1
ATOM 2241 O O . ASP A 1 312 ? -47.483 -3.307 83.757 1.00 92.69 312 ASP A O 1
ATOM 2245 N N . ALA A 1 313 ? -47.495 -2.356 85.789 1.00 92.69 313 ALA A N 1
ATOM 2246 C CA . ALA A 1 313 ? -48.773 -2.925 86.202 1.00 92.69 313 ALA A CA 1
ATOM 2247 C C . ALA A 1 313 ? -49.992 -2.223 85.568 1.00 92.69 313 ALA A C 1
ATOM 2249 O O . ALA A 1 313 ? -51.039 -2.862 85.402 1.00 92.69 313 ALA A O 1
ATOM 2250 N N . PHE A 1 314 ? -49.864 -0.952 85.175 1.00 93.81 314 PHE A N 1
ATOM 2251 C CA . PHE A 1 314 ? -50.897 -0.144 84.526 1.00 93.81 314 PHE A CA 1
ATOM 2252 C C . PHE A 1 314 ? -50.376 0.554 83.252 1.00 93.81 314 PHE A C 1
ATOM 2254 O O . PHE A 1 314 ? -50.396 1.776 83.200 1.00 93.81 314 PHE A O 1
ATOM 2261 N N . PRO A 1 315 ? -50.101 -0.189 82.157 1.00 92.81 315 PRO A N 1
ATOM 2262 C CA . PRO A 1 315 ? -49.427 0.322 80.945 1.00 92.81 315 PRO A CA 1
ATOM 2263 C C . PRO A 1 315 ? -50.112 1.455 80.153 1.00 92.81 315 PRO A C 1
ATOM 2265 O O . PRO A 1 315 ? -49.732 1.739 79.025 1.00 92.81 315 PRO A O 1
ATOM 2268 N N . LEU A 1 316 ? -51.236 1.996 80.622 1.00 93.50 316 LEU A N 1
ATOM 2269 C CA . LEU A 1 316 ? -51.982 3.070 79.953 1.00 93.50 316 LEU A CA 1
ATOM 2270 C C . LEU A 1 316 ? -52.272 4.250 80.898 1.00 93.50 316 LEU A C 1
ATOM 2272 O O . LEU A 1 316 ? -53.028 5.155 80.521 1.00 93.50 316 LEU A O 1
ATOM 2276 N N . ASP A 1 317 ? -51.767 4.207 82.130 1.00 92.69 317 ASP A N 1
ATOM 2277 C CA . ASP A 1 317 ? -51.914 5.237 83.152 1.00 92.69 317 ASP A CA 1
ATOM 2278 C C . ASP A 1 317 ? -50.541 5.809 83.527 1.00 92.69 317 ASP A C 1
ATOM 2280 O O . ASP A 1 317 ? -49.890 5.359 84.464 1.00 92.69 317 ASP A O 1
ATOM 2284 N N . LYS A 1 318 ? -50.177 6.904 82.849 1.00 95.38 318 LYS A N 1
ATOM 2285 C CA . LYS A 1 318 ? -48.895 7.612 82.993 1.00 95.38 318 LYS A CA 1
ATOM 2286 C C . LYS A 1 318 ? -48.508 7.952 84.440 1.00 95.38 318 LYS A C 1
ATOM 2288 O O . LYS A 1 318 ? -47.374 8.334 84.744 1.00 95.38 318 LYS A O 1
ATOM 2293 N N . GLU A 1 319 ? -49.481 7.993 85.340 1.00 92.75 319 GLU A N 1
ATOM 2294 C CA . GLU A 1 319 ? -49.251 8.334 86.728 1.00 92.75 319 GLU A CA 1
ATOM 2295 C C . GLU A 1 319 ? -48.982 7.123 87.636 1.00 92.75 319 GLU A C 1
ATOM 2297 O O . GLU A 1 319 ? -48.632 7.356 88.799 1.00 92.75 319 GLU A O 1
ATOM 2302 N N . GLU A 1 320 ? -49.097 5.873 87.180 1.00 93.31 320 GLU A N 1
ATOM 2303 C CA . GLU A 1 320 ? -49.088 4.671 88.024 1.00 93.31 320 GLU A CA 1
ATOM 2304 C C . GLU A 1 320 ? -48.408 3.466 87.350 1.00 93.31 320 GLU A C 1
ATOM 2306 O O . GLU A 1 320 ? -48.921 2.959 86.374 1.00 93.31 320 GLU A O 1
ATOM 2311 N N . TRP A 1 321 ? -47.339 2.919 87.946 1.00 92.38 321 TRP A N 1
ATOM 2312 C CA . TRP A 1 321 ? -46.583 1.798 87.349 1.00 92.38 321 TRP A CA 1
ATOM 2313 C C . TRP A 1 321 ? -46.441 0.546 88.231 1.00 92.38 321 TRP A C 1
ATOM 2315 O O . TRP A 1 321 ? -45.926 -0.489 87.805 1.00 92.38 321 TRP A O 1
ATOM 2325 N N . GLU A 1 322 ? -46.823 0.636 89.510 1.00 93.62 322 GLU A N 1
ATOM 2326 C CA . GLU A 1 322 ? -46.538 -0.388 90.525 1.00 93.62 322 GLU A CA 1
ATOM 2327 C C . GLU A 1 322 ? -47.823 -0.860 91.219 1.00 93.62 322 GLU A C 1
ATOM 2329 O O . GLU A 1 322 ? -48.554 -0.058 91.808 1.00 93.62 322 GLU A O 1
ATOM 2334 N N . ASP A 1 323 ? -48.049 -2.172 91.184 1.00 92.81 323 ASP A N 1
ATOM 2335 C CA . ASP A 1 323 ? -49.060 -2.912 91.945 1.00 92.81 323 ASP A CA 1
ATOM 2336 C C . ASP A 1 323 ? -48.345 -4.081 92.634 1.00 92.81 323 ASP A C 1
ATOM 2338 O O . ASP A 1 323 ? -48.004 -5.094 92.013 1.00 92.81 323 ASP A O 1
ATOM 2342 N N . SER A 1 324 ? -48.005 -3.889 93.905 1.00 93.12 324 SER A N 1
ATOM 2343 C CA . SER A 1 324 ? -47.148 -4.811 94.651 1.00 93.12 324 SER A CA 1
ATOM 2344 C C . SER A 1 324 ? -47.842 -6.134 94.987 1.00 93.12 324 SER A C 1
ATOM 2346 O O . SER A 1 324 ? -47.157 -7.152 95.152 1.00 93.12 324 SER A O 1
ATOM 2348 N N . ASP A 1 325 ? -49.172 -6.151 95.073 1.00 91.31 325 ASP A N 1
ATOM 2349 C CA . ASP A 1 325 ? -49.947 -7.336 95.439 1.00 91.31 325 ASP A CA 1
ATOM 2350 C C . ASP A 1 325 ? -50.827 -7.903 94.312 1.00 91.31 325 ASP A C 1
ATOM 2352 O O . ASP A 1 325 ? -51.262 -9.061 94.393 1.00 91.31 325 ASP A O 1
ATOM 2356 N N . GLY A 1 326 ? -50.964 -7.166 93.210 1.00 90.81 326 GLY A N 1
ATOM 2357 C CA . GLY A 1 326 ? -51.623 -7.599 91.985 1.00 90.81 326 GLY A CA 1
ATOM 2358 C C . GLY A 1 326 ? -53.146 -7.552 92.063 1.00 90.81 326 GLY A C 1
ATOM 2359 O O . GLY A 1 326 ? -53.805 -8.321 91.347 1.00 90.81 326 GLY A O 1
ATOM 2360 N N . ASP A 1 327 ? -53.723 -6.747 92.956 1.00 90.50 327 ASP A N 1
ATOM 2361 C CA . ASP A 1 327 ? -55.172 -6.632 93.119 1.00 90.50 327 ASP A CA 1
ATOM 2362 C C . ASP A 1 327 ? -55.849 -5.642 92.154 1.00 90.50 327 ASP A C 1
ATOM 2364 O O . ASP A 1 327 ? -57.086 -5.600 92.058 1.00 90.50 327 ASP A O 1
ATOM 2368 N N . GLY A 1 328 ? -55.045 -4.938 91.353 1.00 89.56 328 GLY A N 1
ATOM 2369 C CA . GLY A 1 328 ? -55.479 -4.004 90.325 1.00 89.56 328 GLY A CA 1
ATOM 2370 C C . GLY A 1 328 ? -55.719 -2.583 90.831 1.00 89.56 328 GLY A C 1
ATOM 2371 O O . GLY A 1 328 ? -56.312 -1.789 90.092 1.00 89.56 328 GLY A O 1
ATOM 2372 N N . VAL A 1 329 ? -55.306 -2.245 92.057 1.00 90.50 329 VAL A N 1
ATOM 2373 C CA . VAL A 1 329 ? -55.249 -0.868 92.561 1.00 90.50 329 VAL A CA 1
ATOM 2374 C C . VAL A 1 329 ? -53.785 -0.443 92.703 1.00 90.50 329 VAL A C 1
ATOM 2376 O O . VAL A 1 329 ? -53.002 -1.132 93.342 1.00 90.50 329 VAL A O 1
ATOM 2379 N N . PRO A 1 330 ? -53.378 0.701 92.129 1.00 92.69 330 PRO A N 1
ATOM 2380 C CA . PRO A 1 330 ? -51.979 1.100 92.162 1.00 92.69 330 PRO A CA 1
ATOM 2381 C C . PRO A 1 330 ? -51.521 1.434 93.579 1.00 92.69 330 PRO A C 1
ATOM 238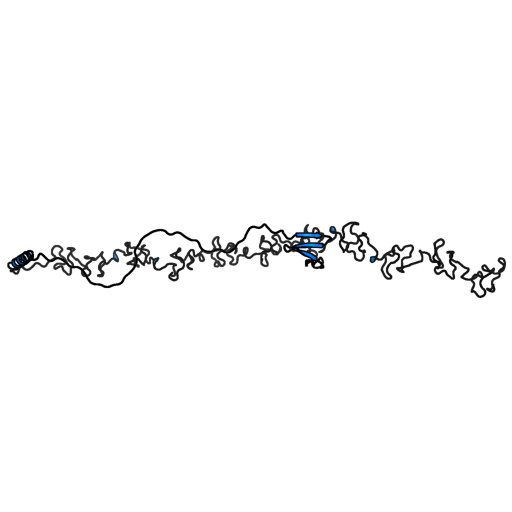3 O O . PRO A 1 330 ? -52.265 2.037 94.360 1.00 92.69 330 PRO A O 1
ATOM 2386 N N . ASN A 1 331 ? -50.251 1.153 93.881 1.00 91.50 331 ASN A N 1
ATOM 2387 C CA . ASN A 1 331 ? -49.648 1.345 95.205 1.00 91.50 331 ASN A CA 1
ATOM 2388 C C . ASN A 1 331 ? -49.854 2.756 95.789 1.00 91.50 331 ASN A C 1
ATOM 2390 O O . ASN A 1 331 ? -49.905 2.926 97.008 1.00 91.50 331 ASN A O 1
ATOM 2394 N N . LYS A 1 332 ? -49.947 3.802 94.952 1.00 90.19 332 LYS A N 1
ATOM 2395 C CA . LYS A 1 332 ? -50.187 5.182 95.423 1.00 90.19 332 LYS A CA 1
ATOM 2396 C C . LYS A 1 332 ? -51.614 5.411 95.918 1.00 90.19 332 LYS A C 1
ATOM 2398 O O . LYS A 1 332 ? -51.839 6.338 96.701 1.00 90.19 332 LYS A O 1
ATOM 2403 N N . GLN A 1 333 ? -52.566 4.622 95.434 1.00 89.19 333 GLN A N 1
ATOM 2404 C CA . GLN A 1 333 ? -53.991 4.734 95.740 1.00 89.19 333 GLN A CA 1
ATOM 2405 C C . GLN A 1 333 ? -54.457 3.650 96.712 1.00 89.19 333 GLN A C 1
ATOM 2407 O O . GLN A 1 333 ? -55.493 3.832 97.358 1.00 89.19 333 GLN A O 1
ATOM 2412 N N . ASP A 1 334 ? -53.685 2.577 96.859 1.00 89.88 334 ASP A N 1
ATOM 2413 C CA . ASP A 1 334 ? -53.981 1.498 97.780 1.00 89.88 334 ASP A CA 1
ATOM 2414 C C . ASP A 1 334 ? -53.575 1.824 99.231 1.00 89.88 334 ASP A C 1
ATOM 2416 O O . ASP A 1 334 ? -52.475 2.289 99.544 1.00 89.88 334 ASP A O 1
ATOM 2420 N N . ALA A 1 335 ? -54.510 1.587 100.150 1.00 89.62 335 ALA A N 1
ATOM 2421 C CA . ALA A 1 335 ? -54.278 1.688 101.583 1.00 89.62 335 ALA A CA 1
ATOM 2422 C C . ALA A 1 335 ? -53.494 0.491 102.151 1.00 89.62 335 ALA A C 1
ATOM 2424 O O . ALA A 1 335 ? -52.888 0.646 103.220 1.00 89.62 335 ALA A O 1
ATOM 2425 N N . TYR A 1 336 ? -53.497 -0.665 101.475 1.00 90.62 336 TYR A N 1
ATOM 2426 C CA . TYR A 1 336 ? -52.766 -1.869 101.873 1.00 90.62 336 TYR A CA 1
ATOM 2427 C C . TYR A 1 336 ? -51.956 -2.485 100.715 1.00 90.62 336 TYR A C 1
ATOM 2429 O O . TYR A 1 336 ? -52.190 -3.645 100.406 1.00 90.62 336 TYR A O 1
ATOM 2437 N N . PRO A 1 337 ? -50.903 -1.805 100.213 1.00 89.62 337 PRO A N 1
ATOM 2438 C CA . PRO A 1 337 ? -50.176 -2.185 98.985 1.00 89.62 337 PRO A CA 1
ATOM 2439 C C . PRO A 1 337 ? -49.526 -3.582 98.934 1.00 89.62 337 PRO A C 1
ATOM 2441 O O . PRO A 1 337 ? -48.868 -3.914 97.961 1.00 89.62 337 PRO A O 1
ATOM 2444 N N . 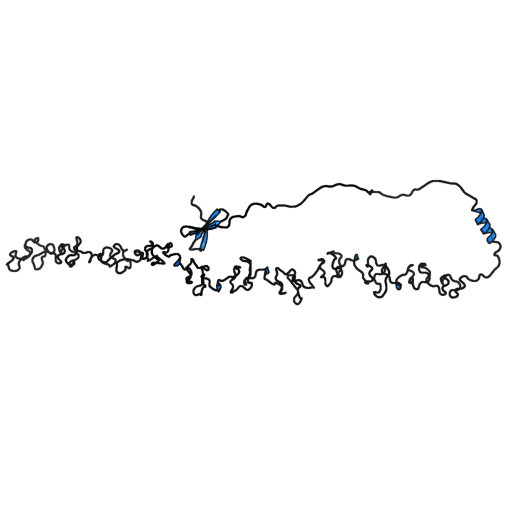ASP A 1 338 ? -49.597 -4.373 100.004 1.00 91.69 338 ASP A N 1
ATOM 2445 C CA . ASP A 1 338 ? -49.012 -5.716 100.087 1.00 91.69 338 ASP A CA 1
ATOM 2446 C C . ASP A 1 338 ? -50.081 -6.796 100.415 1.00 91.69 338 ASP A C 1
ATOM 2448 O O . ASP A 1 338 ? -49.725 -7.940 100.735 1.00 91.69 338 ASP A O 1
ATOM 2452 N N . ASP A 1 339 ? -51.379 -6.454 100.439 1.00 89.81 339 ASP A N 1
ATOM 2453 C CA . ASP A 1 339 ? -52.497 -7.345 100.792 1.00 89.81 339 ASP A CA 1
ATOM 2454 C C . ASP A 1 339 ? -53.605 -7.324 99.721 1.00 89.81 339 ASP A C 1
ATOM 2456 O O . ASP A 1 339 ? -54.570 -6.562 99.843 1.00 89.81 339 ASP A O 1
ATOM 2460 N N . PRO A 1 340 ? -53.611 -8.309 98.800 1.00 91.56 340 PRO A N 1
ATOM 2461 C CA . PRO A 1 340 ? -54.485 -8.284 97.627 1.00 91.56 340 PRO A CA 1
ATOM 2462 C C . PRO A 1 340 ? -55.961 -8.566 97.948 1.00 91.56 340 PRO A C 1
ATOM 2464 O O . PRO A 1 340 ? -56.791 -8.821 97.070 1.00 91.56 340 PRO A O 1
ATOM 2467 N N . SER A 1 341 ? -56.304 -8.658 99.235 1.00 90.12 341 SER A N 1
ATOM 2468 C CA . SER A 1 341 ? -57.674 -8.809 99.707 1.00 90.12 341 SER A CA 1
ATOM 2469 C C . SER A 1 341 ? -58.321 -7.490 100.141 1.00 90.12 341 SER A C 1
ATOM 2471 O O . SER A 1 341 ? -59.520 -7.503 100.453 1.00 90.12 341 SER A O 1
ATOM 2473 N N . GLN A 1 342 ? -57.579 -6.373 100.178 1.00 85.94 342 GLN A N 1
ATOM 2474 C CA . GLN A 1 342 ? -58.043 -5.106 100.748 1.00 85.94 342 GLN A CA 1
ATOM 2475 C C . GLN A 1 342 ? -57.473 -3.865 100.043 1.00 85.94 342 GLN A C 1
ATOM 2477 O O . GLN A 1 342 ? -56.349 -3.486 100.297 1.00 85.94 342 GLN A O 1
ATOM 2482 N N . THR A 1 343 ? -58.322 -3.105 99.346 1.00 85.31 343 THR A N 1
ATOM 2483 C CA . THR A 1 343 ? -57.900 -1.866 98.649 1.00 85.31 343 THR A CA 1
ATOM 2484 C C . THR A 1 343 ? -58.238 -0.564 99.384 1.00 85.31 343 THR A C 1
ATOM 2486 O O . THR A 1 343 ? -57.815 0.533 99.022 1.00 85.31 343 THR A O 1
ATOM 2489 N N . MET A 1 344 ? -59.108 -0.634 100.398 1.00 81.00 344 MET A N 1
ATOM 2490 C CA . MET A 1 344 ? -59.660 0.538 101.082 1.00 81.00 344 MET A CA 1
ATOM 2491 C C . MET A 1 344 ? -59.459 0.424 102.584 1.00 81.00 344 MET A C 1
ATOM 2493 O O . MET A 1 344 ? -59.865 -0.567 103.189 1.00 81.00 344 MET A O 1
ATOM 2497 N N . ALA A 1 345 ? -58.933 1.486 103.200 1.00 77.06 345 ALA A N 1
ATOM 2498 C CA . ALA A 1 345 ? -58.822 1.589 104.651 1.00 77.06 345 ALA A CA 1
ATOM 2499 C C . ALA A 1 345 ? -60.169 1.280 105.325 1.00 77.06 345 ALA A C 1
ATOM 2501 O O . ALA A 1 345 ? -61.201 1.873 104.984 1.00 77.06 345 ALA A O 1
ATOM 2502 N N . GLU A 1 346 ? -60.157 0.365 106.296 1.00 65.69 346 GLU A N 1
ATOM 2503 C CA . GLU A 1 346 ? -61.330 0.027 107.096 1.00 65.69 346 GLU A CA 1
ATOM 2504 C C . GLU A 1 346 ? -61.905 1.309 107.712 1.00 65.69 346 GLU A C 1
ATOM 2506 O O . GLU A 1 346 ? -61.306 1.939 108.587 1.00 65.69 346 GLU A O 1
ATOM 2511 N N . ALA A 1 347 ? -63.075 1.737 107.233 1.00 60.50 347 ALA A N 1
ATOM 2512 C CA . ALA A 1 347 ? -63.712 2.940 107.739 1.00 60.50 347 ALA A CA 1
ATOM 2513 C C . ALA A 1 347 ? -64.067 2.741 109.222 1.00 60.50 347 ALA A C 1
ATOM 2515 O O . ALA A 1 347 ? -65.017 2.025 109.556 1.00 60.50 347 ALA A O 1
ATOM 2516 N N . GLU A 1 348 ? -63.324 3.399 110.120 1.00 55.59 348 GLU A N 1
ATOM 2517 C CA . GLU A 1 348 ? -63.687 3.484 111.530 1.00 55.59 348 GLU A CA 1
ATOM 2518 C C . GLU A 1 348 ? -65.112 4.039 111.635 1.00 55.59 348 GLU A C 1
ATOM 2520 O O . GLU A 1 348 ? -65.417 5.170 111.249 1.00 55.59 348 GLU A O 1
ATOM 2525 N N . ASN A 1 349 ? -66.012 3.196 112.136 1.00 48.03 349 ASN A N 1
ATOM 2526 C CA . ASN A 1 349 ? -67.448 3.422 112.172 1.00 48.03 349 ASN A CA 1
ATOM 2527 C C . ASN A 1 349 ? -67.809 4.465 113.253 1.00 48.03 349 ASN A C 1
ATOM 2529 O O . ASN A 1 349 ? -68.361 4.154 114.309 1.00 48.03 349 ASN A O 1
ATOM 2533 N N . GLY A 1 350 ? -67.469 5.730 112.997 1.00 50.53 350 GLY A N 1
ATOM 2534 C CA . GLY A 1 350 ? -67.905 6.903 113.748 1.00 50.53 350 GLY A CA 1
ATOM 2535 C C . GLY A 1 350 ? -69.323 7.290 113.335 1.00 50.53 350 GLY A C 1
ATOM 2536 O O . GLY A 1 350 ? -69.532 8.086 112.422 1.00 50.53 350 GLY A O 1
ATOM 2537 N N . GLY A 1 351 ? -70.314 6.682 113.987 1.00 51.81 351 GLY A N 1
ATOM 2538 C CA . GLY A 1 351 ? -71.726 6.744 113.616 1.00 51.81 351 GLY A CA 1
ATOM 2539 C C . GLY A 1 351 ? -72.290 8.135 113.297 1.00 51.81 351 GLY A C 1
ATOM 2540 O O . GLY A 1 351 ? -72.370 9.007 114.155 1.00 51.81 351 GLY A O 1
ATOM 2541 N N . SER A 1 352 ? -72.783 8.301 112.066 1.00 54.53 352 SER A N 1
ATOM 2542 C CA . SER A 1 352 ? -73.915 9.185 111.710 1.00 54.53 352 SER A CA 1
ATOM 2543 C C . SER A 1 352 ? -74.405 8.980 110.260 1.00 54.53 352 SER A C 1
ATOM 2545 O O . SER A 1 352 ? -74.971 9.875 109.635 1.00 54.53 352 SER A O 1
ATOM 2547 N N . GLY A 1 353 ? -74.272 7.761 109.725 1.00 55.06 353 GLY A N 1
ATOM 2548 C CA . GLY A 1 353 ? -74.728 7.363 108.386 1.00 55.06 353 GLY A CA 1
ATOM 2549 C C . GLY A 1 353 ? -76.229 7.064 108.261 1.00 55.06 353 GLY A C 1
ATOM 2550 O O . GLY A 1 353 ? -76.591 6.077 107.631 1.00 55.06 353 GLY A O 1
ATOM 2551 N N . PHE A 1 354 ? -77.119 7.874 108.852 1.00 51.84 354 PHE A N 1
ATOM 2552 C CA . PHE A 1 354 ? -78.577 7.651 108.740 1.00 51.84 354 PHE A CA 1
ATOM 2553 C C . PHE A 1 354 ? -79.386 8.846 108.203 1.00 51.84 354 PHE A C 1
ATOM 2555 O O . PHE A 1 354 ? -80.569 8.696 107.914 1.00 51.84 354 PHE A O 1
ATOM 2562 N N . LEU A 1 355 ? -78.783 10.026 108.008 1.00 51.69 355 LEU A N 1
ATOM 2563 C CA . LEU A 1 355 ? -79.530 11.222 107.569 1.00 51.69 355 LEU A CA 1
ATOM 2564 C C . LEU A 1 355 ? -79.088 11.819 106.222 1.00 51.69 355 LEU A C 1
ATOM 2566 O O . LEU A 1 355 ? -79.746 12.729 105.729 1.00 51.69 355 LEU A O 1
ATOM 2570 N N . ILE A 1 356 ? -78.030 11.296 105.593 1.00 57.22 356 ILE A N 1
ATOM 2571 C CA . ILE A 1 356 ? -77.490 11.854 104.336 1.00 57.22 356 ILE A CA 1
ATOM 2572 C C . ILE A 1 356 ? -78.018 11.084 103.108 1.00 57.22 356 ILE A C 1
ATOM 2574 O O . ILE A 1 356 ? -78.384 11.690 102.101 1.00 57.22 356 ILE A O 1
ATOM 2578 N N . TYR A 1 357 ? -78.196 9.762 103.217 1.00 55.59 357 TYR A N 1
ATOM 2579 C CA . TYR A 1 357 ? -78.655 8.916 102.104 1.00 55.59 357 TYR A CA 1
ATOM 2580 C C . TYR A 1 357 ? -80.136 9.101 101.722 1.00 55.59 357 TYR A C 1
ATOM 2582 O O . TYR A 1 357 ? -80.523 8.799 100.595 1.00 55.59 357 TYR A O 1
ATOM 2590 N N . THR A 1 358 ? -80.970 9.662 102.601 1.00 55.22 358 THR A N 1
ATOM 2591 C CA . THR A 1 358 ? -82.389 9.937 102.300 1.00 55.22 358 THR A CA 1
ATOM 2592 C C . THR A 1 358 ? -82.611 11.278 101.592 1.00 55.22 358 THR A C 1
ATOM 2594 O O . THR A 1 358 ? -83.596 11.423 100.872 1.00 55.22 358 THR A O 1
ATOM 2597 N N . LEU A 1 359 ? -81.685 12.237 101.713 1.00 53.59 359 LEU A N 1
ATOM 2598 C CA . LEU A 1 359 ? -81.759 13.535 101.027 1.00 53.59 359 LEU A CA 1
ATOM 2599 C C . LEU A 1 359 ? -81.239 13.471 99.582 1.00 53.59 359 LEU A C 1
ATOM 2601 O O . LEU A 1 359 ? -81.809 14.117 98.703 1.00 53.59 359 LEU A O 1
ATOM 2605 N N . VAL A 1 360 ? -80.230 12.639 99.306 1.00 60.09 360 VAL A N 1
ATOM 2606 C CA . VAL A 1 360 ? -79.694 12.449 97.944 1.00 60.09 360 VAL A CA 1
ATOM 2607 C C . VAL A 1 360 ? -80.658 11.629 97.071 1.00 60.09 360 VAL A C 1
ATOM 2609 O O . VAL A 1 360 ? -80.874 11.968 95.910 1.00 60.09 360 VAL A O 1
ATOM 2612 N N . ALA A 1 361 ? -81.356 10.636 97.635 1.00 57.84 361 ALA A N 1
ATOM 2613 C CA . ALA A 1 361 ? -82.344 9.839 96.897 1.00 57.84 361 ALA A CA 1
ATOM 2614 C C . ALA A 1 361 ? -83.608 10.633 96.486 1.00 57.84 361 ALA A C 1
ATOM 2616 O O . ALA A 1 361 ? -84.216 10.342 95.456 1.00 57.84 361 ALA A O 1
ATOM 2617 N N . ILE A 1 362 ? -83.992 11.669 97.246 1.00 58.62 362 ILE A N 1
ATOM 2618 C CA . ILE A 1 362 ? -85.142 12.538 96.921 1.00 58.62 362 ILE A CA 1
ATOM 2619 C C . ILE A 1 362 ? -84.763 13.607 95.878 1.00 58.62 362 ILE A C 1
ATOM 2621 O O . ILE A 1 362 ? -85.602 13.986 95.059 1.00 58.62 362 ILE A O 1
ATOM 2625 N N . LEU A 1 363 ? -83.497 14.037 95.829 1.00 56.47 363 LEU A N 1
ATOM 2626 C CA . LEU A 1 363 ? -83.002 14.965 94.803 1.00 56.47 363 LEU A CA 1
ATOM 2627 C C . LEU A 1 363 ? -82.799 14.290 93.435 1.00 56.47 363 LEU A C 1
ATOM 2629 O O . LEU A 1 363 ? -83.049 14.920 92.409 1.00 56.47 363 LEU A O 1
ATOM 2633 N N . VAL A 1 364 ? -82.455 12.997 93.403 1.00 57.28 364 VAL A N 1
ATOM 2634 C CA . VAL A 1 364 ? -82.302 12.226 92.152 1.00 57.28 364 VAL A CA 1
ATOM 2635 C C . VAL A 1 364 ? -83.657 11.825 91.539 1.00 57.28 364 VAL A C 1
ATOM 2637 O O . VAL A 1 364 ? -83.776 11.732 90.320 1.00 57.28 364 VAL A O 1
ATOM 2640 N N . LEU A 1 365 ? -84.723 11.689 92.340 1.00 52.94 365 LEU A N 1
ATOM 2641 C CA . LEU A 1 365 ? -86.077 11.391 91.836 1.00 52.94 365 LEU A CA 1
ATOM 2642 C C . LEU A 1 365 ? -86.921 12.640 91.509 1.00 52.94 365 LEU A C 1
ATOM 2644 O O . LEU A 1 365 ? -87.904 12.536 90.777 1.00 52.94 365 LEU A O 1
ATOM 2648 N N . GLY A 1 366 ? -86.529 13.827 91.987 1.00 48.47 366 GLY A N 1
ATOM 2649 C CA . GLY A 1 366 ? -87.171 15.108 91.652 1.00 48.47 366 GLY A CA 1
ATOM 2650 C C . GLY A 1 366 ? -86.705 15.742 90.333 1.00 48.47 366 GLY A C 1
ATOM 2651 O O . GLY A 1 366 ? -87.401 16.601 89.797 1.00 48.47 366 GLY A O 1
ATOM 2652 N N . ALA A 1 367 ? -85.566 15.308 89.781 1.00 48.41 367 ALA A N 1
ATOM 2653 C CA . ALA A 1 367 ? -85.010 15.832 88.527 1.00 48.41 367 ALA A CA 1
ATOM 2654 C C . ALA A 1 367 ? -85.518 15.110 87.259 1.00 48.41 367 ALA A C 1
ATOM 2656 O O . ALA A 1 367 ? -85.333 15.608 86.153 1.00 48.41 367 ALA A O 1
ATOM 2657 N N . LEU A 1 368 ? -86.211 13.971 87.399 1.00 49.62 368 LEU A N 1
ATOM 2658 C CA . LEU A 1 368 ? -86.772 13.203 86.272 1.00 49.62 368 LEU A CA 1
ATOM 2659 C C . LEU A 1 368 ? -88.235 13.554 85.937 1.00 49.62 368 LEU A C 1
ATOM 2661 O O . LEU A 1 368 ? -88.853 12.915 85.088 1.00 49.62 368 LEU A O 1
ATOM 2665 N N . ALA A 1 369 ? -88.792 14.597 86.558 1.00 45.62 369 ALA A N 1
ATOM 2666 C CA . ALA A 1 369 ? -90.149 15.079 86.305 1.00 45.62 369 ALA A CA 1
ATOM 2667 C C . ALA A 1 369 ? -90.180 16.607 86.123 1.00 45.62 369 ALA A C 1
ATOM 2669 O O . ALA A 1 369 ? -90.844 17.328 86.862 1.00 45.62 369 ALA A O 1
ATOM 2670 N N . GLY A 1 370 ? -89.461 17.117 85.123 1.00 44.50 370 GLY A N 1
ATOM 2671 C CA . GLY A 1 370 ? -89.530 18.531 84.769 1.00 44.50 370 GLY A CA 1
ATOM 2672 C C . GLY A 1 370 ? -88.704 18.880 83.539 1.00 44.50 370 GLY A C 1
ATOM 2673 O O . GLY A 1 370 ? -87.494 18.997 83.647 1.00 44.50 370 GLY A O 1
ATOM 2674 N N . LEU A 1 371 ? -89.407 19.137 82.429 1.00 47.44 371 LEU A N 1
ATOM 2675 C CA . LEU A 1 371 ? -88.980 19.818 81.189 1.00 47.44 371 LEU A CA 1
ATOM 2676 C C . LEU A 1 371 ? -88.829 18.927 79.949 1.00 47.44 371 LEU A C 1
ATOM 2678 O O . LEU A 1 371 ? -87.748 18.653 79.439 1.00 47.44 371 LEU A O 1
ATOM 2682 N N . GLY A 1 372 ? -89.995 18.596 79.391 1.00 36.00 372 GLY A N 1
ATOM 2683 C CA . GLY A 1 372 ? -90.171 18.571 77.946 1.00 36.00 372 GLY A CA 1
ATOM 2684 C C . GLY A 1 372 ? -90.264 19.988 77.356 1.00 36.00 372 GLY A C 1
ATOM 2685 O O . GLY A 1 372 ? -90.682 20.927 78.029 1.00 36.00 372 GLY A O 1
ATOM 2686 N N . MET A 1 373 ? -89.955 20.061 76.056 1.00 40.09 373 MET A N 1
ATOM 2687 C CA . MET A 1 373 ? -90.096 21.182 75.110 1.00 40.09 373 MET A CA 1
ATOM 2688 C C . MET A 1 373 ? -89.047 22.308 75.171 1.00 40.09 373 MET A C 1
ATOM 2690 O O . MET A 1 373 ? -89.242 23.313 75.837 1.00 40.09 373 MET A O 1
ATOM 2694 N N . MET A 1 374 ? -88.061 22.257 74.266 1.00 40.69 374 MET A N 1
ATOM 2695 C CA . MET A 1 374 ? -88.104 23.091 73.055 1.00 40.69 374 MET A CA 1
ATOM 2696 C C . MET A 1 374 ? -87.146 22.597 71.963 1.00 40.69 374 MET A C 1
ATOM 2698 O O . MET A 1 374 ? -86.050 22.107 72.199 1.00 40.69 374 MET A O 1
ATOM 2702 N N . ARG A 1 375 ? -87.662 22.710 70.742 1.00 35.38 375 ARG A N 1
ATOM 2703 C CA . ARG A 1 375 ? -87.111 22.338 69.441 1.00 35.38 375 ARG A CA 1
ATOM 2704 C C . ARG A 1 375 ? -86.390 23.554 68.845 1.00 35.38 375 ARG A C 1
ATOM 2706 O O . ARG A 1 375 ? -86.911 24.655 68.981 1.00 35.38 375 ARG A O 1
ATOM 2713 N N . ARG A 1 376 ? -85.371 23.280 68.015 1.00 40.00 376 ARG A N 1
ATOM 2714 C CA . ARG A 1 376 ? -84.866 24.098 66.885 1.00 40.00 376 ARG A CA 1
ATOM 2715 C C . ARG A 1 376 ? -84.193 25.442 67.228 1.00 40.00 376 ARG A C 1
ATOM 2717 O O . ARG A 1 376 ? -84.874 26.425 67.476 1.00 40.00 376 ARG A O 1
ATOM 2724 N N . ASN A 1 377 ? -82.883 25.558 67.000 1.00 37.72 377 ASN A N 1
ATOM 2725 C CA . ASN A 1 377 ? -82.332 25.881 65.677 1.00 37.72 377 ASN A CA 1
ATOM 2726 C C . ASN A 1 377 ? -80.795 25.819 65.660 1.00 37.72 377 ASN A C 1
ATOM 2728 O O . ASN A 1 377 ? -80.130 26.011 66.669 1.00 37.72 377 ASN A O 1
ATOM 2732 N N . ASN A 1 378 ? -80.300 25.508 64.468 1.00 36.84 378 ASN A N 1
ATOM 2733 C CA . ASN A 1 378 ? -78.941 25.156 64.084 1.00 36.84 378 ASN A CA 1
ATOM 2734 C C . ASN A 1 378 ? -77.979 26.356 63.977 1.00 36.84 378 ASN A C 1
ATOM 2736 O O . ASN A 1 378 ? -78.379 27.412 63.498 1.00 36.84 378 ASN A O 1
ATOM 2740 N N . MET A 1 379 ? -76.705 26.060 64.283 1.00 35.28 379 MET A N 1
ATOM 2741 C CA . MET A 1 379 ? -75.512 26.262 63.434 1.00 35.28 379 MET A CA 1
ATOM 2742 C C . MET A 1 379 ? -75.098 27.700 63.077 1.00 35.28 379 MET A C 1
ATOM 2744 O O . MET A 1 379 ? -75.758 28.341 62.267 1.00 35.28 379 MET A O 1
ATOM 2748 N N . MET A 1 380 ? -73.932 28.144 63.580 1.00 34.31 380 MET A N 1
ATOM 2749 C CA . MET A 1 380 ? -72.975 28.989 62.836 1.00 34.31 380 MET A CA 1
ATOM 2750 C C . MET A 1 380 ? -71.646 29.226 63.584 1.00 34.31 380 MET A C 1
ATOM 2752 O O . MET A 1 380 ? -71.644 29.477 64.786 1.00 34.31 380 MET A O 1
ATOM 2756 N N . GLY A 1 381 ? -70.558 29.201 62.805 1.00 34.69 381 GLY A N 1
ATOM 2757 C CA . GLY A 1 381 ? -69.160 29.549 63.112 1.00 34.69 381 GLY A CA 1
ATOM 2758 C C . GLY A 1 381 ? -68.248 28.684 62.221 1.00 34.69 381 GLY A C 1
ATOM 2759 O O . GLY A 1 381 ? -68.001 27.550 62.604 1.00 34.69 381 GLY A O 1
ATOM 2760 N N . VAL A 1 382 ? -67.965 28.969 60.932 1.00 36.41 382 VAL A N 1
ATOM 2761 C CA . VAL A 1 382 ? -67.294 30.139 60.287 1.00 36.41 382 VAL A CA 1
ATOM 2762 C C . VAL A 1 382 ? -65.870 30.256 60.860 1.00 36.41 382 VAL A C 1
ATOM 2764 O O . VAL A 1 382 ? -65.764 30.407 62.067 1.00 36.41 382 VAL A O 1
ATOM 2767 N N . GLU A 1 383 ? -64.745 30.069 60.152 1.00 35.62 383 GLU A N 1
ATOM 2768 C CA . GLU A 1 383 ? -64.235 30.451 58.807 1.00 35.62 383 GLU A CA 1
ATOM 2769 C C . GLU A 1 383 ? -63.258 29.347 58.292 1.00 35.62 383 GLU A C 1
ATOM 2771 O O . GLU A 1 383 ? -62.788 28.558 59.100 1.00 35.62 383 GLU A O 1
ATOM 2776 N N . GLY A 1 384 ? -62.860 29.171 57.024 1.00 33.78 384 GLY A N 1
ATOM 2777 C CA . GLY A 1 384 ? -63.081 29.889 55.771 1.00 33.78 384 GLY A CA 1
ATOM 2778 C C . GLY A 1 384 ? -62.386 29.186 54.571 1.00 33.78 384 GLY A C 1
ATOM 2779 O O . GLY A 1 384 ? -61.469 28.397 54.746 1.00 33.78 384 GLY A O 1
ATOM 2780 N N . VAL A 1 385 ? -62.851 29.541 53.362 1.00 36.50 385 VAL A N 1
ATOM 2781 C CA . VAL A 1 385 ? -62.148 29.570 52.049 1.00 36.50 385 VAL A CA 1
ATOM 2782 C C . VAL A 1 385 ? -61.790 28.248 51.305 1.00 36.50 385 VAL A C 1
ATOM 2784 O O . VAL A 1 385 ? -60.667 27.776 51.347 1.00 36.50 385 VAL A O 1
ATOM 2787 N N . SER A 1 386 ? -62.772 27.669 50.585 1.00 37.06 386 SER A N 1
ATOM 2788 C CA . SER A 1 386 ? -62.967 27.653 49.098 1.00 37.06 386 SER A CA 1
ATOM 2789 C C . SER A 1 386 ? -61.763 27.583 48.107 1.00 37.06 386 SER A C 1
ATOM 2791 O O . SER A 1 386 ? -60.783 28.281 48.339 1.00 37.06 386 SER A O 1
ATOM 2793 N N . PRO A 1 387 ? -61.942 27.111 46.841 1.00 44.47 387 PRO A N 1
ATOM 2794 C CA . PRO A 1 387 ? -62.570 25.856 46.376 1.00 44.47 387 PRO A CA 1
ATOM 2795 C C . PRO A 1 387 ? -61.879 25.199 45.139 1.00 44.47 387 PRO A C 1
ATOM 2797 O O . PRO A 1 387 ? -61.231 25.873 44.348 1.00 44.47 387 PRO A O 1
ATOM 2800 N N . PHE A 1 388 ? -62.150 23.903 44.929 1.00 34.31 388 PHE A N 1
ATOM 2801 C CA . PHE A 1 388 ? -62.502 23.193 43.672 1.00 34.31 388 PHE A CA 1
ATOM 2802 C C . PHE A 1 388 ? -61.849 21.809 43.601 1.00 34.31 388 PHE A C 1
ATOM 2804 O O . PHE A 1 388 ? -60.676 21.685 43.278 1.00 34.31 388 PHE A O 1
ATOM 2811 N N . SER A 1 389 ? -62.655 20.762 43.785 1.00 33.81 389 SER A N 1
ATOM 2812 C CA . SER A 1 389 ? -62.622 19.620 42.870 1.00 33.81 389 SER A CA 1
ATOM 2813 C C . SER A 1 389 ? -63.925 18.825 42.980 1.00 33.81 389 SER A C 1
ATOM 2815 O O . SER A 1 389 ? -64.323 18.400 44.064 1.00 33.81 389 SER A O 1
ATOM 2817 N N . GLN A 1 390 ? -64.615 18.672 41.852 1.00 36.03 390 GLN A N 1
ATOM 2818 C CA . GLN A 1 390 ? -65.644 17.660 41.632 1.00 36.03 390 GLN A CA 1
ATOM 2819 C C . GLN A 1 390 ? -65.122 16.734 40.534 1.00 36.03 390 GLN A C 1
ATOM 2821 O O . GLN A 1 390 ? -64.745 17.196 39.462 1.00 36.03 390 GLN A O 1
ATOM 2826 N N . ASN A 1 391 ? -65.139 15.435 40.807 1.00 37.81 391 ASN A N 1
ATOM 2827 C CA . ASN A 1 391 ? -65.137 14.368 39.803 1.00 37.81 391 ASN A CA 1
ATOM 2828 C C . ASN A 1 391 ? -66.589 14.164 39.289 1.00 37.81 391 ASN A C 1
ATOM 2830 O O . ASN A 1 391 ? -67.500 14.613 39.995 1.00 37.81 391 ASN A O 1
ATOM 2834 N N . PRO A 1 392 ? -66.891 13.425 38.191 1.00 52.34 392 PRO A N 1
ATOM 2835 C CA . PRO A 1 392 ? -66.002 12.654 37.304 1.00 52.34 392 PRO A CA 1
ATOM 2836 C C . PRO A 1 392 ? -66.341 12.704 35.775 1.00 52.34 392 PRO A C 1
ATOM 2838 O O . PRO A 1 392 ? -67.392 13.178 35.357 1.00 52.34 392 PRO A O 1
ATOM 2841 N N . ALA A 1 393 ? -65.475 12.041 34.994 1.00 29.69 393 ALA A N 1
ATOM 2842 C CA . ALA A 1 393 ? -65.756 11.188 33.821 1.00 29.69 393 ALA A CA 1
ATOM 2843 C C . ALA A 1 393 ? -65.918 11.749 32.378 1.00 29.69 393 ALA A C 1
ATOM 2845 O O . ALA A 1 393 ? -66.729 12.623 32.092 1.00 29.69 393 ALA A O 1
ATOM 2846 N N . VAL A 1 394 ? -65.255 10.987 31.486 1.00 30.83 394 VAL A N 1
ATOM 2847 C CA . VAL A 1 394 ? -65.542 10.622 30.076 1.00 30.83 394 VAL A CA 1
ATOM 2848 C C . VAL A 1 394 ? -64.727 11.306 28.958 1.00 30.83 394 VAL A C 1
ATOM 2850 O O . VAL A 1 394 ? -64.840 12.500 28.723 1.00 30.83 394 VAL A O 1
ATOM 2853 N N . GLU A 1 395 ? -63.960 10.438 28.277 1.00 30.78 395 GLU A N 1
ATOM 2854 C CA . GLU A 1 395 ? -63.475 10.393 26.880 1.00 30.78 395 GLU A CA 1
ATOM 2855 C C . GLU A 1 395 ? -63.098 11.674 26.122 1.00 30.78 395 GLU A C 1
ATOM 2857 O O . GLU A 1 395 ? -63.903 12.570 25.885 1.00 30.78 395 GLU A O 1
ATOM 2862 N N . GLY A 1 396 ? -61.896 11.632 25.539 1.00 31.69 396 GLY A N 1
ATOM 2863 C CA . GLY A 1 396 ? -61.494 12.478 24.422 1.00 31.69 396 GLY A CA 1
ATOM 2864 C C . GLY A 1 396 ? -60.158 12.021 23.847 1.00 31.69 396 GLY A C 1
ATOM 2865 O O . GLY A 1 396 ? -59.136 12.099 24.515 1.00 31.69 396 GLY A O 1
ATOM 2866 N N . GLN A 1 397 ? -60.208 11.496 22.627 1.00 31.61 397 GLN A N 1
ATOM 2867 C CA . GLN A 1 397 ? -59.084 11.108 21.776 1.00 31.61 397 GLN A CA 1
ATOM 2868 C C . GLN A 1 397 ? -58.351 12.340 21.205 1.00 31.61 397 GLN A C 1
ATOM 2870 O O . GLN A 1 397 ? -58.877 13.450 21.292 1.00 31.61 397 GLN A O 1
ATOM 2875 N N . MET A 1 398 ? -57.271 12.057 20.451 1.00 32.19 398 MET A N 1
ATOM 2876 C CA . MET A 1 398 ? -56.547 12.920 19.484 1.00 32.19 398 MET A CA 1
ATOM 2877 C C . MET A 1 398 ? -55.418 13.729 20.144 1.00 32.19 398 MET A C 1
ATOM 2879 O O . MET A 1 398 ? -55.611 14.262 21.225 1.00 32.19 398 MET A O 1
ATOM 2883 N N . GLU A 1 399 ? -54.207 13.895 19.614 1.00 31.98 399 GLU A N 1
ATOM 2884 C CA . GLU A 1 399 ? -53.516 13.588 18.348 1.00 31.98 399 GLU A CA 1
ATOM 2885 C C . GLU A 1 399 ? -52.012 13.801 18.671 1.00 31.98 399 GLU A C 1
ATOM 2887 O O . GLU A 1 399 ? -51.675 14.667 19.474 1.00 31.98 399 GLU A O 1
ATOM 2892 N N . THR A 1 400 ? -51.097 12.913 18.281 1.00 33.62 400 THR A N 1
ATOM 2893 C CA . THR A 1 400 ? -50.205 13.044 17.107 1.00 33.62 400 THR A CA 1
ATOM 2894 C C . THR A 1 400 ? -49.535 14.415 16.953 1.00 33.62 400 THR A C 1
ATOM 2896 O O . THR A 1 400 ? -50.165 15.327 16.430 1.00 33.62 400 THR A O 1
ATOM 2899 N N . GLN A 1 401 ? -48.254 14.510 17.349 1.00 28.50 401 GLN A N 1
ATOM 2900 C CA . GLN A 1 401 ? -47.215 15.511 17.000 1.00 28.50 401 GLN A CA 1
ATOM 2901 C C . GLN A 1 401 ? -46.115 15.376 18.081 1.00 28.50 401 GLN A C 1
ATOM 2903 O O . GLN A 1 401 ? -46.456 15.374 19.253 1.00 28.50 401 GLN A O 1
ATOM 2908 N N . MET A 1 402 ? -44.804 15.232 17.876 1.00 27.48 402 MET A N 1
ATOM 2909 C CA . MET A 1 402 ? -43.830 15.475 16.804 1.00 27.48 402 MET A CA 1
ATOM 2910 C C . MET A 1 402 ? -42.599 14.622 17.199 1.00 27.48 402 MET A C 1
ATOM 2912 O O . MET A 1 402 ? -42.347 14.469 18.388 1.00 27.48 402 MET A O 1
ATOM 2916 N N . LEU A 1 403 ? -41.888 13.951 16.302 1.00 29.50 403 LEU A N 1
ATOM 2917 C CA . LEU A 1 403 ? -40.638 14.398 15.679 1.00 29.50 403 LEU A CA 1
ATOM 2918 C C . LEU A 1 403 ? -40.230 13.249 14.747 1.00 29.50 403 LEU A C 1
ATOM 2920 O O . LEU A 1 403 ? -40.238 12.115 15.201 1.00 29.50 403 LEU A O 1
ATOM 2924 N N . GLU A 1 404 ? -39.843 13.538 13.507 1.00 30.58 404 GLU A N 1
ATOM 2925 C CA . GLU A 1 404 ? -38.553 13.072 12.981 1.00 30.58 404 GLU A CA 1
ATOM 2926 C C . GLU A 1 404 ? -38.279 13.6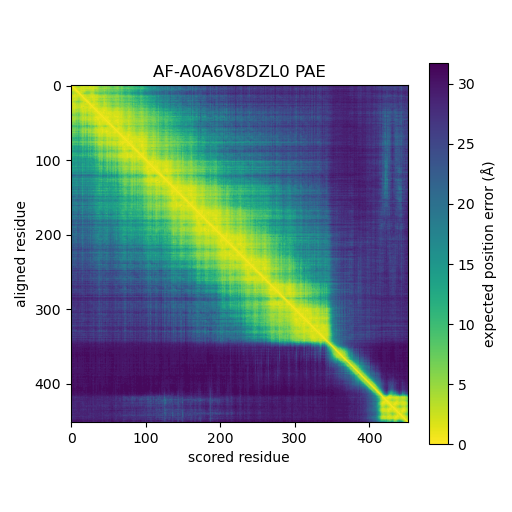71 11.603 1.00 30.58 404 GLU A C 1
ATOM 2928 O O . GLU A 1 404 ? -39.147 13.784 10.734 1.00 30.58 404 GLU A O 1
ATOM 2933 N N . GLN A 1 405 ? -37.045 14.142 11.472 1.00 32.78 405 GLN A N 1
ATOM 2934 C CA . GLN A 1 405 ? -36.455 14.691 10.270 1.00 32.78 405 GLN A CA 1
ATOM 2935 C C . GLN A 1 405 ? -35.905 13.552 9.404 1.00 32.78 405 GLN A C 1
ATOM 2937 O O . GLN A 1 405 ? -35.365 12.586 9.918 1.00 32.78 405 GLN A O 1
ATOM 2942 N N . GLN A 1 406 ? -35.997 13.756 8.088 1.00 32.62 406 GLN A N 1
ATOM 2943 C CA . GLN A 1 406 ? -35.056 13.292 7.062 1.00 32.62 406 GLN A CA 1
ATOM 2944 C C . GLN A 1 406 ? -34.619 11.814 7.071 1.00 32.62 406 GLN A C 1
ATOM 2946 O O . GLN A 1 406 ? -33.663 11.426 7.726 1.00 32.62 406 GLN A O 1
ATOM 2951 N N . SER A 1 407 ? -35.160 11.051 6.123 1.00 30.78 407 SER A N 1
ATOM 2952 C CA . SER A 1 407 ? -34.319 10.296 5.185 1.00 30.78 407 SER A CA 1
ATOM 2953 C C . SER A 1 407 ? -35.133 9.910 3.952 1.00 30.78 407 SER A C 1
ATOM 2955 O O . SER A 1 407 ? -36.185 9.279 4.008 1.00 30.78 407 SER A O 1
ATOM 2957 N N . THR A 1 408 ? -34.667 10.403 2.813 1.00 33.22 408 THR A N 1
ATOM 2958 C CA . THR A 1 408 ? -34.992 9.903 1.483 1.00 33.22 408 THR A CA 1
ATOM 2959 C C . THR A 1 408 ? -34.177 8.640 1.253 1.00 33.22 408 THR A C 1
ATOM 2961 O O . THR A 1 408 ? -32.955 8.724 1.308 1.00 33.22 408 THR A O 1
ATOM 2964 N N . ASP A 1 409 ? -34.817 7.522 0.925 1.00 30.14 409 ASP A N 1
ATOM 2965 C CA . ASP A 1 409 ? -34.133 6.443 0.218 1.00 30.14 409 ASP A CA 1
ATOM 2966 C C . ASP A 1 409 ? -35.099 5.712 -0.719 1.00 30.14 409 ASP A C 1
ATOM 2968 O O . ASP A 1 409 ? -36.138 5.198 -0.300 1.00 30.14 409 ASP A O 1
ATOM 2972 N N . THR A 1 410 ? -34.791 5.775 -2.013 1.00 32.44 410 THR A N 1
ATOM 2973 C CA . THR A 1 410 ? -34.822 4.647 -2.957 1.00 32.44 410 THR A CA 1
ATOM 2974 C C . THR A 1 410 ? -34.458 5.159 -4.351 1.00 32.44 410 THR A C 1
ATOM 2976 O O . THR A 1 410 ? -35.327 5.482 -5.160 1.00 32.44 410 THR A O 1
ATOM 2979 N N . THR A 1 411 ? -33.157 5.204 -4.653 1.00 34.88 411 THR A N 1
ATOM 2980 C CA . THR A 1 411 ? -32.679 4.956 -6.025 1.00 34.88 411 THR A CA 1
ATOM 2981 C C . THR A 1 411 ? -31.298 4.300 -5.980 1.00 34.88 411 THR A C 1
ATOM 2983 O O . THR A 1 411 ? -30.394 4.847 -5.369 1.00 34.88 411 THR A O 1
ATOM 2986 N N . GLU A 1 412 ? -31.236 3.118 -6.598 1.00 37.75 412 GLU A N 1
ATOM 2987 C CA . GLU A 1 412 ? -30.133 2.231 -7.029 1.00 37.75 412 GLU A CA 1
ATOM 2988 C C . GLU A 1 412 ? -28.645 2.630 -6.851 1.00 37.75 412 GLU A C 1
ATOM 2990 O O . GLU A 1 412 ? -28.299 3.808 -6.893 1.00 37.75 412 GLU A O 1
ATOM 2995 N N . PRO A 1 413 ? -27.731 1.636 -6.728 1.00 39.69 413 PRO A N 1
ATOM 2996 C CA . PRO A 1 413 ? -26.310 1.887 -6.492 1.00 39.69 413 PRO A CA 1
ATOM 2997 C C . PRO A 1 413 ? -25.632 2.552 -7.701 1.00 39.69 413 PRO A C 1
ATOM 2999 O O . PRO A 1 413 ? -25.900 2.209 -8.854 1.00 39.69 413 PRO A O 1
ATOM 3002 N N . ALA A 1 414 ? -24.736 3.498 -7.414 1.00 36.69 414 ALA A N 1
ATOM 3003 C CA . ALA A 1 414 ? -23.876 4.176 -8.381 1.00 36.69 414 ALA A CA 1
ATOM 3004 C C . ALA A 1 414 ? -22.898 3.194 -9.072 1.00 36.69 414 ALA A C 1
ATOM 3006 O O . ALA A 1 414 ? -22.536 2.176 -8.474 1.00 36.69 414 ALA A O 1
ATOM 3007 N N . PRO A 1 415 ? -22.478 3.457 -10.327 1.00 47.31 415 PRO A N 1
ATOM 3008 C CA . PRO A 1 415 ? -21.463 2.648 -10.995 1.00 47.31 415 PRO A CA 1
ATOM 3009 C C . PRO A 1 415 ? -20.102 2.861 -10.321 1.00 47.31 415 PRO A C 1
ATOM 3011 O O . PRO A 1 415 ? -19.809 3.953 -9.867 1.00 47.31 415 PRO A O 1
ATOM 3014 N N . ALA A 1 416 ? -19.281 1.817 -10.256 1.00 56.62 416 ALA A N 1
ATOM 3015 C CA . ALA A 1 416 ? -17.905 1.927 -9.786 1.00 56.62 416 ALA A CA 1
ATOM 3016 C C . ALA A 1 416 ? -17.034 2.707 -10.789 1.00 56.62 416 ALA A C 1
ATOM 3018 O O . ALA A 1 416 ? -17.294 2.650 -11.997 1.00 56.62 416 ALA A O 1
ATOM 3019 N N . ASN A 1 417 ? -15.975 3.351 -10.285 1.00 71.50 417 ASN A N 1
ATOM 3020 C CA . ASN A 1 417 ? -14.871 3.903 -11.076 1.00 71.50 417 ASN A CA 1
ATOM 3021 C C . ASN A 1 417 ? -14.461 2.923 -12.190 1.00 71.50 417 ASN A C 1
ATOM 3023 O O . ASN A 1 417 ? -14.216 1.744 -11.928 1.00 71.50 417 ASN A O 1
ATOM 3027 N N . GLN A 1 418 ? -14.409 3.404 -13.434 1.00 80.50 418 GLN A N 1
ATOM 3028 C CA . GLN A 1 418 ? -14.041 2.585 -14.591 1.00 80.50 418 GLN A CA 1
ATOM 3029 C C . GLN A 1 418 ? -12.627 2.935 -15.042 1.00 80.50 418 GLN A C 1
ATOM 3031 O O . GLN A 1 418 ? -12.386 4.042 -15.529 1.00 80.50 418 GLN A O 1
ATOM 3036 N N . GLU A 1 419 ? -11.720 1.971 -14.895 1.00 90.06 419 GLU A N 1
ATOM 3037 C CA . GLU A 1 419 ? -10.375 2.007 -15.465 1.00 90.06 419 GLU A CA 1
ATOM 3038 C C . GLU A 1 419 ? -10.331 1.209 -16.775 1.00 90.06 419 GLU A C 1
ATOM 3040 O O . GLU A 1 419 ? -10.905 0.121 -16.869 1.00 90.06 419 GLU A O 1
ATOM 3045 N N . TRP A 1 420 ? -9.662 1.742 -17.797 1.00 89.00 420 TRP A N 1
ATOM 3046 C CA . TRP A 1 420 ? -9.361 1.017 -19.039 1.00 89.00 420 TRP A CA 1
ATOM 3047 C C . TRP A 1 420 ? -8.067 1.529 -19.672 1.00 89.00 420 TRP A C 1
ATOM 3049 O O . TRP A 1 420 ? -7.568 2.593 -19.314 1.00 89.00 420 TRP A O 1
ATOM 3059 N N . GLU A 1 421 ? -7.531 0.787 -20.638 1.00 89.56 421 GLU A N 1
ATOM 3060 C CA . GLU A 1 421 ? -6.363 1.196 -21.418 1.00 89.56 421 GLU A CA 1
ATOM 3061 C C . GLU A 1 421 ? -6.748 1.432 -22.882 1.00 89.56 421 GLU A C 1
ATOM 3063 O O . GLU A 1 421 ? -7.479 0.641 -23.485 1.00 89.56 421 GLU A O 1
ATOM 3068 N N . GLU A 1 422 ? -6.267 2.533 -23.461 1.00 82.94 422 GLU A N 1
ATOM 3069 C CA . GLU A 1 422 ? -6.466 2.866 -24.871 1.00 82.94 422 GLU A CA 1
ATOM 3070 C C . GLU A 1 422 ? -5.196 3.514 -25.438 1.00 82.94 422 GLU A C 1
ATOM 3072 O O . GLU A 1 422 ? -4.750 4.552 -24.950 1.00 82.94 422 GLU A O 1
ATOM 3077 N N . ASN A 1 423 ? -4.623 2.906 -26.485 1.00 79.25 423 ASN A N 1
ATOM 3078 C CA . ASN A 1 423 ? -3.385 3.344 -27.150 1.00 79.25 423 ASN A CA 1
ATOM 3079 C C . ASN A 1 423 ? -2.177 3.499 -26.198 1.00 79.25 423 ASN A C 1
ATOM 3081 O O . ASN A 1 423 ? -1.412 4.452 -26.329 1.00 79.25 423 ASN A O 1
ATOM 3085 N N . GLY A 1 424 ? -2.019 2.585 -25.232 1.00 78.69 424 GLY A N 1
ATOM 3086 C CA . GLY A 1 424 ? -0.894 2.584 -24.286 1.00 78.69 424 GLY A CA 1
ATOM 3087 C C . GLY A 1 424 ? -0.997 3.624 -23.166 1.00 78.69 424 GLY A C 1
ATOM 3088 O O . GLY A 1 424 ? -0.031 3.848 -22.442 1.00 78.69 424 GLY A O 1
ATOM 3089 N N . VAL A 1 425 ? -2.157 4.272 -23.018 1.00 84.94 425 VAL A N 1
ATOM 3090 C CA . VAL A 1 425 ? -2.450 5.210 -21.931 1.00 84.94 425 VAL A CA 1
ATOM 3091 C C . VAL A 1 425 ? -3.546 4.610 -21.055 1.00 84.94 425 VAL A C 1
ATOM 3093 O O . VAL A 1 425 ? -4.611 4.239 -21.557 1.00 84.94 425 VAL A O 1
ATOM 3096 N N . ARG A 1 426 ? -3.297 4.517 -19.743 1.00 87.56 426 ARG A N 1
ATOM 3097 C CA . ARG A 1 426 ? -4.315 4.120 -18.761 1.00 87.56 426 ARG A CA 1
ATOM 3098 C C . ARG A 1 426 ? -5.231 5.299 -18.469 1.00 87.56 426 ARG A C 1
ATOM 3100 O O . ARG A 1 426 ? -4.753 6.402 -18.206 1.00 87.56 426 ARG A O 1
ATOM 3107 N N . TRP A 1 427 ? -6.531 5.048 -18.489 1.00 92.50 427 TRP A N 1
ATOM 3108 C CA . TRP A 1 427 ? -7.592 6.021 -18.271 1.00 92.50 427 TRP A CA 1
ATOM 3109 C C . TRP A 1 427 ? -8.399 5.666 -17.029 1.00 92.50 427 TRP A C 1
ATOM 3111 O O . TRP A 1 427 ? -8.694 4.497 -16.789 1.00 92.50 427 TRP A O 1
ATOM 3121 N N . LEU A 1 428 ? -8.796 6.689 -16.278 1.00 93.19 428 LEU A N 1
ATOM 3122 C CA . LEU A 1 428 ? -9.708 6.586 -15.146 1.00 93.19 428 LEU A CA 1
ATOM 3123 C C . LEU A 1 428 ? -10.867 7.545 -15.375 1.00 93.19 428 LEU A C 1
ATOM 3125 O O . LEU A 1 428 ? -10.675 8.743 -15.606 1.00 93.19 428 LEU A O 1
ATOM 3129 N N . ARG A 1 429 ? -12.085 7.019 -15.275 1.00 91.06 429 ARG A N 1
ATOM 3130 C CA . ARG A 1 429 ? -13.300 7.827 -15.252 1.00 91.06 429 ARG A CA 1
ATOM 3131 C C . ARG A 1 429 ? -13.951 7.743 -13.882 1.00 91.06 429 ARG A C 1
ATOM 3133 O O . ARG A 1 429 ? -14.347 6.660 -13.454 1.00 91.06 429 ARG A O 1
ATOM 3140 N N . GLN A 1 430 ? -14.069 8.902 -13.243 1.00 87.62 430 GLN A N 1
ATOM 3141 C CA . GLN A 1 430 ? -14.739 9.067 -11.955 1.00 87.62 430 GLN A CA 1
ATOM 3142 C C . GLN A 1 430 ? -16.250 9.283 -12.138 1.00 87.62 430 GLN A C 1
ATOM 3144 O O . GLN A 1 430 ? -16.728 9.601 -13.234 1.00 87.62 430 GLN A O 1
ATOM 3149 N N . ASP A 1 431 ? -17.005 9.128 -11.051 1.00 80.38 431 ASP A N 1
ATOM 3150 C CA . ASP A 1 431 ? -18.475 9.210 -11.030 1.00 80.38 431 ASP A CA 1
ATOM 3151 C C . ASP A 1 431 ? -19.034 10.566 -11.484 1.00 80.38 431 ASP A C 1
ATOM 3153 O O . ASP A 1 431 ? -20.150 10.655 -12.003 1.00 80.38 431 ASP A O 1
ATOM 3157 N N . ASP A 1 432 ? -18.251 11.633 -11.325 1.00 81.06 432 ASP A N 1
ATOM 3158 C CA . ASP A 1 432 ? -18.583 12.988 -11.772 1.00 81.06 432 ASP A CA 1
ATOM 3159 C C . ASP A 1 432 ? -18.388 13.191 -13.291 1.00 81.06 432 ASP A C 1
ATOM 3161 O O . ASP A 1 432 ? -18.725 14.246 -13.835 1.00 81.06 432 ASP A O 1
ATOM 3165 N N . GLY A 1 433 ? -17.891 12.167 -13.994 1.00 80.69 433 GLY A N 1
ATOM 3166 C CA . GLY A 1 433 ? -17.592 12.190 -15.420 1.00 80.69 433 GLY A CA 1
ATOM 3167 C C . GLY A 1 433 ? -16.231 12.790 -15.765 1.00 80.69 433 GLY A C 1
ATOM 3168 O O . GLY A 1 433 ? -15.917 12.864 -16.957 1.00 80.69 433 GLY A O 1
ATOM 3169 N N . SER A 1 434 ? -15.436 13.182 -14.767 1.00 87.81 434 SER A N 1
ATOM 3170 C CA . SER A 1 434 ? -14.061 13.635 -14.943 1.00 87.81 434 SER A CA 1
ATOM 3171 C C . SER A 1 434 ? -13.200 12.496 -15.484 1.00 87.81 434 SER A C 1
ATOM 3173 O O . SER A 1 434 ? -13.311 11.339 -15.066 1.00 87.81 434 SER A O 1
ATOM 3175 N N . LEU A 1 435 ? -12.366 12.838 -16.461 1.00 90.75 435 LEU A N 1
ATOM 3176 C CA . LEU A 1 435 ? -11.504 11.906 -17.171 1.00 90.75 435 LEU A CA 1
ATOM 3177 C C . LEU A 1 435 ? -10.061 12.165 -16.743 1.00 90.75 435 LEU A C 1
ATOM 3179 O O . LEU A 1 435 ? -9.622 13.313 -16.759 1.00 90.75 435 LEU A O 1
ATOM 3183 N N . PHE A 1 436 ? -9.330 11.118 -16.390 1.00 94.00 436 PHE A N 1
ATOM 3184 C CA . PHE A 1 436 ? -7.922 11.187 -16.014 1.00 94.00 436 PHE A CA 1
ATOM 3185 C C . PHE A 1 436 ? -7.118 10.209 -16.862 1.00 94.00 436 PHE A C 1
ATOM 3187 O O . PHE A 1 436 ? -7.639 9.165 -17.255 1.00 94.00 436 PHE A O 1
ATOM 3194 N N . TYR A 1 437 ? -5.854 10.532 -17.115 1.00 93.12 437 TYR A N 1
ATOM 3195 C CA . TYR A 1 437 ? -4.883 9.611 -17.694 1.00 93.12 437 TYR A CA 1
ATOM 3196 C C . TYR A 1 437 ? -3.691 9.433 -16.747 1.00 93.12 437 TYR A C 1
ATOM 3198 O O . TYR A 1 437 ? -3.352 10.354 -16.004 1.00 93.12 437 TYR A O 1
ATOM 3206 N N . LEU A 1 438 ? -3.076 8.252 -16.740 1.00 91.19 438 LEU A N 1
ATOM 3207 C CA . LEU A 1 438 ? -1.901 7.973 -15.913 1.00 91.19 438 LEU A CA 1
ATOM 3208 C C . LEU A 1 438 ? -0.641 8.512 -16.601 1.00 91.19 438 LEU A C 1
ATOM 3210 O O . LEU A 1 438 ? -0.325 8.103 -17.719 1.00 91.19 438 LEU A O 1
ATOM 3214 N N . ASP A 1 439 ? 0.075 9.425 -15.943 1.00 86.19 439 ASP A N 1
ATOM 3215 C CA . ASP A 1 439 ? 1.393 9.881 -16.393 1.00 86.19 439 ASP A CA 1
ATOM 3216 C C . ASP A 1 439 ? 2.453 8.818 -16.045 1.00 86.19 439 ASP A C 1
ATOM 3218 O O . ASP A 1 439 ? 2.678 8.563 -14.856 1.00 86.19 439 ASP A O 1
ATOM 3222 N N . PRO A 1 440 ? 3.125 8.206 -17.040 1.00 77.00 440 PRO A N 1
ATOM 3223 C CA . PRO A 1 440 ? 4.072 7.121 -16.805 1.00 77.00 440 PRO A CA 1
ATOM 3224 C C . PRO A 1 440 ? 5.381 7.571 -16.141 1.00 77.00 440 PRO A C 1
ATOM 3226 O O . PRO A 1 440 ? 6.072 6.741 -15.566 1.00 77.00 440 PRO A O 1
ATOM 3229 N N . GLN A 1 441 ? 5.746 8.858 -16.193 1.00 76.25 441 GLN A N 1
ATOM 3230 C CA . GLN A 1 441 ? 6.978 9.349 -15.559 1.00 76.25 441 GLN A CA 1
ATOM 3231 C C . GLN A 1 441 ? 6.774 9.695 -14.084 1.00 76.25 441 GLN A C 1
ATOM 3233 O O . GLN A 1 441 ? 7.708 9.612 -13.290 1.00 76.25 441 GLN A O 1
ATOM 3238 N N . ALA A 1 442 ? 5.565 10.126 -13.726 1.00 80.56 442 ALA A N 1
ATOM 3239 C CA . ALA A 1 442 ? 5.244 10.562 -12.372 1.00 80.56 442 ALA A CA 1
ATOM 3240 C C . ALA A 1 442 ? 4.487 9.497 -11.558 1.00 80.56 442 ALA A C 1
ATOM 3242 O O . ALA A 1 442 ? 4.430 9.611 -10.333 1.00 80.56 442 ALA A O 1
ATOM 3243 N N . ASN A 1 443 ? 3.904 8.495 -12.228 1.00 83.94 443 ASN A N 1
ATOM 3244 C CA . ASN A 1 443 ? 2.982 7.507 -11.663 1.00 83.94 443 ASN A CA 1
ATOM 3245 C C . ASN A 1 443 ? 1.775 8.163 -10.957 1.00 83.94 443 ASN A C 1
ATOM 3247 O O . ASN A 1 443 ? 1.440 7.853 -9.815 1.00 83.94 443 ASN A O 1
ATOM 3251 N N . GLN A 1 444 ? 1.154 9.148 -11.620 1.00 89.31 444 GLN A N 1
ATOM 3252 C CA . GLN A 1 444 ? 0.059 9.959 -11.062 1.00 89.31 444 GLN A CA 1
ATOM 3253 C C . GLN A 1 444 ? -1.081 10.094 -12.066 1.00 89.31 444 GLN A C 1
ATOM 3255 O O . GLN A 1 444 ? -0.849 10.262 -13.263 1.00 89.31 444 GLN A O 1
ATOM 3260 N N . TRP A 1 445 ? -2.320 10.085 -11.572 1.00 89.25 445 TRP A N 1
ATOM 3261 C CA . TRP A 1 445 ? -3.495 10.394 -12.383 1.00 89.25 445 TRP A CA 1
ATOM 3262 C C . TRP A 1 445 ? -3.573 11.897 -12.666 1.00 89.25 445 TRP A C 1
ATOM 3264 O O . TRP A 1 445 ? -3.724 12.710 -11.753 1.00 89.25 445 TRP A O 1
ATOM 3274 N N . VAL A 1 446 ? -3.504 12.267 -13.943 1.00 92.50 446 VAL A N 1
ATOM 3275 C CA . VAL A 1 446 ? -3.577 13.650 -14.425 1.00 92.50 446 VAL A CA 1
ATOM 3276 C C . VAL A 1 446 ? -4.929 13.886 -15.086 1.00 92.50 446 VAL A C 1
ATOM 3278 O O . VAL A 1 446 ? -5.372 13.098 -15.919 1.00 92.50 446 VAL A O 1
ATOM 3281 N N . ALA A 1 447 ? -5.605 14.976 -14.717 1.00 92.31 447 ALA A N 1
ATOM 3282 C CA . ALA A 1 447 ? -6.903 15.324 -15.289 1.00 92.31 447 ALA A CA 1
ATOM 3283 C C . ALA A 1 447 ? -6.772 15.650 -16.786 1.00 92.31 447 ALA A C 1
ATOM 3285 O O . ALA A 1 447 ? -5.961 16.485 -17.190 1.00 92.31 447 ALA A O 1
ATOM 3286 N N . TYR A 1 448 ? -7.592 15.006 -17.612 1.00 88.62 448 TYR A N 1
ATOM 3287 C CA . TYR A 1 448 ? -7.658 15.241 -19.046 1.00 88.62 448 TYR A CA 1
ATOM 3288 C C . TYR A 1 448 ? -8.643 16.371 -19.354 1.00 88.62 448 TYR A C 1
ATOM 3290 O O . TYR A 1 448 ? -9.863 16.190 -19.339 1.00 88.62 448 TYR A O 1
ATOM 3298 N N . GLU A 1 449 ? -8.115 17.550 -19.674 1.00 85.25 449 GLU A N 1
ATOM 3299 C CA . GLU A 1 449 ? -8.915 18.664 -20.179 1.00 85.25 449 GLU A CA 1
ATOM 3300 C C . GLU A 1 449 ? -9.041 18.562 -21.706 1.00 85.25 449 GLU A C 1
ATOM 3302 O O . GLU A 1 449 ? -8.057 18.695 -22.436 1.00 85.25 449 GLU A O 1
ATOM 3307 N N . GLN A 1 450 ? -10.258 18.338 -22.215 1.00 72.06 450 GLN A N 1
ATOM 3308 C CA . GLN A 1 450 ? -10.494 18.403 -23.659 1.00 72.06 450 GLN A CA 1
ATOM 3309 C C . GLN A 1 450 ? -10.175 19.818 -24.174 1.00 72.06 450 GLN A C 1
ATOM 3311 O O . GLN A 1 450 ? -10.730 20.787 -23.644 1.00 72.06 450 GLN A O 1
ATOM 3316 N N . PRO A 1 451 ? -9.340 19.972 -25.218 1.00 57.19 451 PRO A N 1
ATOM 3317 C CA . PRO A 1 451 ? -9.142 21.273 -25.838 1.00 57.19 451 PRO A CA 1
ATOM 3318 C C . PRO A 1 451 ? -10.477 21.772 -26.418 1.00 57.19 451 PRO A C 1
ATOM 3320 O O . PRO A 1 451 ? -11.117 21.068 -27.200 1.00 57.19 451 PRO A O 1
ATOM 3323 N N . GLN A 1 452 ? -10.898 22.965 -25.978 1.00 45.50 452 GLN A N 1
ATOM 3324 C CA . GLN A 1 452 ? -12.113 23.672 -26.422 1.00 45.50 452 GLN A CA 1
ATOM 3325 C C . GLN A 1 452 ? -12.121 23.979 -27.922 1.00 45.50 452 GLN A C 1
ATOM 3327 O O . GLN A 1 452 ? -11.066 24.415 -28.445 1.00 45.50 452 GLN A O 1
#

Solvent-accessible surface area (backbone atoms only — not comparable to full-atom values): 27978 Å² total; per-residue (Å²): 78,86,80,82,46,34,71,47,77,88,49,81,63,35,22,78,32,60,77,44,65,72,88,56,72,54,58,100,45,35,36,30,49,77,76,37,46,90,43,65,69,81,36,33,52,71,57,30,78,36,79,69,39,65,76,87,58,71,50,52,94,38,25,40,26,46,80,74,37,44,87,44,64,70,84,41,31,54,68,58,30,77,38,82,70,39,64,75,84,56,72,50,53,94,39,26,40,28,48,78,73,36,44,77,33,68,85,81,50,32,41,70,73,24,78,30,51,70,38,64,69,88,58,72,50,50,101,46,32,34,29,63,79,71,36,43,87,46,67,70,86,38,30,57,80,59,30,78,34,79,73,42,64,80,92,55,72,50,52,96,38,27,42,28,71,81,69,38,44,90,45,50,41,83,42,29,58,84,57,34,78,36,86,72,34,57,61,75,47,76,47,53,94,37,27,36,30,72,52,74,35,46,88,55,69,77,84,43,33,49,72,60,29,78,33,80,67,48,59,91,90,60,65,49,51,96,44,24,39,23,70,78,71,40,42,86,42,63,54,81,48,28,53,83,59,26,80,32,69,78,42,60,65,55,98,68,44,52,92,38,37,34,43,72,77,71,37,43,81,36,70,80,81,37,36,43,78,64,24,83,31,56,75,38,59,74,89,53,72,50,48,96,44,24,37,25,68,84,69,41,43,74,45,72,62,84,52,29,47,80,74,21,68,38,47,76,42,57,89,45,49,52,43,76,47,69,64,85,54,42,43,91,74,28,66,37,48,78,40,62,88,44,63,66,70,81,75,77,84,77,86,72,93,78,70,60,73,64,57,56,57,54,56,64,63,59,65,79,72,76,83,81,88,88,79,88,85,82,89,90,81,88,88,84,84,88,91,89,86,81,86,85,90,82,89,82,84,88,78,94,86,87,87,85,80,89,80,89,86,89,79,80,86,78,79,74,73,49,74,51,76,59,96,92,37,45,35,40,37,45,89,88,68,52,43,26,35,52,39,85,90,75,74,42,80,40,77,59,76,79,86,127

Radius of gyration: 67.65 Å; Cα contacts (8 Å, |Δi|>4): 724; chains: 1; bounding box: 155×46×201 Å

Mean predicted aligned error: 19.73 Å

Secondary structure (DSSP, 8-state):
--SS-BS-TTSSSB-S-TTPPTT----TTS--GGG--SS-SSS-TTT-S-TTPPTT--B-TTS-BTTT--SS-SSS-TTT-S-TTPPTT--B-TTS-BGGG--SS-SSS-TTT-S-TTPPTTS-B-TTS-BTTT--SS-SSS-TTT-S-TTPPTT--B-TTS-BGGG--SS-SSS-TTT-SSTTPPTT--B-TTS-BTTT--SSSSS--TTT-S-TTPPTTPPB-TTS-BTTT--SS-SSS-TTT-SSTT----TT--TTS--TTT--SS-SSS-GGG-S-TT--TTS-B-TTS-BTTT--SS-SSS-TTT-SSTT-TT----SS-SSS-TTT-SSTT-TT--S------S-TTSSHHHHHHHHHHTTSS------------------------------------------PPPP-EEEEETTEEEEE-TT--EEEEETTTTEEEE-----

Nearest PDB structures (foldseek):
  8voj-assembly1_B  TM=6.727E-01  e=4.550E+00  Homo sapiens
  7z4b-assembly1_EA  TM=2.159E-01  e=5.789E+00  Escherichia phage vB_EcoP_SU10